Protein AF-A0AAD9P2H4-F1 (afdb_monomer_lite)

Organism: Ridgeia piscesae (NCBI:txid27915)

Secondary structure (DSSP, 8-state):
-HHHHHHHHHHHHHHHHHHHHHHHHHHHHHHHHHHHH-PBPPPSHHHHHHHHHHH--S-------TT-----TT--BTT-HHHHHHHHHHHHHHHHHHTTTGGGGGGGGGHHHH-HHHHHHHHHHHHTHHHHHHHHHHHHHHHHHHHHHHHHH-GGG--GGGT---SSHHHHHHHIIIIIHHT-HHHH-PPPTT--HHHHHHHHHHHHHHIIIIIIIIHHHHHHHHHHHHHHHHHHHHHHHHHHHHB-TTT--BHHHHHHSSS-HHHIIIIIS-HHHHHHHHHHHHHS-TTS--HHHHHHHHHHHTT--TTS-TT--HHHHHHHHHHTTS---TT-EEEEEEEEESS-EEEEEES-EEEEEEEEESS-EEEEEES-EEEEEEEEESS-EEEEEES-EEEEEEEEESS-EEEEEES-EEEEEEEE-SS-EEEEEES-EEEEEEEE-SS-EEEEEES-EEEEEEEE-SS-EEEEEES-EEEEEEEE-SS-EEEEEES-EEEEEEEE-SS-EEEEEES-EEEEEEEE-SS------S-------------------

Foldseek 3Di:
DPVVVVVVVVVVVVLLVVLVVVLVVLVVVLVVCCVVLVADEPDCVVVVVVVCVVVDPDDDDPPPPVPPPPPPPSHHHCPDPVVVLSVLSNVLSVVCNVPVNPSVVVVVVVVLVVDPVSVLLVCLCVVCVVVLVVLVVVLLVVLLVLLVVCLPPPQVQQDVVVVRDNPDSVSSSVSSVVCCLPPNCDPRRDDDPDDDVVSVVVVVVSRVVSCCVCVVVSVVVSVVSSVVSVVVSVVVVVVVVCCVVFAAPQARDGQVLCVVQFPGDVCCCVPPVPPVVVVVLVVVLVPDDPVRDDPVSVVVNVCVVVVHDVPTNHNDDPRNVVVVVVVVVPCQPDADAAAEDEDEDEDEDEDEYDNYEYAEAEYEYEDEYEYHYECYEYAEAEYEYEEEYEAEYECYEYAYHEYEYEDEYDYEYECYEYAYAEYEYEDEYEYEYECYEYAEAEYAYEDEYDYEYECYEYAEHEYAYEDEYDAAYECYEYAEYEYEYEEEYEAEYENYEYAEYEYEYEDAYHYHYHNYEYAYYHYDYDDDYDDDDDDHPYDDDDDPDDDDDDDDD

Structure (mmCIF, N/CA/C/O backbone):
data_AF-A0AAD9P2H4-F1
#
_entry.id   AF-A0AAD9P2H4-F1
#
loop_
_atom_site.group_PDB
_atom_site.id
_atom_site.type_symbol
_atom_site.label_atom_id
_atom_site.label_alt_id
_atom_site.label_comp_id
_atom_site.label_asym_id
_atom_site.label_entity_id
_atom_site.label_seq_id
_atom_site.pdbx_PDB_ins_code
_atom_site.Cartn_x
_atom_site.Cartn_y
_atom_site.Cartn_z
_atom_site.occupancy
_atom_site.B_iso_or_equiv
_atom_site.auth_seq_id
_atom_site.auth_comp_id
_atom_site.auth_asym_id
_atom_site.auth_atom_id
_atom_site.pdbx_PDB_model_num
ATOM 1 N N . MET A 1 1 ? 54.400 -25.633 -12.883 1.00 52.19 1 MET A N 1
ATOM 2 C CA . MET A 1 1 ? 53.170 -26.141 -13.540 1.00 52.19 1 MET A CA 1
ATOM 3 C C . MET A 1 1 ? 52.415 -27.201 -12.721 1.00 52.19 1 MET A C 1
ATOM 5 O O . MET A 1 1 ? 51.205 -27.279 -12.853 1.00 52.19 1 MET A O 1
ATOM 9 N N . VAL A 1 2 ? 53.074 -27.957 -11.830 1.00 55.66 2 VAL A N 1
ATOM 10 C CA . VAL A 1 2 ? 52.443 -28.974 -10.955 1.00 55.66 2 VAL A CA 1
ATOM 11 C C . VAL A 1 2 ? 51.476 -28.441 -9.867 1.00 55.66 2 VAL A C 1
ATOM 13 O O . VAL A 1 2 ? 50.471 -29.109 -9.635 1.00 55.66 2 VAL A O 1
ATOM 16 N N . PRO A 1 3 ? 51.659 -27.260 -9.229 1.00 57.88 3 PRO A N 1
ATOM 17 C CA . PRO A 1 3 ? 50.744 -26.849 -8.155 1.00 57.88 3 PRO A CA 1
ATOM 18 C C . PRO A 1 3 ? 49.323 -26.549 -8.660 1.00 57.88 3 PRO A C 1
ATOM 20 O O . PRO A 1 3 ? 48.356 -26.911 -8.002 1.00 57.88 3 PRO A O 1
ATOM 23 N N . VAL A 1 4 ? 49.168 -25.983 -9.862 1.00 59.91 4 VAL A N 1
ATOM 24 C CA . VAL A 1 4 ? 47.857 -25.562 -10.402 1.00 59.91 4 VAL A CA 1
ATOM 25 C C . VAL A 1 4 ? 46.893 -26.741 -10.602 1.00 59.91 4 VAL A C 1
ATOM 27 O O . VAL A 1 4 ? 45.705 -26.614 -10.321 1.00 59.91 4 VAL A O 1
ATOM 30 N N . TYR A 1 5 ? 47.390 -27.910 -11.022 1.00 61.00 5 TYR A N 1
ATOM 31 C CA . TYR A 1 5 ? 46.553 -29.098 -11.235 1.00 61.00 5 TYR A CA 1
ATOM 32 C C . TYR A 1 5 ? 46.092 -29.753 -9.927 1.00 61.00 5 TYR A C 1
ATOM 34 O O . TYR A 1 5 ? 44.953 -30.210 -9.842 1.00 61.00 5 TYR A O 1
ATOM 42 N N . VAL A 1 6 ? 46.946 -29.763 -8.898 1.00 63.34 6 VAL A N 1
ATOM 43 C CA . VAL A 1 6 ? 46.592 -30.296 -7.572 1.00 63.34 6 VAL A CA 1
ATOM 44 C C . VAL A 1 6 ? 45.556 -29.396 -6.897 1.00 63.34 6 VAL A C 1
ATOM 46 O O . VAL A 1 6 ? 44.548 -29.899 -6.400 1.00 63.34 6 VAL A O 1
ATOM 49 N N . TYR A 1 7 ? 45.732 -28.071 -6.980 1.00 66.56 7 TYR A N 1
ATOM 50 C CA . TYR A 1 7 ? 44.731 -27.111 -6.509 1.00 66.56 7 TYR A CA 1
ATOM 51 C C . TYR A 1 7 ? 43.403 -27.254 -7.267 1.00 66.56 7 TYR A C 1
ATOM 53 O O . TYR A 1 7 ? 42.346 -27.283 -6.644 1.00 66.56 7 TYR A O 1
ATOM 61 N N . ALA A 1 8 ? 43.427 -27.438 -8.591 1.00 69.81 8 ALA A N 1
ATOM 62 C CA . ALA A 1 8 ? 42.208 -27.631 -9.379 1.00 69.81 8 ALA A CA 1
ATOM 63 C C . ALA A 1 8 ? 41.446 -28.920 -9.013 1.00 69.81 8 ALA A C 1
ATOM 65 O O . ALA A 1 8 ? 40.215 -28.927 -9.011 1.00 69.81 8 ALA A O 1
ATOM 66 N N . ALA A 1 9 ? 42.149 -30.009 -8.687 1.00 74.38 9 ALA A N 1
ATOM 67 C CA . ALA A 1 9 ? 41.522 -31.254 -8.244 1.00 74.38 9 ALA A CA 1
ATOM 68 C C . ALA A 1 9 ? 40.895 -31.119 -6.845 1.00 74.38 9 ALA A C 1
ATOM 70 O O . ALA A 1 9 ? 39.756 -31.540 -6.644 1.00 74.38 9 ALA A O 1
ATOM 71 N N . GLN A 1 10 ? 41.593 -30.475 -5.903 1.00 78.81 10 GLN A N 1
ATOM 72 C CA . GLN A 1 10 ? 41.074 -30.213 -4.556 1.00 78.81 10 GLN A CA 1
ATOM 73 C C . GLN A 1 10 ? 39.854 -29.285 -4.577 1.00 78.81 10 GLN A C 1
ATOM 75 O O . GLN A 1 10 ? 38.858 -29.568 -3.914 1.00 78.81 10 GLN A O 1
ATOM 80 N N . VAL A 1 11 ? 39.885 -28.227 -5.395 1.00 79.88 11 VAL A N 1
ATOM 81 C CA . VAL A 1 11 ? 38.747 -27.312 -5.573 1.00 79.88 11 VAL A CA 1
ATOM 82 C C . VAL A 1 11 ? 37.536 -28.052 -6.136 1.00 79.88 11 VAL A C 1
ATOM 84 O O . VAL A 1 11 ? 36.441 -27.892 -5.608 1.00 79.88 11 VAL A O 1
ATOM 87 N N . LYS A 1 12 ? 37.721 -28.929 -7.134 1.00 81.38 12 LYS A N 1
ATOM 88 C CA . LYS A 1 12 ? 36.625 -29.751 -7.673 1.00 81.38 12 LYS A CA 1
ATOM 89 C C . LYS A 1 12 ? 35.994 -30.627 -6.593 1.00 81.38 12 LYS A C 1
ATOM 91 O O . LYS A 1 12 ? 34.776 -30.603 -6.435 1.00 81.38 12 LYS A O 1
ATOM 96 N N . VAL A 1 13 ? 36.795 -31.362 -5.823 1.00 85.25 13 VAL A N 1
ATOM 97 C CA . VAL A 1 13 ? 36.273 -32.221 -4.745 1.00 85.25 13 VAL A CA 1
ATOM 98 C C . VAL A 1 13 ? 35.514 -31.393 -3.703 1.00 85.25 13 VAL A C 1
ATOM 100 O O . VAL A 1 13 ? 34.383 -31.742 -3.372 1.00 85.25 13 VAL A O 1
ATOM 103 N N . CYS A 1 14 ? 36.062 -30.255 -3.264 1.00 84.50 14 CYS A N 1
ATOM 104 C CA . CYS A 1 14 ? 35.359 -29.338 -2.361 1.00 84.50 14 CYS A CA 1
ATOM 105 C C . CYS A 1 14 ? 34.030 -28.838 -2.943 1.00 84.50 14 CYS A C 1
ATOM 107 O O . CYS A 1 14 ? 33.033 -28.831 -2.228 1.00 84.50 14 CYS A O 1
ATOM 109 N N . THR A 1 15 ? 33.975 -28.464 -4.227 1.00 83.25 15 THR A N 1
ATOM 110 C CA . THR A 1 15 ? 32.723 -28.001 -4.855 1.00 83.25 15 THR A CA 1
ATOM 111 C C . THR A 1 15 ? 31.652 -29.088 -4.921 1.00 83.25 15 THR A C 1
ATOM 113 O O . THR A 1 15 ? 30.485 -28.791 -4.685 1.00 83.25 15 THR A O 1
ATOM 116 N N . TRP A 1 16 ? 32.026 -30.349 -5.165 1.00 86.50 16 TRP A N 1
ATOM 117 C CA . TRP A 1 16 ? 31.081 -31.472 -5.154 1.00 86.50 16 TRP A CA 1
ATOM 118 C C . TRP A 1 16 ? 30.555 -31.767 -3.749 1.00 86.50 16 TRP A C 1
ATOM 120 O O . TRP A 1 16 ? 29.354 -31.963 -3.578 1.00 86.50 16 TRP A O 1
ATOM 130 N N . VAL A 1 17 ? 31.430 -31.760 -2.737 1.00 89.25 17 VAL A N 1
ATOM 131 C CA . VAL A 1 17 ? 31.031 -31.977 -1.337 1.00 89.25 17 VAL A CA 1
ATOM 132 C C . VAL A 1 17 ? 30.112 -30.853 -0.859 1.00 89.25 17 VAL A C 1
ATOM 134 O O . VAL A 1 17 ? 29.032 -31.123 -0.337 1.00 89.25 17 VAL A O 1
ATOM 137 N N . LEU A 1 18 ? 30.498 -29.595 -1.083 1.00 89.06 18 LEU A N 1
ATOM 138 C CA . LEU A 1 18 ? 29.709 -28.437 -0.666 1.00 89.06 18 LEU A CA 1
ATOM 139 C C . LEU A 1 18 ? 28.381 -28.348 -1.432 1.00 89.06 18 LEU A C 1
ATOM 141 O O . LEU A 1 18 ? 27.351 -28.061 -0.830 1.00 89.06 18 LEU A O 1
ATOM 145 N N . GLY A 1 19 ? 28.384 -28.656 -2.734 1.00 89.69 19 GLY A N 1
ATOM 146 C CA . GLY A 1 19 ? 27.174 -28.731 -3.554 1.00 89.69 19 GLY A CA 1
ATOM 147 C C . GLY A 1 19 ? 26.228 -29.849 -3.109 1.00 89.69 19 GLY A C 1
ATOM 148 O O . GLY A 1 19 ? 25.021 -29.640 -3.047 1.00 89.69 19 GLY A O 1
ATOM 149 N N . GLY A 1 20 ? 26.762 -31.012 -2.720 1.00 90.25 20 GLY A N 1
ATOM 150 C CA . GLY A 1 20 ? 25.973 -32.103 -2.144 1.00 90.25 20 GLY A CA 1
ATOM 151 C C . GLY A 1 20 ? 25.302 -31.713 -0.824 1.00 90.25 20 GLY A C 1
ATOM 152 O O . GLY A 1 20 ? 24.106 -31.947 -0.653 1.00 90.25 20 GLY A O 1
ATOM 153 N N . ILE A 1 21 ? 26.043 -31.055 0.077 1.00 91.81 21 ILE A N 1
ATOM 154 C CA . ILE A 1 21 ? 25.493 -30.513 1.332 1.00 91.81 21 ILE A CA 1
ATOM 155 C C . ILE A 1 21 ? 24.417 -29.463 1.034 1.00 91.81 21 ILE A C 1
ATOM 157 O O . ILE A 1 21 ? 23.337 -29.514 1.617 1.00 91.81 21 ILE A O 1
ATOM 161 N N . HIS A 1 22 ? 24.680 -28.539 0.105 1.00 92.00 22 HIS A N 1
ATOM 162 C CA . HIS A 1 22 ? 23.722 -27.505 -0.279 1.00 92.00 22 HIS A CA 1
ATOM 163 C C . HIS A 1 22 ? 22.426 -28.113 -0.821 1.00 92.00 22 HIS A C 1
ATOM 165 O O . HIS A 1 22 ? 21.350 -27.732 -0.379 1.00 92.00 22 HIS A O 1
ATOM 171 N N . ASN A 1 23 ? 22.515 -29.122 -1.690 1.00 92.12 23 ASN A N 1
ATOM 172 C CA . ASN A 1 23 ? 21.345 -29.823 -2.217 1.00 92.12 23 ASN A CA 1
ATOM 173 C C . ASN A 1 23 ? 20.532 -30.522 -1.128 1.00 92.12 23 ASN A C 1
ATOM 175 O O . ASN A 1 23 ? 19.305 -30.463 -1.157 1.00 92.12 23 ASN A O 1
ATOM 179 N N . ALA A 1 24 ? 21.195 -31.153 -0.155 1.00 93.31 24 ALA A N 1
ATOM 180 C CA . ALA A 1 24 ? 20.511 -31.746 0.988 1.00 93.31 24 ALA A CA 1
ATOM 181 C C . ALA A 1 24 ? 19.774 -30.675 1.811 1.00 93.31 24 ALA A C 1
ATOM 183 O O . ALA A 1 24 ? 18.598 -30.846 2.126 1.00 93.31 24 ALA A O 1
ATOM 184 N N . CYS A 1 25 ? 20.423 -29.541 2.093 1.00 92.44 25 CYS A N 1
ATOM 185 C CA . CYS A 1 25 ? 19.797 -28.414 2.785 1.00 92.44 25 CYS A CA 1
ATOM 186 C C . CYS A 1 25 ? 18.606 -27.842 1.999 1.00 92.44 25 CYS A C 1
ATOM 188 O O . CYS A 1 25 ? 17.543 -27.634 2.581 1.00 92.44 25 CYS A O 1
ATOM 190 N N . THR A 1 26 ? 18.746 -27.630 0.688 1.00 92.38 26 THR A N 1
ATOM 191 C CA . THR A 1 26 ? 17.665 -27.128 -0.174 1.00 92.38 26 THR A CA 1
ATOM 192 C C . THR A 1 26 ? 16.492 -28.105 -0.216 1.00 92.38 26 THR A C 1
ATOM 194 O O . THR A 1 26 ? 15.341 -27.683 -0.111 1.00 92.38 26 THR A O 1
ATOM 197 N N . ALA A 1 27 ? 16.758 -29.413 -0.286 1.00 91.50 27 ALA A N 1
ATOM 198 C CA . ALA A 1 27 ? 15.721 -30.436 -0.202 1.00 91.50 27 ALA A CA 1
ATOM 199 C C . ALA A 1 27 ? 14.995 -30.404 1.153 1.00 91.50 27 ALA A C 1
ATOM 201 O O . ALA A 1 27 ? 13.768 -30.447 1.176 1.00 91.50 27 ALA A O 1
ATOM 202 N N . CYS A 1 28 ? 15.717 -30.255 2.270 1.00 93.00 28 CYS A N 1
ATOM 203 C CA . CYS A 1 28 ? 15.107 -30.085 3.592 1.00 93.00 28 CYS A CA 1
ATOM 204 C C . CYS A 1 28 ? 14.214 -28.840 3.659 1.00 93.00 28 CYS A C 1
ATOM 206 O O . CYS A 1 28 ? 13.098 -28.932 4.156 1.00 93.00 28 CYS A O 1
ATOM 208 N N . VAL A 1 29 ? 14.662 -27.694 3.131 1.00 90.06 29 VAL A N 1
ATOM 209 C CA . VAL A 1 29 ? 13.854 -26.460 3.086 1.00 90.06 29 VAL A CA 1
ATOM 210 C C . VAL A 1 29 ? 12.583 -26.667 2.264 1.00 90.06 29 VAL A C 1
ATOM 212 O O . VAL A 1 29 ? 11.500 -26.290 2.709 1.00 90.06 29 VAL A O 1
ATOM 215 N N . LEU A 1 30 ? 12.695 -27.305 1.097 1.00 89.31 30 LEU A N 1
ATOM 216 C CA . LEU A 1 30 ? 11.553 -27.593 0.235 1.00 89.31 30 LEU A CA 1
ATOM 217 C C . LEU A 1 30 ? 10.548 -28.529 0.925 1.00 89.31 30 LEU A C 1
ATOM 219 O O . LEU A 1 30 ? 9.350 -28.260 0.917 1.00 89.31 30 LEU A O 1
ATOM 223 N N . ILE A 1 31 ? 11.031 -29.598 1.563 1.00 89.88 31 ILE A N 1
ATOM 224 C CA . ILE A 1 31 ? 10.196 -30.537 2.323 1.00 89.88 31 ILE A CA 1
ATOM 225 C C . ILE A 1 31 ? 9.511 -29.818 3.491 1.00 89.88 31 ILE A C 1
ATOM 227 O O . ILE A 1 31 ? 8.295 -29.931 3.635 1.00 89.88 31 ILE A O 1
ATOM 231 N N . SER A 1 32 ? 10.249 -29.035 4.282 1.00 88.31 32 SER A N 1
ATOM 232 C CA . SER A 1 32 ? 9.680 -28.244 5.378 1.00 88.31 32 SER A CA 1
ATOM 233 C C . SER A 1 32 ? 8.607 -27.272 4.887 1.00 88.31 32 SER A C 1
ATOM 235 O O . SER A 1 32 ? 7.563 -27.153 5.522 1.00 88.31 32 SER A O 1
ATOM 237 N N . TYR A 1 33 ? 8.812 -26.624 3.737 1.00 86.69 33 TYR A N 1
ATOM 238 C CA . TYR A 1 33 ? 7.809 -25.746 3.135 1.00 86.69 33 TYR A CA 1
ATOM 239 C C . TYR A 1 33 ? 6.511 -26.497 2.800 1.00 86.69 33 TYR A C 1
ATOM 241 O O . TYR A 1 33 ? 5.428 -26.018 3.144 1.00 86.69 33 TYR A O 1
ATOM 249 N N . PHE A 1 34 ? 6.604 -27.682 2.184 1.00 85.44 34 PHE A N 1
ATOM 250 C CA . PHE A 1 34 ? 5.434 -28.509 1.863 1.00 85.44 34 PHE A CA 1
ATOM 251 C C . PHE A 1 34 ? 4.721 -29.056 3.106 1.00 85.44 34 PHE A C 1
ATOM 253 O O . PHE A 1 34 ? 3.496 -29.169 3.089 1.00 85.44 34 PHE A O 1
ATOM 260 N N . ILE A 1 35 ? 5.463 -29.364 4.175 1.00 86.00 35 ILE A N 1
ATOM 261 C CA . ILE A 1 35 ? 4.893 -29.806 5.455 1.00 86.00 35 ILE A CA 1
ATOM 262 C C . ILE A 1 35 ? 4.147 -28.660 6.142 1.00 86.00 35 ILE A C 1
ATOM 264 O O . ILE A 1 35 ? 3.039 -28.866 6.609 1.00 86.00 35 ILE A O 1
ATOM 268 N N . ILE A 1 36 ? 4.728 -27.458 6.198 1.00 81.75 36 ILE A N 1
ATOM 269 C CA . ILE A 1 36 ? 4.122 -26.319 6.906 1.00 81.75 36 ILE A CA 1
ATOM 270 C C . ILE A 1 36 ? 2.935 -25.746 6.126 1.00 81.75 36 ILE A C 1
ATOM 272 O O . ILE A 1 36 ? 1.915 -25.400 6.713 1.00 81.75 36 ILE A O 1
ATOM 276 N N . SER A 1 37 ? 3.066 -25.626 4.803 1.00 76.25 37 SER A N 1
ATOM 277 C CA . SER A 1 37 ? 2.104 -24.876 3.987 1.00 76.25 37 SER A CA 1
ATOM 278 C C . SER A 1 37 ? 0.949 -25.725 3.454 1.00 76.25 37 SER A C 1
ATOM 280 O O . SER A 1 37 ? -0.008 -25.149 2.948 1.00 76.25 37 SER A O 1
ATOM 282 N N . HIS A 1 38 ? 1.055 -27.063 3.507 1.00 71.88 38 HIS A N 1
ATOM 283 C CA . HIS A 1 38 ? 0.079 -28.030 2.978 1.00 71.88 38 HIS A CA 1
ATOM 284 C C . HIS A 1 38 ? -0.634 -27.559 1.694 1.00 71.88 38 HIS A C 1
ATOM 286 O O . HIS A 1 38 ? -1.856 -27.389 1.707 1.00 71.88 38 HIS A O 1
ATOM 292 N N . PRO A 1 39 ? 0.092 -27.312 0.583 1.00 68.75 39 PRO A N 1
ATOM 293 C CA . PRO A 1 39 ? -0.512 -26.659 -0.562 1.00 68.75 39 PRO A CA 1
ATOM 294 C C . PRO A 1 39 ? -1.634 -27.515 -1.143 1.00 68.75 39 PRO A C 1
ATOM 296 O O . PRO A 1 39 ? -1.408 -28.637 -1.609 1.00 68.75 39 PRO A O 1
ATOM 299 N N . THR A 1 40 ? -2.854 -26.990 -1.110 1.00 65.31 40 THR A N 1
ATOM 300 C CA . THR A 1 40 ? -4.019 -27.702 -1.617 1.00 65.31 40 THR A CA 1
ATOM 301 C C . THR A 1 40 ? -4.024 -27.609 -3.141 1.00 65.31 40 THR A C 1
ATOM 303 O O . THR A 1 40 ? -3.805 -26.552 -3.746 1.00 65.31 40 THR A O 1
ATOM 306 N N . LEU A 1 41 ? -4.224 -28.752 -3.803 1.00 66.12 41 LEU A N 1
ATOM 307 C CA . LEU A 1 41 ? -4.494 -28.754 -5.237 1.00 66.12 41 LEU A CA 1
ATOM 308 C C . LEU A 1 41 ? -5.852 -28.082 -5.468 1.00 66.12 41 LEU A C 1
ATOM 310 O O . LEU A 1 41 ? -6.782 -28.328 -4.691 1.00 66.12 41 LEU A O 1
ATOM 314 N N . PRO A 1 42 ? -5.998 -27.264 -6.525 1.00 64.75 42 PRO A N 1
ATOM 315 C CA . PRO A 1 42 ? -7.260 -26.595 -6.803 1.00 64.75 42 PRO A CA 1
ATOM 316 C C . PRO A 1 42 ? -8.381 -27.636 -6.882 1.00 64.75 42 PRO A C 1
ATOM 318 O O . PRO A 1 42 ? -8.333 -28.561 -7.699 1.00 64.75 42 PRO A O 1
ATOM 321 N N . ARG A 1 43 ? -9.390 -27.510 -6.007 1.00 61.50 43 ARG A N 1
ATOM 322 C CA . ARG A 1 43 ? -10.568 -28.387 -6.023 1.00 61.50 43 ARG A CA 1
ATOM 323 C C . ARG A 1 43 ? -11.189 -28.296 -7.418 1.00 61.50 43 ARG A C 1
ATOM 325 O O . ARG A 1 43 ? -11.652 -27.234 -7.805 1.00 61.50 43 ARG A O 1
ATOM 332 N N . LEU A 1 44 ? -11.276 -29.410 -8.150 1.00 59.47 44 LEU A N 1
ATOM 333 C CA . LEU A 1 44 ? -11.851 -29.502 -9.510 1.00 59.47 44 LEU A CA 1
ATOM 334 C C . LEU A 1 44 ? -13.378 -29.238 -9.579 1.00 59.47 44 LEU A C 1
ATOM 336 O O . LEU A 1 44 ? -14.007 -29.480 -10.611 1.00 59.47 44 LEU A O 1
ATOM 340 N N . LYS A 1 45 ? -13.992 -28.714 -8.505 1.00 63.44 45 LYS A N 1
ATOM 341 C CA . LYS A 1 45 ? -15.412 -28.329 -8.448 1.00 63.44 45 LYS A CA 1
ATOM 342 C C . LYS A 1 45 ? -15.838 -27.377 -9.594 1.00 63.44 45 LYS A C 1
ATOM 344 O O . LYS A 1 45 ? -16.888 -27.654 -10.175 1.00 63.44 45 LYS A O 1
ATOM 349 N N . PRO A 1 46 ? -15.077 -26.334 -10.006 1.00 59.50 46 PRO A N 1
ATOM 350 C CA . PRO A 1 46 ? -15.499 -25.462 -11.103 1.00 59.50 46 PRO A CA 1
ATOM 351 C C . PRO A 1 46 ? -15.430 -26.165 -12.466 1.00 59.50 46 PRO A C 1
ATOM 353 O O . PRO A 1 46 ? -16.300 -25.948 -13.303 1.00 59.50 46 PRO A O 1
ATOM 356 N N . LEU A 1 47 ? -14.478 -27.087 -12.669 1.00 57.53 47 LEU A N 1
ATOM 357 C CA . LEU A 1 47 ? -14.393 -27.893 -13.894 1.00 57.53 47 LEU A CA 1
ATOM 358 C C . LEU A 1 47 ? -15.569 -28.877 -14.006 1.00 57.53 47 LEU A C 1
ATOM 360 O O . LEU A 1 47 ? -16.115 -29.081 -15.086 1.00 57.53 47 LEU A O 1
ATOM 364 N N . ARG A 1 48 ? -15.993 -29.451 -12.872 1.00 61.78 48 ARG A N 1
ATOM 365 C CA . ARG A 1 48 ? -17.166 -30.330 -12.786 1.00 61.78 48 ARG A CA 1
ATOM 366 C C . ARG A 1 48 ? -18.478 -29.571 -13.008 1.00 61.78 48 ARG A C 1
ATOM 368 O O . ARG A 1 48 ? -19.350 -30.114 -13.677 1.00 61.78 48 ARG A O 1
ATOM 375 N N . ARG A 1 49 ? -18.595 -28.326 -12.518 1.00 58.09 49 ARG A N 1
ATOM 376 C CA . ARG A 1 49 ? -19.724 -27.418 -12.817 1.00 58.09 49 ARG A CA 1
ATOM 377 C C . ARG A 1 49 ? -19.764 -27.027 -14.296 1.00 58.09 49 ARG A C 1
ATOM 379 O O . ARG A 1 49 ? -20.831 -27.046 -14.894 1.00 58.09 49 ARG A O 1
ATOM 386 N N . LEU A 1 50 ? -18.613 -26.731 -14.905 1.00 60.94 50 LEU A N 1
ATOM 387 C CA . LEU A 1 50 ? -18.525 -26.435 -16.339 1.00 60.94 50 LEU A CA 1
ATOM 388 C C . LEU A 1 50 ? -18.901 -27.661 -17.185 1.00 60.94 50 LEU A C 1
ATOM 390 O O . LEU A 1 50 ? -19.650 -27.546 -18.151 1.00 60.94 50 LEU A O 1
ATOM 394 N N . TYR A 1 51 ? -18.439 -28.849 -16.787 1.00 63.97 51 TYR A N 1
ATOM 395 C CA . TYR A 1 51 ? -18.807 -30.105 -17.434 1.00 63.97 51 TYR A CA 1
ATOM 396 C C . TYR A 1 51 ? -20.302 -30.408 -17.283 1.00 63.97 51 TYR A C 1
ATOM 398 O O . TYR A 1 51 ? -20.935 -30.737 -18.282 1.00 63.97 51 TYR A O 1
ATOM 406 N N . SER A 1 52 ? -20.898 -30.241 -16.094 1.00 58.47 52 SER A N 1
ATOM 407 C CA . SER A 1 52 ? -22.341 -30.452 -15.884 1.00 58.47 52 SER A CA 1
ATOM 408 C C . SER A 1 52 ? -23.202 -29.411 -16.604 1.00 58.47 52 SER A C 1
ATOM 410 O O . SER A 1 52 ? -24.271 -29.756 -17.099 1.00 58.47 52 SER A O 1
ATOM 412 N N . TYR A 1 53 ? -22.730 -28.168 -16.735 1.00 61.56 53 TYR A N 1
ATOM 413 C CA . TYR A 1 53 ? -23.389 -27.131 -17.535 1.00 61.56 53 TYR A CA 1
ATOM 414 C C . TYR A 1 53 ? -23.366 -27.468 -19.035 1.00 61.56 53 TYR A C 1
ATOM 416 O O . TYR A 1 53 ? -24.339 -27.234 -19.747 1.00 61.56 53 TYR A O 1
ATOM 424 N N . LEU A 1 54 ? -22.278 -28.082 -19.512 1.00 65.88 54 LEU A N 1
ATOM 425 C CA . LEU A 1 54 ? -22.150 -28.546 -20.896 1.00 65.88 54 LEU A CA 1
ATOM 426 C C . LEU A 1 54 ? -22.892 -29.866 -21.174 1.00 65.88 54 LEU A C 1
ATOM 428 O O . LEU A 1 54 ? -23.271 -30.108 -22.318 1.00 65.88 54 LEU A O 1
ATOM 432 N N . THR A 1 55 ? -23.115 -30.719 -20.167 1.00 62.66 55 THR A N 1
ATOM 433 C CA . THR A 1 55 ? -23.745 -32.047 -20.341 1.00 62.66 55 THR A CA 1
ATOM 434 C C . THR A 1 55 ? -25.214 -32.127 -19.929 1.00 62.66 55 THR A C 1
ATOM 436 O O . THR A 1 55 ? -25.919 -33.013 -20.409 1.00 62.66 55 THR A O 1
ATOM 439 N N . THR A 1 56 ? -25.724 -31.202 -19.116 1.00 49.16 56 THR A N 1
ATOM 440 C CA . THR A 1 56 ? -27.103 -31.255 -18.600 1.00 49.16 56 THR A CA 1
ATOM 441 C C . THR A 1 56 ? -27.815 -29.921 -18.794 1.00 49.16 56 THR A C 1
ATOM 443 O O . THR A 1 56 ? -27.809 -29.044 -17.939 1.00 49.16 56 THR A O 1
ATOM 446 N N . ARG A 1 57 ? -28.489 -29.784 -19.939 1.00 49.84 57 ARG A N 1
ATOM 447 C CA . ARG A 1 57 ? -29.485 -28.737 -20.201 1.00 49.84 57 ARG A CA 1
ATOM 448 C C . ARG A 1 57 ? -30.852 -29.185 -19.670 1.00 49.84 57 ARG A C 1
ATOM 450 O O . ARG A 1 57 ? -31.763 -29.438 -20.458 1.00 49.84 57 ARG A O 1
ATOM 457 N N . LYS A 1 58 ? -30.975 -29.382 -18.355 1.00 42.03 58 LYS A N 1
ATOM 458 C CA . LYS A 1 58 ? -32.276 -29.600 -17.710 1.00 42.03 58 LYS A CA 1
ATOM 459 C C . LYS A 1 58 ? -32.216 -29.291 -16.217 1.00 42.03 58 LYS A C 1
ATOM 461 O O . LYS A 1 58 ? -31.555 -30.009 -15.478 1.00 42.03 58 LYS A O 1
ATOM 466 N N . ASP A 1 59 ? -32.882 -28.198 -15.859 1.00 41.84 59 ASP A N 1
ATOM 467 C CA . ASP A 1 59 ? -33.566 -27.904 -14.597 1.00 41.84 59 ASP A CA 1
ATOM 468 C C . ASP A 1 59 ? -33.116 -28.750 -13.398 1.00 41.84 59 ASP A C 1
ATOM 470 O O . ASP A 1 59 ? -33.733 -29.756 -13.051 1.00 41.84 59 ASP A O 1
ATOM 474 N N . ALA A 1 60 ? -32.031 -28.321 -12.759 1.00 37.66 60 ALA A N 1
ATOM 475 C CA . ALA A 1 60 ? -31.780 -28.632 -11.363 1.00 37.66 60 ALA A CA 1
ATOM 476 C C . ALA A 1 60 ? -31.923 -27.313 -10.605 1.00 37.66 60 ALA A C 1
ATOM 478 O O . ALA A 1 60 ? -31.145 -26.384 -10.830 1.00 37.66 60 ALA A O 1
ATOM 479 N N . GLU A 1 61 ? -32.957 -27.228 -9.768 1.00 39.88 61 GLU A N 1
ATOM 480 C CA . GLU A 1 61 ? -33.056 -26.230 -8.709 1.00 39.88 61 GLU A CA 1
ATOM 481 C C . GLU A 1 61 ? -31.729 -26.234 -7.951 1.00 39.88 61 GLU A C 1
ATOM 483 O O . GLU A 1 61 ? -31.330 -27.231 -7.348 1.00 39.88 61 GLU A O 1
ATOM 488 N N . VAL A 1 62 ? -30.990 -25.137 -8.075 1.00 41.88 62 VAL A N 1
ATOM 489 C CA . VAL A 1 62 ? -29.796 -24.905 -7.278 1.00 41.88 62 VAL A CA 1
ATOM 490 C C . VAL A 1 62 ? -30.319 -24.501 -5.909 1.00 41.88 62 VAL A C 1
ATOM 492 O O . VAL A 1 62 ? -30.655 -23.340 -5.697 1.00 41.88 62 VAL A O 1
ATOM 495 N N . GLU A 1 63 ? -30.428 -25.467 -4.994 1.00 37.72 63 GLU A N 1
ATOM 496 C CA . GLU A 1 63 ? -30.257 -25.156 -3.577 1.00 37.72 63 GLU A CA 1
ATOM 497 C C . GLU A 1 63 ? -28.953 -24.360 -3.484 1.00 37.72 63 GLU A C 1
ATOM 499 O O . GLU A 1 63 ? -27.867 -24.861 -3.797 1.00 37.72 63 GLU A O 1
ATOM 504 N N . GLU A 1 64 ? -29.083 -23.074 -3.167 1.00 39.38 64 GLU A N 1
ATOM 505 C CA . GLU A 1 64 ? -27.977 -22.221 -2.772 1.00 39.38 64 GLU A CA 1
ATOM 506 C C . GLU A 1 64 ? -27.383 -22.826 -1.500 1.00 39.38 64 GLU A C 1
ATOM 508 O O . GLU A 1 64 ? -27.748 -22.490 -0.376 1.00 39.38 64 GLU A O 1
ATOM 513 N N . ASP A 1 65 ? -26.455 -23.757 -1.689 1.00 36.50 65 ASP A N 1
ATOM 514 C CA . ASP A 1 65 ? -25.530 -24.204 -0.664 1.00 36.50 65 ASP A CA 1
ATOM 515 C C . ASP A 1 65 ? -24.569 -23.027 -0.398 1.00 36.50 65 ASP A C 1
ATOM 517 O O . ASP A 1 65 ? -23.411 -23.001 -0.817 1.00 36.50 65 ASP A O 1
ATOM 521 N N . LEU A 1 66 ? -25.094 -21.991 0.268 1.00 40.84 66 LEU A N 1
ATOM 522 C CA . LEU A 1 66 ? -24.428 -20.766 0.733 1.00 40.84 66 LEU A CA 1
ATOM 523 C C . LEU A 1 66 ? -23.345 -21.051 1.799 1.00 40.84 66 LEU A C 1
ATOM 525 O O . LEU A 1 66 ? -22.852 -20.135 2.452 1.00 40.84 66 LEU A O 1
ATOM 529 N N . SER A 1 67 ? -22.967 -22.316 2.005 1.00 38.69 67 SER A N 1
ATOM 530 C CA . SER A 1 67 ? -22.204 -22.776 3.168 1.00 38.69 67 SER A CA 1
ATOM 531 C C . SER A 1 67 ? -20.751 -23.206 2.889 1.00 38.69 67 SER A C 1
ATOM 533 O O . SER A 1 67 ? -20.011 -23.450 3.846 1.00 38.69 67 SER A O 1
ATOM 535 N N . ASP A 1 68 ? -20.285 -23.245 1.630 1.00 42.56 68 ASP A N 1
ATOM 536 C CA . ASP A 1 68 ? -18.932 -23.745 1.292 1.00 42.56 68 ASP A CA 1
ATOM 537 C C . ASP A 1 68 ? -18.157 -22.867 0.288 1.00 42.56 68 ASP A C 1
ATOM 539 O O . ASP A 1 68 ? -17.457 -23.383 -0.583 1.00 42.56 68 ASP A O 1
ATOM 543 N N . ASP A 1 69 ? -18.246 -21.538 0.416 1.00 41.41 69 ASP A N 1
ATOM 544 C CA . ASP A 1 69 ? -17.181 -20.634 -0.064 1.00 41.41 69 ASP A CA 1
ATOM 545 C C . ASP A 1 69 ? -16.437 -19.997 1.116 1.00 41.41 69 ASP A C 1
ATOM 547 O O . ASP A 1 69 ? -16.120 -18.810 1.157 1.00 41.41 69 ASP A O 1
ATOM 551 N N . ARG A 1 70 ? -16.133 -20.822 2.124 1.00 49.09 70 ARG A N 1
ATOM 552 C CA . ARG A 1 70 ? -15.032 -20.530 3.041 1.00 49.09 70 ARG A CA 1
ATOM 553 C C . ARG A 1 70 ? -13.735 -20.728 2.261 1.00 49.09 70 ARG A C 1
ATOM 555 O O . ARG A 1 70 ? -13.049 -21.730 2.442 1.00 49.09 70 ARG A O 1
ATOM 562 N N . SER A 1 71 ? -13.395 -19.789 1.376 1.00 44.88 71 SER A N 1
ATOM 563 C CA . SER A 1 71 ? -12.032 -19.683 0.865 1.00 44.88 71 SER A CA 1
ATOM 564 C C . SER A 1 71 ? -11.150 -19.326 2.061 1.00 44.88 71 SER A C 1
ATOM 566 O O . SER A 1 71 ? -11.005 -18.159 2.435 1.00 44.88 71 SER A O 1
ATOM 568 N N . SER A 1 72 ? -10.645 -20.351 2.740 1.00 47.50 72 SER A N 1
ATOM 569 C CA . SER A 1 72 ? -9.666 -20.210 3.802 1.00 47.50 72 SER A CA 1
ATOM 570 C C . SER A 1 72 ? -8.524 -19.345 3.270 1.00 47.50 72 SER A C 1
ATOM 572 O O . SER A 1 72 ? -7.785 -19.758 2.380 1.00 47.50 72 SER A O 1
ATOM 574 N N . LYS A 1 73 ? -8.363 -18.128 3.806 1.00 47.19 73 LYS A N 1
ATOM 575 C CA . LYS A 1 73 ? -7.212 -17.265 3.483 1.00 47.19 73 LYS A CA 1
ATOM 576 C C . LYS A 1 73 ? -5.879 -17.868 3.960 1.00 47.19 73 LYS A C 1
ATOM 578 O O . LYS A 1 73 ? -4.830 -17.303 3.673 1.00 47.19 73 LYS A O 1
ATOM 583 N N . LEU A 1 74 ? -5.926 -18.989 4.688 1.00 52.25 74 LEU A N 1
ATOM 584 C CA . LEU A 1 74 ? -4.772 -19.777 5.115 1.00 52.25 74 LEU A CA 1
ATOM 585 C C . LEU A 1 74 ? -4.433 -20.916 4.138 1.00 52.25 74 LEU A C 1
ATOM 587 O O . LEU A 1 74 ? -3.363 -21.507 4.260 1.00 52.25 74 LEU A O 1
ATOM 591 N N . GLU A 1 75 ? -5.300 -21.242 3.174 1.00 58.22 75 GLU A N 1
ATOM 592 C CA . GLU A 1 75 ? -4.986 -22.262 2.174 1.00 58.22 75 GLU A CA 1
ATOM 593 C C . GLU A 1 75 ? -4.022 -21.700 1.125 1.00 58.22 75 GLU A C 1
ATOM 595 O O . GLU A 1 75 ? -4.373 -20.875 0.278 1.00 58.22 75 GLU A O 1
ATOM 600 N N . VAL A 1 76 ? -2.775 -22.170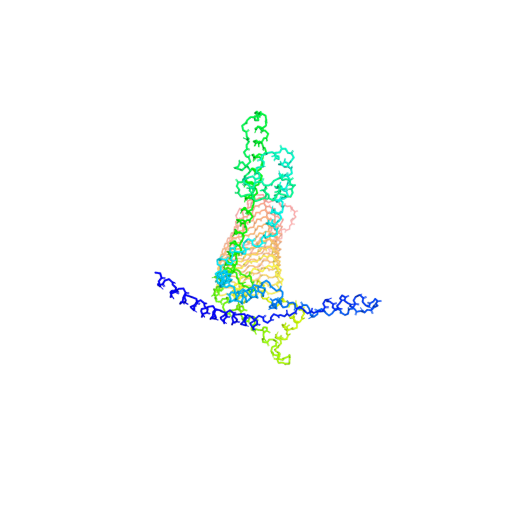 1.165 1.00 60.03 76 VAL A N 1
ATOM 601 C CA . VAL A 1 76 ? -1.805 -21.897 0.107 1.00 60.03 76 VAL A CA 1
ATOM 602 C C . VAL A 1 76 ? -2.182 -22.752 -1.096 1.00 60.03 76 VAL A C 1
ATOM 604 O O . VAL A 1 76 ? -2.033 -23.970 -1.084 1.00 60.03 76 VAL A O 1
ATOM 607 N N . MET A 1 77 ? -2.664 -22.130 -2.167 1.00 62.91 77 MET A N 1
ATOM 608 C CA . MET A 1 77 ? -2.878 -22.860 -3.414 1.00 62.91 77 MET A CA 1
ATOM 609 C C . MET A 1 77 ? -1.539 -23.361 -3.963 1.00 62.91 77 MET A C 1
ATOM 611 O O . MET A 1 77 ? -0.548 -22.628 -3.964 1.00 62.91 77 MET A O 1
ATOM 615 N N . PHE A 1 78 ? -1.519 -24.575 -4.519 1.00 66.12 78 PHE A N 1
ATOM 616 C CA . PHE A 1 78 ? -0.325 -25.114 -5.184 1.00 66.12 78 PHE A CA 1
ATOM 617 C C . PHE A 1 78 ? 0.232 -24.181 -6.281 1.00 66.12 78 PHE A C 1
ATOM 619 O O . PHE A 1 78 ? 1.438 -24.103 -6.487 1.00 66.12 78 PHE A O 1
ATOM 626 N N . PHE A 1 79 ? -0.636 -23.417 -6.951 1.00 69.69 79 PHE A N 1
ATOM 627 C CA . PHE A 1 79 ? -0.259 -22.414 -7.954 1.00 69.69 79 PHE A CA 1
ATOM 628 C C . PHE A 1 79 ? -0.005 -21.018 -7.357 1.00 69.69 79 PHE A C 1
ATOM 630 O O . PHE A 1 79 ? -0.328 -20.006 -7.978 1.00 69.69 79 PHE A O 1
ATOM 637 N N . SER A 1 80 ? 0.552 -20.938 -6.147 1.00 75.81 80 SER A N 1
ATOM 638 C CA . SER A 1 80 ? 0.983 -19.664 -5.565 1.00 75.81 80 SER A CA 1
ATOM 639 C C . SER A 1 80 ? 2.391 -19.272 -6.034 1.00 75.81 80 SER A C 1
ATOM 641 O O . SER A 1 80 ? 3.236 -20.126 -6.317 1.00 75.81 80 SER A O 1
ATOM 643 N N . PHE A 1 81 ? 2.669 -17.964 -6.070 1.00 78.62 81 PHE A N 1
ATOM 644 C CA . PHE A 1 81 ? 3.999 -17.426 -6.389 1.00 78.62 81 PHE A CA 1
ATOM 645 C C . PHE A 1 81 ? 5.091 -17.997 -5.466 1.00 78.62 81 PHE A C 1
ATOM 647 O O . PHE A 1 81 ? 6.174 -18.357 -5.925 1.00 78.62 81 PHE A O 1
ATOM 654 N N . ASN A 1 82 ? 4.774 -18.171 -4.179 1.00 81.31 82 ASN A N 1
ATOM 655 C CA . ASN A 1 82 ? 5.698 -18.721 -3.188 1.00 81.31 82 ASN A CA 1
ATOM 656 C C . ASN A 1 82 ? 6.036 -20.190 -3.477 1.00 81.31 82 ASN A C 1
ATOM 658 O O . ASN A 1 82 ? 7.204 -20.570 -3.439 1.00 81.31 82 ASN A O 1
ATOM 662 N N . THR A 1 83 ? 5.043 -21.018 -3.822 1.00 84.31 83 THR A N 1
ATOM 663 C CA . THR A 1 83 ? 5.282 -22.431 -4.166 1.00 84.31 83 THR A CA 1
ATOM 664 C C . THR A 1 83 ? 6.156 -22.546 -5.417 1.00 84.31 83 THR A C 1
ATOM 666 O O . THR A 1 83 ? 7.092 -23.345 -5.443 1.00 84.31 83 THR A O 1
ATOM 669 N N . PHE A 1 84 ? 5.908 -21.707 -6.430 1.00 86.62 84 PHE A N 1
ATOM 670 C CA . PHE A 1 84 ? 6.740 -21.653 -7.634 1.00 86.62 84 PHE A CA 1
ATOM 671 C C . PHE A 1 84 ? 8.189 -21.252 -7.326 1.00 86.62 84 PHE A C 1
ATOM 673 O O . PHE A 1 84 ? 9.116 -21.876 -7.839 1.00 86.62 84 PHE A O 1
ATOM 680 N N . TRP A 1 85 ? 8.397 -20.259 -6.457 1.00 87.81 85 TRP A N 1
ATOM 681 C CA . TRP A 1 85 ? 9.728 -19.812 -6.042 1.00 87.81 85 TRP A CA 1
ATOM 682 C C . TRP A 1 85 ? 10.545 -20.926 -5.369 1.00 87.81 85 TRP A C 1
ATOM 684 O O . TRP A 1 85 ? 11.676 -21.197 -5.774 1.00 87.81 85 TRP A O 1
ATOM 694 N N . TYR A 1 86 ? 9.964 -21.636 -4.397 1.00 88.50 86 TYR A N 1
ATOM 695 C CA . TYR A 1 86 ? 10.650 -22.755 -3.740 1.00 88.50 86 TYR A CA 1
ATOM 696 C C . TYR A 1 86 ? 10.898 -23.934 -4.691 1.00 88.50 86 TYR A C 1
ATOM 698 O O . TYR A 1 86 ? 11.952 -24.569 -4.621 1.00 88.50 86 TYR A O 1
ATOM 706 N N . LEU A 1 87 ? 9.982 -24.198 -5.629 1.00 88.88 87 LEU A N 1
ATOM 707 C CA . LEU A 1 87 ? 10.183 -25.212 -6.665 1.00 88.88 87 LEU A CA 1
ATOM 708 C C . LEU A 1 87 ? 11.321 -24.829 -7.624 1.00 88.88 87 LEU A C 1
ATOM 710 O O . LEU A 1 87 ? 12.149 -25.679 -7.953 1.00 88.88 87 LEU A O 1
ATOM 714 N N . LEU A 1 88 ? 11.418 -23.557 -8.021 1.00 90.44 88 LEU A N 1
ATOM 715 C CA . LEU A 1 88 ? 12.522 -23.035 -8.832 1.00 90.44 88 LEU A CA 1
ATOM 716 C C . LEU A 1 88 ? 13.873 -23.189 -8.115 1.00 90.44 88 LEU A C 1
ATOM 718 O O . LEU A 1 88 ? 14.863 -23.577 -8.741 1.00 90.44 88 LEU A O 1
ATOM 722 N N . LEU A 1 89 ? 13.926 -22.944 -6.803 1.00 90.75 89 LEU A N 1
ATOM 723 C CA . LEU A 1 89 ? 15.126 -23.186 -5.993 1.00 90.75 89 LEU A CA 1
ATOM 724 C C . LEU A 1 89 ? 15.495 -24.676 -5.960 1.00 90.75 89 LEU A C 1
ATOM 726 O O . LEU A 1 89 ? 16.640 -25.033 -6.226 1.00 90.75 89 LEU A O 1
ATOM 730 N N . GLY A 1 90 ? 14.519 -25.564 -5.759 1.00 90.88 90 GLY A N 1
ATOM 731 C CA . GLY A 1 90 ? 14.744 -27.011 -5.835 1.00 90.88 90 GLY A CA 1
ATOM 732 C C . GLY A 1 90 ? 15.297 -27.464 -7.194 1.00 90.88 90 GLY A C 1
ATOM 733 O O . GLY A 1 90 ? 16.294 -28.186 -7.257 1.00 90.88 90 GLY A O 1
ATOM 734 N N . VAL A 1 91 ? 14.703 -26.990 -8.294 1.00 91.69 91 VAL A N 1
ATOM 735 C CA . VAL A 1 91 ? 15.157 -27.310 -9.659 1.00 91.69 91 VAL A CA 1
ATOM 736 C C . VAL A 1 91 ? 16.554 -26.746 -9.921 1.00 91.69 91 VAL A C 1
ATOM 738 O O . VAL A 1 91 ? 17.416 -27.457 -10.435 1.00 91.69 91 VAL A O 1
ATOM 741 N N . SER A 1 92 ? 16.821 -25.495 -9.539 1.00 91.38 92 SER A N 1
ATOM 742 C CA . SER A 1 92 ? 18.142 -24.881 -9.722 1.00 91.38 92 SER A CA 1
ATOM 743 C C . SER A 1 92 ? 19.231 -25.549 -8.872 1.00 91.38 92 SER A C 1
ATOM 745 O O . SER A 1 92 ? 20.375 -25.624 -9.310 1.00 91.38 92 SER A O 1
ATOM 747 N N . SER A 1 93 ? 18.893 -26.122 -7.713 1.00 92.00 93 SER A N 1
ATOM 748 C CA . SER A 1 93 ? 19.818 -26.909 -6.885 1.00 92.00 93 SER A CA 1
ATOM 749 C C . SER A 1 93 ? 20.184 -28.233 -7.565 1.00 92.00 93 SER A C 1
ATOM 751 O O . SER A 1 93 ? 21.365 -28.581 -7.662 1.00 92.00 93 SER A O 1
ATOM 753 N N . ALA A 1 94 ? 19.196 -28.930 -8.137 1.00 89.06 94 ALA A N 1
ATOM 754 C CA . ALA A 1 94 ? 19.440 -30.136 -8.927 1.00 89.06 94 ALA A CA 1
ATOM 755 C C . ALA A 1 94 ? 20.308 -29.838 -10.165 1.00 89.06 94 ALA A C 1
ATOM 757 O O . ALA A 1 94 ? 21.306 -30.521 -10.410 1.00 89.06 94 ALA A O 1
ATOM 758 N N . LEU A 1 95 ? 19.990 -28.766 -10.899 1.00 90.25 95 LEU A N 1
ATOM 759 C CA . LEU A 1 95 ? 20.776 -28.312 -12.050 1.00 90.25 95 LEU A CA 1
ATOM 760 C C . LEU A 1 95 ? 22.184 -27.844 -11.650 1.00 90.25 95 LEU A C 1
ATOM 762 O O . LEU A 1 95 ? 23.127 -28.035 -12.416 1.00 90.25 95 LEU A O 1
ATOM 766 N N . GLY A 1 96 ? 22.361 -27.290 -10.448 1.00 87.69 96 GLY A N 1
ATOM 767 C CA . GLY A 1 96 ? 23.660 -26.869 -9.915 1.00 87.69 96 GLY A CA 1
ATOM 768 C C . GLY A 1 96 ? 24.639 -28.030 -9.765 1.00 87.69 96 GLY A C 1
ATOM 769 O O . GLY A 1 96 ? 25.811 -27.893 -10.116 1.00 87.69 96 GLY A O 1
ATOM 770 N N . ALA A 1 97 ? 24.151 -29.200 -9.349 1.00 84.38 97 ALA A N 1
ATOM 771 C CA . ALA A 1 97 ? 24.964 -30.414 -9.292 1.00 84.38 97 ALA A CA 1
ATOM 772 C C . ALA A 1 97 ? 25.269 -31.013 -10.676 1.00 84.38 97 ALA A C 1
ATOM 774 O O . ALA A 1 97 ? 26.296 -31.668 -10.838 1.00 84.38 97 ALA A O 1
ATOM 775 N N . MET A 1 98 ? 24.411 -30.787 -11.677 1.00 84.06 98 MET A N 1
ATOM 776 C CA . MET A 1 98 ? 24.606 -31.311 -13.036 1.00 84.06 98 MET A CA 1
ATOM 777 C C . MET A 1 98 ? 25.503 -30.416 -13.909 1.00 84.06 98 MET A C 1
ATOM 779 O O . MET A 1 98 ? 26.280 -30.929 -14.712 1.00 84.06 98 MET A O 1
ATOM 783 N N . PHE A 1 99 ? 25.427 -29.089 -13.754 1.00 82.25 99 PHE A N 1
ATOM 784 C CA . PHE A 1 99 ? 26.052 -28.105 -14.650 1.00 82.25 99 PHE A CA 1
ATOM 785 C C . PHE A 1 99 ? 27.090 -27.225 -13.937 1.00 82.25 99 PHE A C 1
ATOM 787 O O . PHE A 1 99 ? 26.878 -26.027 -13.735 1.00 82.25 99 PHE A O 1
ATOM 794 N N . TYR A 1 100 ? 28.230 -27.823 -13.567 1.00 77.56 100 TYR A N 1
ATOM 795 C CA . TYR A 1 100 ? 29.434 -27.140 -13.050 1.00 77.56 100 TYR A CA 1
ATOM 796 C C . TYR A 1 100 ? 29.198 -26.119 -11.910 1.00 77.56 100 TYR A C 1
ATOM 798 O O . TYR A 1 100 ? 30.026 -25.238 -11.692 1.00 77.56 100 TYR A O 1
ATOM 806 N N . GLY A 1 101 ? 28.093 -26.225 -11.163 1.00 81.38 101 GLY A N 1
ATOM 807 C CA . GLY A 1 101 ? 27.774 -25.348 -10.034 1.00 81.38 101 GLY A CA 1
ATOM 808 C C . GLY A 1 101 ? 27.202 -23.963 -10.373 1.00 81.38 101 GLY A C 1
ATOM 809 O O . GLY A 1 101 ? 26.894 -23.219 -9.445 1.00 81.38 101 GLY A O 1
ATOM 810 N N . TYR A 1 102 ? 27.004 -23.586 -11.644 1.00 87.69 102 TYR A N 1
ATOM 811 C CA . TYR A 1 102 ? 26.556 -22.222 -11.994 1.00 87.69 102 TYR A CA 1
ATOM 812 C C . TYR A 1 102 ? 25.169 -21.871 -11.444 1.00 87.69 102 TYR A C 1
ATOM 814 O O . TYR A 1 102 ? 24.936 -20.743 -11.006 1.00 87.69 102 TYR A O 1
ATOM 822 N N . PHE A 1 103 ? 24.251 -22.839 -11.413 1.00 90.00 103 PHE A N 1
ATOM 823 C CA . PHE A 1 103 ? 22.882 -22.625 -10.934 1.00 90.00 103 PHE A CA 1
ATOM 824 C C . PHE A 1 103 ? 22.782 -22.410 -9.416 1.00 90.00 103 PHE A C 1
ATOM 826 O O . PHE A 1 103 ? 21.755 -21.921 -8.944 1.00 90.00 103 PHE A O 1
ATOM 833 N N . PHE A 1 104 ? 23.850 -22.664 -8.647 1.00 89.12 104 PHE A N 1
ATOM 834 C CA . PHE A 1 104 ? 23.893 -22.245 -7.244 1.00 89.12 104 PHE A CA 1
ATOM 835 C C . PHE A 1 104 ? 23.865 -20.719 -7.092 1.00 89.12 104 PHE A C 1
ATOM 837 O O . PHE A 1 104 ? 23.443 -20.228 -6.050 1.00 89.12 104 PHE A O 1
ATOM 844 N N . SER A 1 105 ? 24.219 -19.953 -8.135 1.00 89.69 105 SER A N 1
ATOM 845 C CA . SER A 1 105 ? 24.122 -18.488 -8.101 1.00 89.69 105 SER A CA 1
ATOM 846 C C . SER A 1 105 ? 22.692 -17.986 -7.849 1.00 89.69 105 SER A C 1
ATOM 848 O O . SER A 1 105 ? 22.505 -17.023 -7.107 1.00 89.69 105 SER A O 1
ATOM 850 N N . PHE A 1 106 ? 21.669 -18.673 -8.371 1.00 89.69 106 PHE A N 1
ATOM 851 C CA . PHE A 1 106 ? 20.267 -18.287 -8.173 1.00 89.69 106 PHE A CA 1
ATOM 852 C C . PHE A 1 106 ? 19.813 -18.390 -6.713 1.00 89.69 106 PHE A C 1
ATOM 854 O O . PHE A 1 106 ? 18.925 -17.650 -6.298 1.00 89.69 106 PHE A O 1
ATOM 861 N N . HIS A 1 107 ? 20.461 -19.233 -5.903 1.00 89.94 107 HIS A N 1
ATOM 862 C CA . HIS A 1 107 ? 20.140 -19.356 -4.481 1.00 89.94 107 HIS A CA 1
ATOM 863 C C . HIS A 1 107 ? 20.522 -18.107 -3.686 1.00 89.94 107 HIS A C 1
ATOM 865 O O . HIS A 1 107 ? 19.942 -17.867 -2.630 1.00 89.94 107 HIS A O 1
ATOM 871 N N . LEU A 1 108 ? 21.437 -17.268 -4.191 1.00 89.50 108 LEU A N 1
ATOM 872 C CA . LEU A 1 108 ? 21.756 -15.999 -3.536 1.00 89.50 108 LEU A CA 1
ATOM 873 C C . LEU A 1 108 ? 20.544 -15.062 -3.505 1.00 89.50 108 LEU A C 1
ATOM 875 O O . LEU A 1 108 ? 20.407 -14.304 -2.551 1.00 89.50 108 LEU A O 1
ATOM 879 N N . LEU A 1 109 ? 19.632 -15.146 -4.482 1.00 88.25 109 LEU A N 1
ATOM 880 C CA . LEU A 1 109 ? 18.411 -14.333 -4.494 1.00 88.25 109 LEU A CA 1
ATOM 881 C C . LEU A 1 109 ? 17.487 -14.648 -3.310 1.00 88.25 109 LEU A C 1
ATOM 883 O O . LEU A 1 109 ? 16.718 -13.787 -2.889 1.00 88.25 109 LEU A O 1
ATOM 887 N N . HIS A 1 110 ? 17.600 -15.841 -2.718 1.00 88.44 110 HIS A N 1
ATOM 888 C CA . HIS A 1 110 ? 16.814 -16.231 -1.548 1.00 88.44 110 HIS A CA 1
ATOM 889 C C . HIS A 1 110 ? 17.107 -15.360 -0.309 1.00 88.44 110 HIS A C 1
ATOM 891 O O . HIS A 1 110 ? 16.278 -15.290 0.594 1.00 88.44 110 HIS A O 1
ATOM 897 N N . ILE A 1 111 ? 18.230 -14.624 -0.272 1.00 89.25 111 ILE A N 1
ATOM 898 C CA . ILE A 1 111 ? 18.513 -13.657 0.804 1.00 89.25 111 ILE A CA 1
ATOM 899 C C . ILE A 1 111 ? 17.443 -12.559 0.909 1.00 89.25 111 ILE A C 1
ATOM 901 O O . ILE A 1 111 ? 17.199 -12.040 1.999 1.00 89.25 111 ILE A O 1
ATOM 905 N N . ALA A 1 112 ? 16.784 -12.221 -0.206 1.00 87.94 112 ALA A N 1
ATOM 906 C CA . ALA A 1 112 ? 15.760 -11.185 -0.246 1.00 87.94 112 ALA A CA 1
ATOM 907 C C . ALA A 1 112 ? 14.509 -11.554 0.570 1.00 87.94 112 ALA A C 1
ATOM 909 O O . ALA A 1 112 ? 13.840 -10.656 1.071 1.00 87.94 112 ALA A O 1
ATOM 910 N N . GLU A 1 113 ? 14.226 -12.848 0.761 1.00 84.44 113 GLU A N 1
ATOM 911 C CA . GLU A 1 113 ? 13.058 -13.304 1.528 1.00 84.44 113 GLU A CA 1
ATOM 912 C C . GLU A 1 113 ? 13.259 -13.140 3.042 1.00 84.44 113 GLU A C 1
ATOM 914 O O . GLU A 1 113 ? 12.310 -12.868 3.775 1.00 84.44 113 GLU A O 1
ATOM 919 N N . PHE A 1 114 ? 14.504 -13.246 3.519 1.00 85.69 114 PHE A N 1
ATOM 920 C CA . PHE A 1 114 ? 14.827 -13.108 4.943 1.00 85.69 114 PHE A CA 1
ATOM 921 C C . PHE A 1 114 ? 14.966 -11.657 5.401 1.00 85.69 114 PHE A C 1
ATOM 923 O O . PHE A 1 114 ? 14.871 -11.374 6.595 1.00 85.69 114 PHE A O 1
ATOM 930 N N . ASN A 1 115 ? 15.210 -10.728 4.476 1.00 91.56 115 ASN A N 1
ATOM 931 C CA . ASN A 1 115 ? 15.391 -9.327 4.811 1.00 91.56 115 ASN A CA 1
ATOM 932 C C . ASN A 1 115 ? 14.128 -8.522 4.486 1.00 91.56 115 ASN A C 1
ATOM 934 O O . ASN A 1 115 ? 13.802 -8.278 3.325 1.00 91.56 115 ASN A O 1
ATOM 938 N N . GLN A 1 116 ? 13.456 -8.039 5.535 1.00 87.69 116 GLN A N 1
ATOM 939 C CA . GLN A 1 116 ? 12.240 -7.232 5.413 1.00 87.69 116 GLN A CA 1
ATOM 940 C C . GLN A 1 116 ? 12.434 -5.976 4.549 1.00 87.69 116 GLN A C 1
ATOM 942 O O . GLN A 1 116 ? 11.513 -5.583 3.836 1.00 87.69 116 GLN A O 1
ATOM 947 N N . LEU A 1 117 ? 13.618 -5.351 4.582 1.00 88.06 117 LEU A N 1
ATOM 948 C CA . LEU A 1 117 ? 13.920 -4.178 3.762 1.00 88.06 117 LEU A CA 1
ATOM 949 C C . LEU A 1 117 ? 13.924 -4.544 2.275 1.00 88.06 117 LEU A C 1
ATOM 951 O O . LEU A 1 117 ? 13.219 -3.909 1.498 1.00 88.06 117 LEU A O 1
ATOM 955 N N . LEU A 1 118 ? 14.657 -5.598 1.895 1.00 89.50 118 LEU A N 1
ATOM 956 C CA . LEU A 1 118 ? 14.744 -6.045 0.499 1.00 89.50 118 LEU A CA 1
ATOM 957 C C . LEU A 1 118 ? 13.376 -6.491 -0.020 1.00 89.50 118 LEU A C 1
ATOM 959 O O . LEU A 1 118 ? 12.990 -6.127 -1.130 1.00 89.50 118 LEU A O 1
ATOM 963 N N . LYS A 1 119 ? 12.615 -7.218 0.803 1.00 87.62 119 LYS A N 1
ATOM 964 C CA . LYS A 1 119 ? 11.254 -7.636 0.466 1.00 87.62 119 LYS A CA 1
ATOM 965 C C . LYS A 1 119 ? 10.340 -6.440 0.195 1.00 87.62 119 LYS A C 1
ATOM 967 O O . LYS A 1 119 ? 9.609 -6.449 -0.791 1.00 87.62 119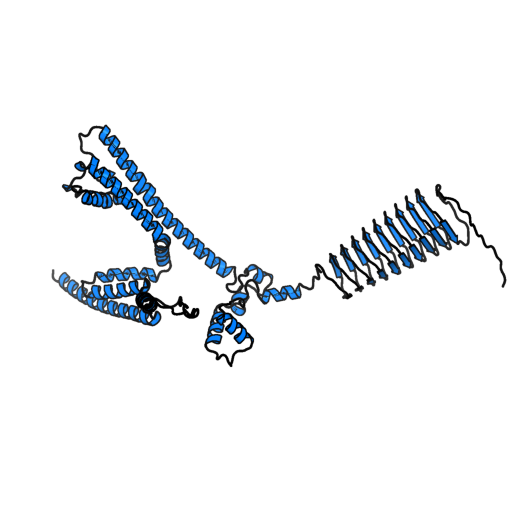 LYS A O 1
ATOM 972 N N . ARG A 1 120 ? 10.418 -5.382 1.012 1.00 87.62 120 ARG A N 1
ATOM 973 C CA . ARG A 1 120 ? 9.663 -4.136 0.782 1.00 87.62 120 ARG A CA 1
ATOM 974 C C . ARG A 1 120 ? 10.112 -3.403 -0.481 1.00 87.62 120 ARG A C 1
ATOM 976 O O . ARG A 1 120 ? 9.264 -2.872 -1.188 1.00 87.62 120 ARG A O 1
ATOM 983 N N . THR A 1 121 ? 11.407 -3.400 -0.796 1.00 90.12 121 THR A N 1
ATOM 984 C CA . THR A 1 121 ? 11.928 -2.819 -2.046 1.00 90.12 121 THR A CA 1
ATOM 985 C C . THR A 1 121 ? 11.384 -3.540 -3.279 1.00 90.12 121 THR A C 1
ATOM 987 O O . THR A 1 121 ? 10.979 -2.885 -4.235 1.00 90.12 121 THR A O 1
ATOM 990 N N . ILE A 1 122 ? 11.322 -4.875 -3.256 1.00 90.56 122 ILE A N 1
ATOM 991 C CA . ILE A 1 122 ? 10.715 -5.657 -4.344 1.00 90.56 122 ILE A CA 1
ATOM 992 C C . ILE A 1 122 ? 9.210 -5.378 -4.418 1.00 90.56 122 ILE A C 1
ATOM 994 O O . ILE A 1 122 ? 8.689 -5.129 -5.505 1.00 90.56 122 ILE A O 1
ATOM 998 N N . LEU A 1 123 ? 8.528 -5.353 -3.266 1.00 89.25 123 LEU A N 1
ATOM 999 C CA . LEU A 1 123 ? 7.097 -5.072 -3.191 1.00 89.25 123 LEU A CA 1
ATOM 1000 C C . LEU A 1 123 ? 6.748 -3.728 -3.840 1.00 89.25 123 LEU A C 1
ATOM 1002 O O . LEU A 1 123 ? 5.827 -3.695 -4.649 1.00 89.25 123 LEU A O 1
ATOM 1006 N N . ALA A 1 124 ? 7.523 -2.672 -3.568 1.00 90.12 124 ALA A N 1
ATOM 1007 C CA . ALA A 1 124 ? 7.326 -1.341 -4.151 1.00 90.12 124 ALA A CA 1
ATOM 1008 C C . ALA A 1 124 ? 7.272 -1.373 -5.685 1.00 90.12 124 ALA A C 1
ATOM 1010 O O . ALA A 1 124 ? 6.356 -0.830 -6.293 1.00 90.12 124 ALA A O 1
ATOM 1011 N N . ILE A 1 125 ? 8.194 -2.105 -6.318 1.00 91.31 125 ILE A N 1
ATOM 1012 C CA . ILE A 1 125 ? 8.234 -2.239 -7.781 1.00 91.31 125 ILE A CA 1
ATOM 1013 C C . ILE A 1 125 ? 7.051 -3.078 -8.290 1.00 91.31 125 ILE A C 1
ATOM 1015 O O . ILE A 1 125 ? 6.480 -2.787 -9.341 1.00 91.31 125 ILE A O 1
ATOM 1019 N N . THR A 1 126 ? 6.672 -4.130 -7.561 1.00 90.50 126 THR A N 1
ATOM 1020 C CA . THR A 1 126 ? 5.624 -5.066 -8.005 1.00 90.50 126 THR A CA 1
ATOM 1021 C C . THR A 1 126 ? 4.193 -4.585 -7.754 1.00 90.50 126 THR A C 1
ATOM 1023 O O . THR A 1 126 ? 3.307 -4.962 -8.518 1.00 90.50 126 THR A O 1
ATOM 1026 N N . GLN A 1 127 ? 3.952 -3.737 -6.746 1.00 89.44 127 GLN A N 1
ATOM 1027 C CA . GLN A 1 127 ? 2.610 -3.280 -6.361 1.00 89.44 127 GLN A CA 1
ATOM 1028 C C . GLN A 1 127 ? 1.928 -2.500 -7.492 1.00 89.44 127 GLN A C 1
ATOM 1030 O O . GLN A 1 127 ? 0.790 -2.801 -7.843 1.00 89.44 127 GLN A O 1
ATOM 1035 N N . ASN A 1 128 ? 2.667 -1.601 -8.152 1.00 91.69 128 ASN A N 1
ATOM 1036 C CA . ASN A 1 128 ? 2.205 -0.879 -9.344 1.00 91.69 128 ASN A CA 1
ATOM 1037 C C . ASN A 1 128 ? 2.751 -1.482 -10.650 1.00 91.69 128 ASN A C 1
ATOM 1039 O O . ASN A 1 128 ? 2.881 -0.795 -11.668 1.00 91.69 128 ASN A O 1
ATOM 1043 N N . GLY A 1 129 ? 3.045 -2.787 -10.649 1.00 91.06 129 GLY A N 1
ATOM 1044 C CA . GLY A 1 129 ? 3.648 -3.486 -11.785 1.00 91.06 129 GLY A CA 1
ATOM 1045 C C . GLY A 1 129 ? 2.817 -3.420 -13.071 1.00 91.06 129 GLY A C 1
ATOM 1046 O O . GLY A 1 129 ? 3.384 -3.368 -14.159 1.00 91.06 129 GLY A O 1
ATOM 1047 N N . VAL A 1 130 ? 1.482 -3.353 -12.970 1.00 91.25 130 VAL A N 1
ATOM 1048 C CA . VAL A 1 130 ? 0.590 -3.195 -14.137 1.00 91.25 130 VAL A CA 1
ATOM 1049 C C . VAL A 1 130 ? 0.808 -1.840 -14.811 1.00 91.25 130 VAL A C 1
ATOM 1051 O O . VAL A 1 130 ? 0.974 -1.776 -16.028 1.00 91.25 130 VAL A O 1
ATOM 1054 N N . SER A 1 131 ? 0.862 -0.761 -14.031 1.00 92.00 131 SER A N 1
ATOM 1055 C CA . SER A 1 131 ? 1.130 0.587 -14.541 1.00 92.00 131 SER A CA 1
ATOM 1056 C C . SER A 1 131 ? 2.516 0.664 -15.180 1.00 92.00 131 SER A C 1
ATOM 1058 O O . SER A 1 131 ? 2.658 1.177 -16.290 1.00 92.00 131 SER A O 1
ATOM 1060 N N . LEU A 1 132 ? 3.527 0.077 -14.529 1.00 93.44 132 LEU A N 1
ATOM 1061 C CA . LEU A 1 132 ? 4.887 0.011 -15.062 1.00 93.44 132 LEU A CA 1
ATOM 1062 C C . LEU A 1 132 ? 4.951 -0.781 -16.379 1.00 93.44 132 LEU A C 1
ATOM 1064 O O . LEU A 1 132 ? 5.619 -0.355 -17.321 1.00 93.44 132 LEU A O 1
ATOM 1068 N N . MET A 1 133 ? 4.216 -1.894 -16.478 1.00 93.19 133 MET A N 1
ATOM 1069 C CA . MET A 1 133 ? 4.106 -2.680 -17.708 1.00 93.19 133 MET A CA 1
ATOM 1070 C C . MET A 1 133 ? 3.489 -1.854 -18.844 1.00 93.19 133 MET A C 1
ATOM 1072 O O . MET A 1 133 ? 4.022 -1.867 -19.951 1.00 93.19 133 MET A O 1
ATOM 1076 N N . TRP A 1 134 ? 2.409 -1.108 -18.593 1.00 95.12 134 TRP A N 1
ATOM 1077 C CA . TRP A 1 134 ? 1.790 -0.259 -19.617 1.00 95.12 134 TRP A CA 1
ATOM 1078 C C . TRP A 1 134 ? 2.713 0.863 -20.091 1.00 95.12 134 TRP A C 1
ATOM 1080 O O . TRP A 1 134 ? 2.807 1.098 -21.296 1.00 95.12 134 TRP A O 1
ATOM 1090 N N . VAL A 1 135 ? 3.442 1.512 -19.177 1.00 94.19 135 VAL A N 1
ATOM 1091 C CA . VAL A 1 135 ? 4.451 2.525 -19.532 1.00 94.19 135 VAL A CA 1
ATOM 1092 C C . VAL A 1 135 ? 5.566 1.909 -20.377 1.00 94.19 135 VAL A C 1
ATOM 1094 O O . VAL A 1 135 ? 5.963 2.491 -21.386 1.00 94.19 135 VAL A O 1
ATOM 1097 N N . PHE A 1 136 ? 6.031 0.708 -20.027 1.00 92.25 136 PHE A N 1
ATOM 1098 C CA . PHE A 1 136 ? 7.030 -0.013 -20.812 1.00 92.25 136 PHE A CA 1
ATOM 1099 C C . PHE A 1 136 ? 6.517 -0.367 -22.217 1.00 92.25 136 PHE A C 1
ATOM 1101 O O . PHE A 1 136 ? 7.195 -0.084 -23.202 1.00 92.25 136 PHE A O 1
ATOM 1108 N N . ILE A 1 137 ? 5.300 -0.913 -22.334 1.00 95.06 137 ILE A N 1
ATOM 1109 C CA . ILE A 1 137 ? 4.662 -1.225 -23.625 1.00 95.06 137 ILE A CA 1
ATOM 1110 C C . ILE A 1 137 ? 4.520 0.039 -24.477 1.00 95.06 137 ILE A C 1
ATOM 1112 O O . ILE A 1 137 ? 4.847 0.024 -25.663 1.00 95.06 137 ILE A O 1
ATOM 1116 N N . TYR A 1 138 ? 4.077 1.147 -23.883 1.00 95.00 138 TYR A N 1
ATOM 1117 C CA . TYR A 1 138 ? 3.981 2.425 -24.579 1.00 95.00 138 TYR A CA 1
ATOM 1118 C C . TYR A 1 138 ? 5.354 2.918 -25.060 1.00 95.00 138 TYR A C 1
ATOM 1120 O O . TYR A 1 138 ? 5.492 3.331 -26.211 1.00 95.00 138 TYR A O 1
ATOM 1128 N N . GLY A 1 139 ? 6.393 2.786 -24.229 1.00 93.19 139 GLY A N 1
ATOM 1129 C CA . GLY A 1 139 ? 7.777 3.069 -24.610 1.00 93.19 139 GLY A CA 1
ATOM 1130 C C . GLY A 1 139 ? 8.244 2.241 -25.811 1.00 93.19 139 GLY A C 1
ATOM 1131 O O . GLY A 1 139 ? 8.820 2.796 -26.746 1.00 93.19 139 GLY A O 1
ATOM 1132 N N . LEU A 1 140 ? 7.928 0.940 -25.848 1.00 93.38 140 LEU A N 1
ATOM 1133 C CA . LEU A 1 140 ? 8.231 0.073 -26.995 1.00 93.38 140 LEU A CA 1
ATOM 1134 C C . LEU A 1 140 ? 7.521 0.528 -28.276 1.00 93.38 140 LEU A C 1
ATOM 1136 O O . LEU A 1 140 ? 8.132 0.519 -29.344 1.00 93.38 140 LEU A O 1
ATOM 1140 N N . ILE A 1 141 ? 6.257 0.954 -28.182 1.00 95.38 141 ILE A N 1
ATOM 1141 C CA . ILE A 1 141 ? 5.497 1.477 -29.328 1.00 95.38 141 ILE A CA 1
ATOM 1142 C C . ILE A 1 141 ? 6.154 2.751 -29.870 1.00 95.38 141 ILE A C 1
ATOM 1144 O O . ILE A 1 141 ? 6.341 2.881 -31.079 1.00 95.38 141 ILE A O 1
ATOM 1148 N N . VAL A 1 142 ? 6.550 3.675 -28.992 1.00 94.75 142 VAL A N 1
ATOM 1149 C CA . VAL A 1 142 ? 7.235 4.908 -29.401 1.00 94.75 142 VAL A CA 1
ATOM 1150 C C . VAL A 1 142 ? 8.576 4.584 -30.065 1.00 94.75 142 VAL A C 1
ATOM 1152 O O . VAL A 1 142 ? 8.838 5.066 -31.166 1.00 94.75 142 VAL A O 1
ATOM 1155 N N . ILE A 1 143 ? 9.398 3.715 -29.468 1.00 93.81 143 ILE A N 1
ATOM 1156 C CA . ILE A 1 143 ? 10.674 3.276 -30.061 1.00 93.81 143 ILE A CA 1
ATOM 1157 C C . ILE A 1 143 ? 10.449 2.623 -31.430 1.00 93.81 143 ILE A C 1
ATOM 1159 O O . ILE A 1 143 ? 11.206 2.877 -32.367 1.00 93.81 143 ILE A O 1
ATOM 1163 N N . TYR A 1 144 ? 9.393 1.824 -31.583 1.00 95.25 144 TYR A N 1
ATOM 1164 C CA . TYR A 1 144 ? 9.046 1.222 -32.865 1.00 95.25 144 TYR A CA 1
ATOM 1165 C C . TYR A 1 144 ? 8.736 2.281 -33.935 1.00 95.25 144 TYR A C 1
ATOM 1167 O O . TYR A 1 144 ? 9.252 2.180 -35.050 1.00 95.25 144 TYR A O 1
ATOM 1175 N N . ILE A 1 145 ? 7.991 3.339 -33.598 1.00 95.75 145 ILE A N 1
ATOM 1176 C CA . ILE A 1 145 ? 7.737 4.471 -34.508 1.00 95.75 145 ILE A CA 1
ATOM 1177 C C . ILE A 1 145 ? 9.057 5.141 -34.920 1.00 95.75 145 ILE A C 1
ATOM 1179 O O . ILE A 1 145 ? 9.281 5.367 -36.110 1.00 95.75 145 ILE A O 1
ATOM 1183 N N . TYR A 1 146 ? 9.966 5.390 -33.973 1.00 94.62 146 TYR A N 1
ATOM 1184 C CA . TYR A 1 146 ? 11.297 5.928 -34.281 1.00 94.62 146 TYR A CA 1
ATOM 1185 C C . TYR A 1 146 ? 12.127 4.981 -35.154 1.00 94.62 146 TYR A C 1
ATOM 1187 O O . TYR A 1 146 ? 12.834 5.445 -36.044 1.00 94.62 146 TYR A O 1
ATOM 1195 N N . SER A 1 147 ? 12.001 3.663 -34.976 1.00 94.12 147 SER A N 1
ATOM 1196 C CA . SER A 1 147 ? 12.667 2.684 -35.842 1.00 94.12 147 SER A CA 1
ATOM 1197 C C . SER A 1 147 ? 12.127 2.685 -37.269 1.00 94.12 147 SER A C 1
ATOM 1199 O O . SER A 1 147 ? 12.900 2.545 -38.213 1.00 94.12 147 SER A O 1
ATOM 1201 N N . LEU A 1 148 ? 10.825 2.923 -37.448 1.00 95.81 148 LEU A N 1
ATOM 1202 C CA . LEU A 1 148 ? 10.208 3.048 -38.765 1.00 95.81 148 LEU A CA 1
ATOM 1203 C C . LEU A 1 148 ? 10.664 4.331 -39.469 1.00 95.81 148 LEU A C 1
ATOM 1205 O O . LEU A 1 148 ? 11.014 4.293 -40.647 1.00 95.81 148 LEU A O 1
ATOM 1209 N N . LEU A 1 149 ? 10.721 5.451 -38.743 1.00 94.38 149 LEU A N 1
ATOM 1210 C CA . LEU A 1 149 ? 11.266 6.710 -39.259 1.00 94.38 149 LEU A CA 1
ATOM 1211 C C . LEU A 1 149 ? 12.761 6.587 -39.590 1.00 94.38 149 LEU A C 1
ATOM 1213 O O . LEU A 1 149 ? 13.193 7.034 -40.652 1.00 94.38 149 LEU A O 1
ATOM 1217 N N . GLY A 1 150 ? 13.531 5.919 -38.726 1.00 92.75 150 GLY A N 1
ATOM 1218 C CA . GLY A 1 150 ? 14.938 5.598 -38.954 1.00 92.75 150 GLY A CA 1
ATOM 1219 C C . GLY A 1 150 ? 15.143 4.755 -40.213 1.00 92.75 150 GLY A C 1
ATOM 1220 O O . GLY A 1 150 ? 15.963 5.094 -41.061 1.00 92.75 150 GLY A O 1
ATOM 1221 N N . PHE A 1 151 ? 14.333 3.712 -40.397 1.00 93.88 151 PHE A N 1
ATOM 1222 C CA . PHE A 1 151 ? 14.366 2.858 -41.584 1.00 93.88 151 PHE A CA 1
ATOM 1223 C C . PHE A 1 151 ? 13.953 3.595 -42.869 1.00 93.88 151 PHE A C 1
ATOM 1225 O O . PHE A 1 151 ? 14.481 3.307 -43.941 1.00 93.88 151 PHE A O 1
ATOM 1232 N N . ALA A 1 152 ? 13.014 4.542 -42.789 1.00 94.12 152 ALA A N 1
ATOM 1233 C CA . ALA A 1 152 ? 12.520 5.271 -43.956 1.00 94.12 152 ALA A CA 1
ATOM 1234 C C . ALA A 1 152 ? 13.471 6.388 -44.421 1.00 94.12 152 ALA A C 1
ATOM 1236 O O . ALA A 1 152 ? 13.702 6.527 -45.621 1.00 94.12 152 ALA A O 1
ATOM 1237 N N . PHE A 1 153 ? 14.015 7.180 -43.491 1.00 91.62 153 PHE A N 1
ATOM 1238 C CA . PHE A 1 153 ? 14.774 8.397 -43.814 1.00 91.62 153 PHE A CA 1
ATOM 1239 C C . PHE A 1 153 ? 16.279 8.284 -43.570 1.00 91.62 153 PHE A C 1
ATOM 1241 O O . PHE A 1 153 ? 17.051 9.005 -44.194 1.00 91.62 153 PHE A O 1
ATOM 1248 N N . TYR A 1 154 ? 16.699 7.389 -42.676 1.00 91.31 154 TYR A N 1
ATOM 1249 C CA . TYR A 1 154 ? 18.048 7.359 -42.107 1.00 91.31 154 TYR A CA 1
ATOM 1250 C C . TYR A 1 154 ? 18.747 6.005 -42.276 1.00 91.31 154 TYR A C 1
ATOM 1252 O O . TYR A 1 154 ? 19.774 5.762 -41.652 1.00 91.31 154 TYR A O 1
ATOM 1260 N N . ARG A 1 155 ? 18.232 5.124 -43.142 1.00 90.25 155 ARG A N 1
ATOM 1261 C CA . ARG A 1 155 ? 18.744 3.756 -43.336 1.00 90.25 155 ARG A CA 1
ATOM 1262 C C . ARG A 1 155 ? 20.229 3.689 -43.691 1.00 90.25 155 ARG A C 1
ATOM 1264 O O . ARG A 1 155 ? 20.902 2.755 -43.285 1.00 90.25 155 ARG A O 1
ATOM 1271 N N . GLU A 1 156 ? 20.728 4.669 -44.438 1.00 88.38 156 GLU A N 1
ATOM 1272 C CA . GLU A 1 156 ? 22.139 4.751 -44.846 1.00 88.38 156 GLU A CA 1
ATOM 1273 C C . GLU A 1 156 ? 23.103 5.048 -43.685 1.00 88.38 156 GLU A C 1
ATOM 1275 O O . GLU A 1 156 ? 24.297 4.816 -43.825 1.00 88.38 156 GLU A O 1
ATOM 1280 N N . LEU A 1 157 ? 22.598 5.553 -42.553 1.00 88.19 157 LEU A N 1
ATOM 1281 C CA . LEU A 1 157 ? 23.395 5.859 -41.360 1.00 88.19 157 LEU A CA 1
ATOM 1282 C C . LEU A 1 157 ? 23.661 4.611 -40.502 1.00 88.19 157 LEU A C 1
ATOM 1284 O O . LEU A 1 157 ? 24.458 4.656 -39.571 1.00 88.19 157 LEU A O 1
ATOM 1288 N N . PHE A 1 158 ? 22.977 3.503 -40.789 1.00 88.75 158 PHE A N 1
ATOM 1289 C CA . PHE A 1 158 ? 23.156 2.243 -40.083 1.00 88.75 158 PHE A CA 1
ATOM 1290 C C . PHE A 1 158 ? 24.283 1.439 -40.716 1.00 88.75 158 PHE A C 1
ATOM 1292 O O . PHE A 1 158 ? 24.111 0.847 -41.784 1.00 88.75 158 PHE A O 1
ATOM 1299 N N . ASP A 1 159 ? 25.422 1.404 -40.035 1.00 85.31 159 ASP A N 1
ATOM 1300 C CA . ASP A 1 159 ? 26.577 0.642 -40.481 1.00 85.31 159 ASP A CA 1
ATOM 1301 C C . ASP A 1 159 ? 26.589 -0.786 -39.905 1.00 85.31 159 ASP A C 1
ATOM 1303 O O . ASP A 1 159 ? 26.764 -1.023 -38.707 1.00 85.31 159 ASP A O 1
ATOM 1307 N N . ALA A 1 160 ? 26.438 -1.771 -40.789 1.00 84.50 160 ALA A N 1
ATOM 1308 C CA . ALA A 1 160 ? 26.473 -3.177 -40.408 1.00 84.50 160 ALA A CA 1
ATOM 1309 C C . ALA A 1 160 ? 27.849 -3.614 -39.866 1.00 84.50 160 ALA A C 1
ATOM 1311 O O . ALA A 1 160 ? 27.901 -4.579 -39.100 1.00 84.50 160 ALA A O 1
ATOM 1312 N N . GLU A 1 161 ? 28.944 -2.923 -40.213 1.00 82.62 161 GLU A N 1
ATOM 1313 C CA . GLU A 1 161 ? 30.294 -3.259 -39.734 1.00 82.62 161 GLU A CA 1
ATOM 1314 C C . GLU A 1 161 ? 30.473 -2.950 -38.241 1.00 82.62 161 GLU A C 1
ATOM 1316 O O . GLU A 1 161 ? 31.131 -3.703 -37.521 1.00 82.62 161 GLU A O 1
ATOM 1321 N N . THR A 1 162 ? 29.805 -1.910 -37.737 1.00 82.12 162 THR A N 1
ATOM 1322 C CA . THR A 1 162 ? 29.760 -1.565 -36.303 1.00 82.12 162 THR A CA 1
ATOM 1323 C C . THR A 1 162 ? 28.679 -2.331 -35.526 1.00 82.12 162 THR A C 1
ATOM 1325 O O . THR A 1 162 ? 28.508 -2.141 -34.317 1.00 82.12 162 THR A O 1
ATOM 1328 N N . GLY A 1 163 ? 27.968 -3.248 -36.194 1.00 81.94 163 GLY A N 1
ATOM 1329 C CA . GLY A 1 163 ? 26.888 -4.046 -35.613 1.00 81.94 163 GLY A CA 1
ATOM 1330 C C . GLY A 1 163 ? 25.537 -3.325 -35.564 1.00 81.94 163 GLY A C 1
ATOM 1331 O O . GLY A 1 163 ? 24.657 -3.740 -34.806 1.00 81.94 163 GLY A O 1
ATOM 1332 N N . LEU A 1 164 ? 25.358 -2.255 -36.347 1.00 88.31 164 LEU A N 1
ATOM 1333 C CA . LEU A 1 164 ? 24.083 -1.556 -36.518 1.00 88.31 164 LEU A CA 1
ATOM 1334 C C . LEU A 1 164 ? 23.322 -2.163 -37.704 1.00 88.31 164 LEU A C 1
ATOM 1336 O O . LEU A 1 164 ? 23.380 -1.681 -38.834 1.00 88.31 164 LEU A O 1
ATOM 1340 N N . TYR A 1 165 ? 22.588 -3.246 -37.453 1.00 89.31 165 TYR A N 1
ATOM 1341 C CA . TYR A 1 165 ? 21.812 -3.917 -38.497 1.00 89.31 165 TYR A CA 1
ATOM 1342 C C . TYR A 1 165 ? 20.481 -3.190 -38.747 1.00 89.31 165 TYR A C 1
ATOM 1344 O O . TYR A 1 165 ? 19.660 -3.038 -37.843 1.00 89.31 165 TYR A O 1
ATOM 1352 N N . CYS A 1 166 ? 20.248 -2.755 -39.988 1.00 91.69 166 CYS A N 1
ATOM 1353 C CA . CYS A 1 166 ? 18.984 -2.143 -40.427 1.00 91.69 166 CYS A CA 1
ATOM 1354 C C . CYS A 1 166 ? 18.673 -2.529 -41.891 1.00 91.69 166 CYS A C 1
ATOM 1356 O O . CYS A 1 166 ? 18.332 -1.692 -42.735 1.00 91.69 166 CYS A O 1
ATOM 1358 N N . THR A 1 167 ? 18.818 -3.818 -42.243 1.00 90.38 167 THR A N 1
ATOM 1359 C CA . THR A 1 167 ? 18.434 -4.290 -43.587 1.00 90.38 167 THR A CA 1
ATOM 1360 C C . THR A 1 167 ? 16.935 -4.560 -43.675 1.00 90.38 167 THR A C 1
ATOM 1362 O O . THR A 1 167 ? 16.304 -4.198 -44.670 1.00 90.38 167 THR A O 1
ATOM 1365 N N . THR A 1 168 ? 16.359 -5.112 -42.607 1.00 93.38 168 THR A N 1
ATOM 1366 C CA . THR A 1 168 ? 14.919 -5.307 -42.422 1.00 93.38 168 THR A CA 1
ATOM 1367 C C . THR A 1 168 ? 14.379 -4.376 -41.338 1.00 93.38 168 THR A C 1
ATOM 1369 O O . THR A 1 168 ? 15.118 -3.935 -40.456 1.00 93.38 168 THR A O 1
ATOM 1372 N N . LEU A 1 169 ? 13.070 -4.090 -41.370 1.00 92.62 169 LEU A N 1
ATOM 1373 C CA . LEU A 1 169 ? 12.427 -3.291 -40.320 1.00 92.62 169 LEU A CA 1
ATOM 1374 C C . LEU A 1 169 ? 12.625 -3.932 -38.938 1.00 92.62 169 LEU A C 1
ATOM 1376 O O . LEU A 1 169 ? 12.890 -3.223 -37.979 1.00 92.62 169 LEU A O 1
ATOM 1380 N N . TYR A 1 170 ? 12.567 -5.264 -38.853 1.00 92.81 170 TYR A N 1
ATOM 1381 C CA . TYR A 1 170 ? 12.791 -6.005 -37.611 1.00 92.81 170 TYR A CA 1
ATOM 1382 C C . TYR A 1 170 ? 14.199 -5.787 -37.039 1.00 92.81 170 TYR A C 1
ATOM 1384 O O . TYR A 1 170 ? 14.326 -5.435 -35.869 1.00 92.81 170 TYR A O 1
ATOM 1392 N N . GLU A 1 171 ? 15.246 -5.929 -37.860 1.00 92.94 171 GLU A N 1
ATOM 1393 C CA . GLU A 1 171 ? 16.629 -5.650 -37.442 1.00 92.94 171 GLU A CA 1
ATOM 1394 C C . GLU A 1 171 ? 16.787 -4.207 -36.965 1.00 92.94 171 GLU A C 1
ATOM 1396 O O . GLU A 1 171 ? 17.382 -3.961 -35.919 1.00 92.94 171 GLU A O 1
ATOM 1401 N N . CYS A 1 172 ? 16.180 -3.258 -37.681 1.00 91.94 172 CYS A N 1
ATOM 1402 C CA . CYS A 1 172 ? 16.240 -1.847 -37.324 1.00 91.94 172 CYS A CA 1
ATOM 1403 C C . CYS A 1 172 ? 15.511 -1.556 -36.002 1.00 91.94 172 CYS A C 1
ATOM 1405 O O . CYS A 1 172 ? 16.018 -0.817 -35.159 1.00 91.94 172 CYS A O 1
ATOM 1407 N N . SER A 1 173 ? 14.347 -2.178 -35.775 1.00 92.75 173 SER A N 1
ATOM 1408 C CA . SER A 1 173 ? 13.602 -2.080 -34.516 1.00 92.75 173 SER A CA 1
ATOM 1409 C C . SER A 1 173 ? 14.367 -2.678 -33.339 1.00 92.75 173 SER A C 1
ATOM 1411 O O . SER A 1 173 ? 14.414 -2.054 -32.284 1.00 92.75 173 SER A O 1
ATOM 1413 N N . VAL A 1 174 ? 15.004 -3.843 -33.499 1.00 92.94 174 VAL A N 1
ATOM 1414 C CA . VAL A 1 174 ? 15.828 -4.459 -32.441 1.00 92.94 174 VAL A CA 1
ATOM 1415 C C . VAL A 1 174 ? 17.054 -3.599 -32.138 1.00 92.94 174 VAL A C 1
ATOM 1417 O O . VAL A 1 174 ? 17.387 -3.389 -30.971 1.00 92.94 174 VAL A O 1
ATOM 1420 N N . THR A 1 175 ? 17.686 -3.042 -33.172 1.00 91.75 175 THR A N 1
ATOM 1421 C CA . THR A 1 175 ? 18.843 -2.153 -33.033 1.00 91.75 175 THR A CA 1
ATOM 1422 C C . THR A 1 175 ? 18.462 -0.851 -32.321 1.00 91.75 175 THR A C 1
ATOM 1424 O O . THR A 1 175 ? 19.130 -0.473 -31.361 1.00 91.75 175 THR A O 1
ATOM 1427 N N . MET A 1 176 ? 17.352 -0.204 -32.706 1.00 91.38 176 MET A N 1
ATOM 1428 C CA . MET A 1 176 ? 16.801 0.963 -31.994 1.00 91.38 176 MET A CA 1
ATOM 1429 C C . MET A 1 176 ? 16.399 0.639 -30.561 1.00 91.38 176 MET A C 1
ATOM 1431 O O . MET A 1 176 ? 16.642 1.443 -29.666 1.00 91.38 176 MET A O 1
ATOM 1435 N N . LEU A 1 177 ? 15.806 -0.528 -30.321 1.00 92.00 177 LEU A N 1
ATOM 1436 C CA . LEU A 1 177 ? 15.404 -0.933 -28.983 1.00 92.00 177 LEU A CA 1
ATOM 1437 C C . LEU A 1 177 ? 16.615 -1.123 -28.070 1.00 92.00 177 LEU A C 1
ATOM 1439 O O . LEU A 1 177 ? 16.637 -0.589 -26.968 1.00 92.00 177 LEU A O 1
ATOM 1443 N N . HIS A 1 178 ? 17.634 -1.845 -28.530 1.00 89.00 178 HIS A N 1
ATOM 1444 C CA . HIS A 1 178 ? 18.823 -2.102 -27.728 1.00 89.00 178 HIS A CA 1
ATOM 1445 C C . HIS A 1 178 ? 19.692 -0.847 -27.575 1.00 89.00 178 HIS A C 1
ATOM 1447 O O . HIS A 1 178 ? 20.075 -0.483 -26.465 1.00 89.00 178 HIS A O 1
ATOM 1453 N N . ARG A 1 179 ? 20.084 -0.212 -28.684 1.00 89.12 179 ARG A N 1
ATOM 1454 C CA . ARG A 1 179 ? 21.051 0.899 -28.674 1.00 89.12 179 ARG A CA 1
ATOM 1455 C C . ARG A 1 179 ? 20.378 2.224 -28.343 1.00 89.12 179 ARG A C 1
ATOM 1457 O O . ARG A 1 179 ? 20.899 2.977 -27.529 1.00 89.12 179 ARG A O 1
ATOM 1464 N N . GLY A 1 180 ? 19.190 2.473 -28.888 1.00 87.19 180 GLY A N 1
ATOM 1465 C CA . GLY A 1 180 ? 18.433 3.697 -28.628 1.00 87.19 180 GLY A CA 1
ATOM 1466 C C . GLY A 1 180 ? 17.993 3.833 -27.173 1.00 87.19 180 GLY A C 1
ATOM 1467 O O . GLY A 1 180 ? 18.097 4.923 -26.627 1.00 87.19 180 GLY A O 1
ATOM 1468 N N . PHE A 1 181 ? 17.569 2.750 -26.512 1.00 83.94 181 PHE A N 1
ATOM 1469 C CA . PHE A 1 181 ? 17.177 2.824 -25.099 1.00 83.94 181 PHE A CA 1
ATOM 1470 C C . PHE A 1 181 ? 18.374 3.003 -24.148 1.00 83.94 181 PHE A C 1
ATOM 1472 O O . PHE A 1 181 ? 18.271 3.757 -23.186 1.00 83.94 181 PHE A O 1
ATOM 1479 N N . ILE A 1 182 ? 19.504 2.326 -24.406 1.00 84.69 182 ILE A N 1
ATOM 1480 C CA . ILE A 1 182 ? 20.663 2.300 -23.491 1.00 84.69 182 ILE A CA 1
ATOM 1481 C C . ILE A 1 182 ? 21.623 3.475 -23.724 1.00 84.69 182 ILE A C 1
ATOM 1483 O O . ILE A 1 182 ? 22.084 4.080 -22.762 1.00 84.69 182 ILE A O 1
ATOM 1487 N N . GLN A 1 183 ? 21.955 3.765 -24.985 1.00 84.31 183 GLN A N 1
ATOM 1488 C CA . GLN A 1 183 ? 22.985 4.742 -25.381 1.00 84.31 183 GLN A CA 1
ATOM 1489 C C . GLN A 1 183 ? 22.376 6.040 -25.941 1.00 84.31 183 GLN A C 1
ATOM 1491 O O . GLN A 1 183 ? 23.012 7.087 -25.947 1.00 84.31 183 GLN A O 1
ATOM 1496 N N . GLY A 1 184 ? 21.111 6.006 -26.370 1.00 86.31 184 GLY A N 1
ATOM 1497 C CA . GLY A 1 184 ? 20.488 7.119 -27.086 1.00 86.31 184 GLY A CA 1
ATOM 1498 C C . GLY A 1 184 ? 20.887 7.152 -28.565 1.00 86.31 184 GLY A C 1
ATOM 1499 O O . GLY A 1 184 ? 21.915 6.618 -28.967 1.00 86.31 184 GLY A O 1
ATOM 1500 N N . ILE A 1 185 ? 20.047 7.762 -29.408 1.00 88.62 185 ILE A N 1
ATOM 1501 C CA . ILE A 1 185 ? 20.229 7.736 -30.874 1.00 88.62 185 ILE A CA 1
ATOM 1502 C C . ILE A 1 185 ? 21.457 8.528 -31.341 1.00 88.62 185 ILE A C 1
ATOM 1504 O O . ILE A 1 185 ? 22.111 8.134 -32.305 1.00 88.62 185 ILE A O 1
ATOM 1508 N N . VAL A 1 186 ? 21.779 9.629 -30.659 1.00 86.81 186 VAL A N 1
ATOM 1509 C CA . VAL A 1 186 ? 22.860 10.546 -31.060 1.00 86.81 186 VAL A CA 1
ATOM 1510 C C . VAL A 1 186 ? 24.215 9.846 -31.109 1.00 86.81 186 VAL A C 1
ATOM 1512 O O . VAL A 1 186 ? 25.004 10.131 -32.000 1.00 86.81 186 VAL A O 1
ATOM 1515 N N . GLU A 1 187 ? 24.477 8.939 -30.167 1.00 84.62 187 GLU A N 1
ATOM 1516 C CA . GLU A 1 187 ? 25.811 8.369 -29.958 1.00 84.62 187 GLU A CA 1
ATOM 1517 C C . GLU A 1 187 ? 26.208 7.345 -31.027 1.00 84.62 187 GLU A C 1
ATOM 1519 O O . GLU A 1 187 ? 27.386 7.215 -31.333 1.00 84.62 187 GLU A O 1
ATOM 1524 N N . PHE A 1 188 ? 25.250 6.621 -31.613 1.00 85.81 188 PHE A N 1
ATOM 1525 C CA . PHE A 1 188 ? 25.564 5.575 -32.593 1.00 85.81 188 PHE A CA 1
ATOM 1526 C C . PHE A 1 188 ? 25.114 5.906 -34.021 1.00 85.81 188 PHE A C 1
ATOM 1528 O O . PHE A 1 188 ? 25.539 5.230 -34.953 1.00 85.81 188 PHE A O 1
ATOM 1535 N N . LEU A 1 189 ? 24.238 6.900 -34.217 1.00 87.56 189 LEU A N 1
ATOM 1536 C CA . LEU A 1 189 ? 23.707 7.261 -35.534 1.00 87.56 189 LEU A CA 1
ATOM 1537 C C . LEU A 1 189 ? 24.330 8.575 -36.026 1.00 87.56 189 LEU A C 1
ATOM 1539 O O . LEU A 1 189 ? 23.654 9.611 -36.108 1.00 87.56 189 LEU A O 1
ATOM 1543 N N . GLU A 1 190 ? 25.629 8.513 -36.323 1.00 84.12 190 GLU A N 1
ATOM 1544 C CA . GLU A 1 190 ? 26.446 9.639 -36.783 1.00 84.12 190 GLU A CA 1
ATOM 1545 C C . GLU A 1 190 ? 26.180 9.988 -38.251 1.00 84.12 190 GLU A C 1
ATOM 1547 O O . GLU A 1 190 ? 25.990 9.114 -39.095 1.00 84.12 190 GLU A O 1
ATOM 1552 N N . VAL A 1 191 ? 26.180 11.286 -38.571 1.00 86.50 191 VAL A N 1
ATOM 1553 C CA . VAL A 1 191 ? 25.997 11.768 -39.947 1.00 86.50 191 VAL A CA 1
ATOM 1554 C C . VAL A 1 191 ? 27.353 11.847 -40.655 1.00 86.50 191 VAL A C 1
ATOM 1556 O O . VAL A 1 191 ? 28.207 12.593 -40.180 1.00 86.50 191 VAL A O 1
ATOM 1559 N N . PRO A 1 192 ? 27.555 11.156 -41.795 1.00 84.31 192 PRO A N 1
ATOM 1560 C CA . PRO A 1 192 ? 28.814 11.194 -42.529 1.00 84.31 192 PRO A CA 1
ATOM 1561 C C . PRO A 1 192 ? 29.072 12.562 -43.172 1.00 84.31 192 PRO A C 1
ATOM 1563 O O . PRO A 1 192 ? 28.141 13.274 -43.571 1.00 84.31 192 PRO A O 1
ATOM 1566 N N . ASP A 1 193 ? 30.355 12.890 -43.333 1.00 79.06 193 ASP A N 1
ATOM 1567 C CA . ASP A 1 193 ? 30.811 14.130 -43.960 1.00 79.06 193 ASP A CA 1
ATOM 1568 C C . ASP A 1 193 ? 30.319 14.231 -45.416 1.00 79.06 193 ASP A C 1
ATOM 1570 O O . ASP A 1 193 ? 30.563 13.352 -46.243 1.00 79.06 193 ASP A O 1
ATOM 1574 N N . GLY A 1 194 ? 29.617 15.324 -45.742 1.00 83.62 194 GLY A N 1
ATOM 1575 C CA . GLY A 1 194 ? 29.147 15.621 -47.105 1.00 83.62 194 GLY A CA 1
ATOM 1576 C C . GLY A 1 194 ? 27.631 15.771 -47.277 1.00 83.62 194 GLY A C 1
ATOM 1577 O O . GLY A 1 194 ? 27.177 16.099 -48.376 1.00 83.62 194 GLY A O 1
ATOM 1578 N N . LYS A 1 195 ? 26.826 15.580 -46.224 1.00 88.38 195 LYS A N 1
ATOM 1579 C CA . LYS A 1 195 ? 25.381 15.875 -46.257 1.00 88.38 195 LYS A CA 1
ATOM 1580 C C . LYS A 1 195 ? 25.117 17.390 -46.126 1.00 88.38 195 LYS A C 1
ATOM 1582 O O . LYS A 1 195 ? 25.871 18.099 -45.463 1.00 88.38 195 LYS A O 1
ATOM 1587 N N . PRO A 1 196 ? 24.054 17.934 -46.755 1.00 92.69 196 PRO A N 1
ATOM 1588 C CA . PRO A 1 196 ? 23.731 19.357 -46.648 1.00 92.69 196 PRO A CA 1
ATOM 1589 C C . PRO A 1 196 ? 23.290 19.719 -45.224 1.00 92.69 196 PRO A C 1
ATOM 1591 O O . PRO A 1 196 ? 22.661 18.911 -44.545 1.00 92.69 196 PRO A O 1
ATOM 1594 N N . PHE A 1 197 ? 23.509 20.968 -44.797 1.00 90.06 197 PHE A N 1
ATOM 1595 C CA . PHE A 1 197 ? 23.125 21.442 -43.455 1.00 90.06 197 PHE A CA 1
ATOM 1596 C C . PHE A 1 197 ? 21.646 21.183 -43.105 1.00 90.06 197 PHE A C 1
ATOM 1598 O O . PHE A 1 197 ? 21.318 20.862 -41.967 1.00 90.06 197 PHE A O 1
ATOM 1605 N N . VAL A 1 198 ? 20.748 21.243 -44.095 1.00 90.81 198 VAL A N 1
ATOM 1606 C CA . VAL A 1 198 ? 19.317 20.939 -43.916 1.00 90.81 198 VAL A CA 1
ATOM 1607 C C . VAL A 1 198 ? 19.093 19.509 -43.402 1.00 90.81 198 VAL A C 1
ATOM 1609 O O . VAL A 1 198 ? 18.226 19.289 -42.561 1.00 90.81 198 VAL A O 1
ATOM 1612 N N . TYR A 1 199 ? 19.900 18.543 -43.849 1.00 89.94 199 TYR A N 1
ATOM 1613 C CA . TYR A 1 199 ? 19.843 17.163 -43.364 1.00 89.94 199 TYR A CA 1
ATOM 1614 C C . TYR A 1 199 ? 20.245 17.073 -41.887 1.00 89.94 199 TYR A C 1
ATOM 1616 O O . TYR A 1 199 ? 19.555 16.424 -41.101 1.00 89.94 199 TYR A O 1
ATOM 1624 N N . HIS A 1 200 ? 21.306 17.788 -41.492 1.00 89.75 200 HIS A N 1
ATOM 1625 C CA . HIS A 1 200 ? 21.731 17.877 -40.092 1.00 89.75 200 HIS A CA 1
ATOM 1626 C C . HIS A 1 200 ? 20.652 18.507 -39.206 1.00 89.75 200 HIS A C 1
ATOM 1628 O O . HIS A 1 200 ? 20.441 18.036 -38.094 1.00 89.75 200 HIS A O 1
ATOM 1634 N N . LEU A 1 201 ? 19.925 19.517 -39.699 1.00 91.38 201 LEU A N 1
ATOM 1635 C CA . LEU A 1 201 ? 18.826 20.135 -38.955 1.00 91.38 201 LEU A CA 1
ATOM 1636 C C . LEU A 1 201 ? 17.692 19.137 -38.676 1.00 91.38 201 LEU A C 1
ATOM 1638 O O . LEU A 1 201 ? 17.261 19.006 -37.533 1.00 91.38 201 LEU A O 1
ATOM 1642 N N . PHE A 1 202 ? 17.226 18.407 -39.694 1.00 91.62 202 PHE A N 1
ATOM 1643 C CA . PHE A 1 202 ? 16.167 17.409 -39.504 1.00 91.62 202 PHE A CA 1
ATOM 1644 C C . PHE A 1 202 ? 16.617 16.247 -38.615 1.00 91.62 202 PHE A C 1
ATOM 1646 O O . PHE A 1 202 ? 15.854 15.813 -37.754 1.00 91.62 202 PHE A O 1
ATOM 1653 N N . LYS A 1 203 ? 17.866 15.790 -38.768 1.00 91.94 203 LYS A N 1
ATOM 1654 C CA . LYS A 1 203 ? 18.452 14.771 -37.891 1.00 91.94 203 LYS A CA 1
ATOM 1655 C C . LYS A 1 203 ? 18.546 15.255 -36.442 1.00 91.94 203 LYS A C 1
ATOM 1657 O O . LYS A 1 203 ? 18.159 14.520 -35.543 1.00 91.94 203 LYS A O 1
ATOM 1662 N N . ALA A 1 204 ? 18.963 16.498 -36.209 1.00 91.81 204 ALA A N 1
ATOM 1663 C CA . ALA A 1 204 ? 19.013 17.074 -34.868 1.00 91.81 204 ALA A CA 1
ATOM 1664 C C . ALA A 1 204 ? 17.621 17.145 -34.220 1.00 91.81 204 ALA A C 1
ATOM 1666 O O . ALA A 1 204 ? 17.476 16.817 -33.047 1.00 91.81 204 ALA A O 1
ATOM 1667 N N . ILE A 1 205 ? 16.582 17.517 -34.979 1.00 93.81 205 ILE A N 1
ATOM 1668 C CA . ILE A 1 205 ? 15.196 17.506 -34.482 1.00 93.81 205 ILE A CA 1
ATOM 1669 C C . ILE A 1 205 ? 14.768 16.081 -34.112 1.00 93.81 205 ILE A C 1
ATOM 1671 O O . ILE A 1 205 ? 14.211 15.876 -33.034 1.00 93.81 205 ILE A O 1
ATOM 1675 N N . PHE A 1 206 ? 15.058 15.100 -34.971 1.00 93.94 206 PHE A N 1
ATOM 1676 C CA . PHE A 1 206 ? 14.778 13.687 -34.714 1.00 93.94 206 PHE A CA 1
ATOM 1677 C C . PHE A 1 206 ? 15.456 13.202 -33.423 1.00 93.94 206 PHE A C 1
ATOM 1679 O O . PHE A 1 206 ? 14.790 12.671 -32.534 1.00 93.94 206 PHE A O 1
ATOM 1686 N N . ASP A 1 207 ? 16.745 13.483 -33.265 1.00 92.50 207 ASP A N 1
ATOM 1687 C CA . ASP A 1 207 ? 17.536 13.086 -32.102 1.00 92.50 207 ASP A CA 1
ATOM 1688 C C . ASP A 1 207 ? 17.064 13.745 -30.798 1.00 92.50 207 ASP A C 1
ATOM 1690 O O . ASP A 1 207 ? 16.866 13.067 -29.786 1.00 92.50 207 ASP A O 1
ATOM 1694 N N . ILE A 1 208 ? 16.836 15.063 -30.821 1.00 93.38 208 ILE A N 1
ATOM 1695 C CA . ILE A 1 208 ? 16.352 15.823 -29.661 1.00 93.38 208 ILE A CA 1
ATOM 1696 C C . ILE A 1 208 ? 14.958 15.336 -29.259 1.00 93.38 208 ILE A C 1
ATOM 1698 O O . ILE A 1 208 ? 14.687 15.154 -28.071 1.00 93.38 208 ILE A O 1
ATOM 1702 N N . SER A 1 209 ? 14.077 15.084 -30.232 1.00 94.44 209 SER A N 1
ATOM 1703 C CA . SER A 1 209 ? 12.729 14.583 -29.954 1.00 94.44 209 SER A CA 1
ATOM 1704 C C . SER A 1 209 ? 12.750 13.200 -29.295 1.00 94.44 209 SER A C 1
ATOM 1706 O O . SER A 1 209 ? 12.030 12.981 -28.318 1.00 94.44 209 SER A O 1
ATOM 1708 N N . PHE A 1 210 ? 13.632 12.300 -29.743 1.00 93.56 210 PHE A N 1
ATOM 1709 C CA . PHE A 1 210 ? 13.811 10.990 -29.124 1.00 93.56 210 PHE A CA 1
ATOM 1710 C C . PHE A 1 210 ? 14.329 11.108 -27.685 1.00 93.56 210 PHE A C 1
ATOM 1712 O O . PHE A 1 210 ? 13.766 10.496 -26.775 1.00 93.56 210 PHE A O 1
ATOM 1719 N N . PHE A 1 211 ? 15.362 11.928 -27.467 1.00 92.81 211 PHE A N 1
ATOM 1720 C CA . PHE A 1 211 ? 15.961 12.142 -26.148 1.00 92.81 211 PHE A CA 1
ATOM 1721 C C . PHE A 1 211 ? 14.965 12.730 -25.137 1.00 92.81 211 PHE A C 1
ATOM 1723 O O . PHE A 1 211 ? 14.900 12.291 -23.986 1.00 92.81 211 PHE A O 1
ATOM 1730 N N . ILE A 1 212 ? 14.145 13.699 -25.555 1.00 93.56 212 ILE A N 1
ATOM 1731 C CA . ILE A 1 212 ? 13.128 14.286 -24.675 1.00 93.56 212 ILE A CA 1
ATOM 1732 C C . ILE A 1 212 ? 12.046 13.252 -24.344 1.00 93.56 212 ILE A C 1
ATOM 1734 O O . ILE A 1 212 ? 11.700 13.085 -23.178 1.00 93.56 212 ILE A O 1
ATOM 1738 N N . ILE A 1 213 ? 11.516 12.534 -25.336 1.00 93.38 213 ILE A N 1
ATOM 1739 C CA . ILE A 1 213 ? 10.366 11.646 -25.118 1.00 93.38 213 ILE A CA 1
ATOM 1740 C C . ILE A 1 213 ? 10.759 10.375 -24.352 1.00 93.38 213 ILE A C 1
ATOM 1742 O O . ILE A 1 213 ? 10.126 10.051 -23.349 1.00 93.38 213 ILE A O 1
ATOM 1746 N N . ILE A 1 214 ? 11.786 9.646 -24.797 1.00 91.88 214 ILE A N 1
ATOM 1747 C CA . ILE A 1 214 ? 12.141 8.344 -24.211 1.00 91.88 214 ILE A CA 1
ATOM 1748 C C . ILE A 1 214 ? 12.994 8.515 -22.955 1.00 91.88 214 ILE A C 1
ATOM 1750 O O . ILE A 1 214 ? 12.661 7.968 -21.903 1.00 91.88 214 ILE A O 1
ATOM 1754 N N . THR A 1 215 ? 14.079 9.283 -23.046 1.00 88.69 215 THR A N 1
ATOM 1755 C CA . THR A 1 215 ? 15.051 9.391 -21.952 1.00 88.69 215 THR A CA 1
ATOM 1756 C C . THR A 1 215 ? 14.574 10.360 -20.877 1.00 88.69 215 THR A C 1
ATOM 1758 O O . THR A 1 215 ? 14.561 10.004 -19.705 1.00 88.69 215 THR A O 1
ATOM 1761 N N . THR A 1 216 ? 14.146 11.570 -21.251 1.00 91.81 216 THR A N 1
ATOM 1762 C CA . THR A 1 216 ? 13.771 12.596 -20.263 1.00 91.81 216 THR A CA 1
ATOM 1763 C C . THR A 1 216 ? 12.379 12.353 -19.686 1.00 91.81 216 THR A C 1
ATOM 1765 O O . THR A 1 216 ? 12.218 12.335 -18.473 1.00 91.81 216 THR A O 1
ATOM 1768 N N . ILE A 1 217 ? 11.354 12.167 -20.517 1.00 95.00 217 ILE A N 1
ATOM 1769 C CA . ILE A 1 217 ? 9.977 11.979 -20.039 1.00 95.00 217 ILE A CA 1
ATOM 1770 C C . ILE A 1 217 ? 9.761 10.526 -19.594 1.00 95.00 217 ILE A C 1
ATOM 1772 O O . ILE A 1 217 ? 9.309 10.295 -18.476 1.00 95.00 217 ILE A O 1
ATOM 1776 N N . GLY A 1 218 ? 10.127 9.540 -20.419 1.00 92.19 218 GLY A N 1
ATOM 1777 C CA . GLY A 1 218 ? 9.893 8.119 -20.138 1.00 92.19 218 GLY A CA 1
ATOM 1778 C C . GLY A 1 218 ? 10.550 7.610 -18.849 1.00 92.19 218 GLY A C 1
ATOM 1779 O O . GLY A 1 218 ? 9.854 7.085 -17.977 1.00 92.19 218 GLY A O 1
ATOM 1780 N N . LEU A 1 219 ? 11.868 7.793 -18.684 1.00 90.06 219 LEU A N 1
ATOM 1781 C CA . LEU A 1 219 ? 12.570 7.326 -17.476 1.00 90.06 219 LEU A CA 1
ATOM 1782 C C . LEU A 1 219 ? 12.112 8.064 -16.211 1.00 90.06 219 LEU A C 1
ATOM 1784 O O . LEU A 1 219 ? 11.988 7.433 -15.163 1.00 90.06 219 LEU A O 1
ATOM 1788 N N . ASN A 1 220 ? 11.804 9.363 -16.301 1.00 93.81 220 ASN A N 1
ATOM 1789 C CA . ASN A 1 220 ? 11.296 10.125 -15.157 1.00 93.81 220 ASN A CA 1
ATOM 1790 C C . ASN A 1 220 ? 9.873 9.717 -14.763 1.00 93.81 220 ASN A C 1
ATOM 1792 O O . ASN A 1 220 ? 9.566 9.724 -13.576 1.00 93.81 220 ASN A O 1
ATOM 1796 N N . ILE A 1 221 ? 9.020 9.310 -15.711 1.00 94.88 221 ILE A N 1
ATOM 1797 C CA . ILE A 1 221 ? 7.712 8.717 -15.388 1.00 94.88 221 ILE A CA 1
ATOM 1798 C C . ILE A 1 221 ? 7.902 7.386 -14.655 1.00 94.88 221 ILE A C 1
ATOM 1800 O O . ILE A 1 221 ? 7.266 7.163 -13.629 1.00 94.88 221 ILE A O 1
ATOM 1804 N N . ILE A 1 222 ? 8.793 6.513 -15.142 1.00 93.44 222 ILE A N 1
ATOM 1805 C CA . ILE A 1 222 ? 9.089 5.230 -14.484 1.00 93.44 222 ILE A CA 1
ATOM 1806 C C . ILE A 1 222 ? 9.606 5.462 -13.059 1.00 93.44 222 ILE A C 1
ATOM 1808 O O . ILE A 1 222 ? 9.100 4.858 -12.114 1.00 93.44 222 ILE A O 1
ATOM 1812 N N . PHE A 1 223 ? 10.585 6.355 -12.895 1.00 92.88 223 PHE A N 1
ATOM 1813 C CA . PHE A 1 223 ? 11.123 6.707 -11.585 1.00 92.88 223 PHE A CA 1
ATOM 1814 C C . PHE A 1 223 ? 10.060 7.346 -10.684 1.00 92.88 223 PHE A C 1
ATOM 1816 O O . PHE A 1 223 ? 9.979 6.984 -9.515 1.00 92.88 223 PHE A O 1
ATOM 1823 N N . GLY A 1 224 ? 9.210 8.222 -11.227 1.00 94.94 224 GLY A N 1
ATOM 1824 C CA . GLY A 1 224 ? 8.093 8.838 -10.511 1.00 94.94 224 GLY A CA 1
ATOM 1825 C C . GLY A 1 224 ? 7.132 7.800 -9.937 1.00 94.94 224 GLY A C 1
ATOM 1826 O O . GLY A 1 224 ? 6.925 7.774 -8.730 1.00 94.94 224 GLY A O 1
ATOM 1827 N N . ILE A 1 225 ? 6.658 6.858 -10.763 1.00 94.56 225 ILE A N 1
ATOM 1828 C CA . ILE A 1 225 ? 5.777 5.765 -10.312 1.00 94.56 225 ILE A CA 1
ATOM 1829 C C . ILE A 1 225 ? 6.439 4.953 -9.189 1.00 94.56 225 ILE A C 1
ATOM 1831 O O . ILE A 1 225 ? 5.787 4.609 -8.205 1.00 94.56 225 ILE A O 1
ATOM 1835 N N . ILE A 1 226 ? 7.735 4.651 -9.314 1.00 93.94 226 ILE A N 1
ATOM 1836 C CA . ILE A 1 226 ? 8.473 3.906 -8.287 1.00 93.94 226 ILE A CA 1
ATOM 1837 C C . ILE A 1 226 ? 8.587 4.728 -6.990 1.00 93.94 226 ILE A C 1
ATOM 1839 O O . ILE A 1 226 ? 8.316 4.204 -5.912 1.00 93.94 226 ILE A O 1
ATOM 1843 N N . VAL A 1 227 ? 8.948 6.009 -7.047 1.00 94.56 227 VAL A N 1
ATOM 1844 C CA . VAL A 1 227 ? 9.051 6.867 -5.850 1.00 94.56 227 VAL A CA 1
ATOM 1845 C C . VAL A 1 227 ? 7.699 7.046 -5.158 1.00 94.56 227 VAL A C 1
ATOM 1847 O O . VAL A 1 227 ? 7.636 7.008 -3.925 1.00 94.56 227 VAL A O 1
ATOM 1850 N N . ASP A 1 228 ? 6.621 7.162 -5.928 1.00 95.44 228 ASP A N 1
ATOM 1851 C CA . ASP A 1 228 ? 5.265 7.257 -5.393 1.00 95.44 228 ASP A CA 1
ATOM 1852 C C . ASP A 1 228 ? 4.886 5.971 -4.646 1.00 95.44 228 ASP A C 1
ATOM 1854 O O . ASP A 1 228 ? 4.439 6.041 -3.501 1.00 95.44 228 ASP A O 1
ATOM 1858 N N . THR A 1 229 ? 5.186 4.789 -5.207 1.00 93.69 229 THR A N 1
ATOM 1859 C CA . THR A 1 229 ? 4.957 3.508 -4.501 1.00 93.69 229 THR A CA 1
ATOM 1860 C C . THR A 1 229 ? 5.751 3.393 -3.204 1.00 93.69 229 THR A C 1
ATOM 1862 O O . THR A 1 229 ? 5.246 2.876 -2.209 1.00 93.69 229 THR A O 1
ATOM 1865 N N . PHE A 1 230 ? 6.999 3.876 -3.183 1.00 92.00 230 PHE A N 1
ATOM 1866 C CA . PHE A 1 230 ? 7.816 3.870 -1.969 1.00 92.00 230 PHE A CA 1
ATOM 1867 C C . PHE A 1 230 ? 7.243 4.785 -0.892 1.00 92.00 230 PHE A C 1
ATOM 1869 O O . PHE A 1 230 ? 7.293 4.437 0.291 1.00 92.00 230 PHE A O 1
ATOM 1876 N N . SER A 1 231 ? 6.710 5.934 -1.301 1.00 93.69 231 SER A N 1
ATOM 1877 C CA . SER A 1 231 ? 6.069 6.889 -0.402 1.00 93.69 231 SER A CA 1
ATOM 1878 C C . SER A 1 231 ? 4.792 6.287 0.183 1.00 93.69 231 SER A C 1
ATOM 1880 O O . SER A 1 231 ? 4.668 6.215 1.401 1.00 93.69 231 SER A O 1
ATOM 1882 N N . GLU A 1 232 ? 3.928 5.708 -0.653 1.00 94.38 232 GLU A N 1
ATOM 1883 C CA . GLU A 1 232 ? 2.702 5.028 -0.218 1.00 94.38 232 GLU A CA 1
ATOM 1884 C C . GLU A 1 232 ? 2.996 3.867 0.749 1.00 94.38 232 GLU A C 1
ATOM 1886 O O . GLU A 1 232 ? 2.417 3.776 1.828 1.00 94.38 232 GLU A O 1
ATOM 1891 N N . LEU A 1 233 ? 3.960 2.997 0.429 1.00 91.44 233 LEU A N 1
ATOM 1892 C CA . LEU A 1 233 ? 4.348 1.881 1.300 1.00 91.44 233 LEU A CA 1
ATOM 1893 C C . LEU A 1 233 ? 4.972 2.321 2.627 1.00 91.44 233 LEU A C 1
ATOM 1895 O O . LEU A 1 233 ? 4.982 1.548 3.595 1.00 91.44 233 LEU A O 1
ATOM 1899 N N . ARG A 1 234 ? 5.577 3.508 2.677 1.00 92.50 234 ARG A N 1
ATOM 1900 C CA . ARG A 1 234 ? 6.073 4.092 3.924 1.00 92.50 234 ARG A CA 1
ATOM 1901 C C . ARG A 1 234 ? 4.911 4.628 4.745 1.00 92.50 234 ARG A C 1
ATOM 1903 O O . ARG A 1 234 ? 4.851 4.318 5.932 1.00 92.50 234 ARG A O 1
ATOM 1910 N N . ASP A 1 235 ? 4.014 5.365 4.112 1.00 95.81 235 ASP A N 1
ATOM 1911 C CA . ASP A 1 235 ? 2.899 6.022 4.778 1.00 95.81 235 ASP A CA 1
ATOM 1912 C C . ASP A 1 235 ? 1.892 4.981 5.296 1.00 95.81 235 ASP A C 1
ATOM 1914 O O . ASP A 1 235 ? 1.506 5.052 6.457 1.00 95.81 235 ASP A O 1
ATOM 1918 N N . ASN A 1 236 ? 1.609 3.916 4.534 1.00 93.56 236 ASN A N 1
ATOM 1919 C CA . ASN A 1 236 ? 0.815 2.765 4.990 1.00 93.56 236 ASN A CA 1
ATOM 1920 C C . ASN A 1 236 ? 1.439 2.079 6.213 1.00 93.56 236 ASN A C 1
ATOM 1922 O O . ASN A 1 236 ? 0.737 1.720 7.156 1.00 93.56 236 ASN A O 1
ATOM 1926 N N . LYS A 1 237 ? 2.769 1.893 6.228 1.00 91.50 237 LYS A N 1
ATOM 1927 C CA . LYS A 1 237 ? 3.448 1.324 7.403 1.00 91.50 237 LYS A CA 1
ATOM 1928 C C . LYS A 1 237 ? 3.291 2.248 8.611 1.00 91.50 237 LYS A C 1
ATOM 1930 O O . LYS A 1 237 ? 3.010 1.764 9.701 1.00 91.50 237 LYS A O 1
ATOM 1935 N N . TRP A 1 238 ? 3.506 3.545 8.413 1.00 95.12 238 TRP A N 1
ATOM 1936 C CA . TRP A 1 238 ? 3.400 4.536 9.477 1.00 95.12 238 TRP A CA 1
ATOM 1937 C C . TRP A 1 238 ? 1.972 4.631 10.028 1.00 95.12 238 TRP A C 1
ATOM 1939 O O . TRP A 1 238 ? 1.810 4.688 11.240 1.00 95.12 238 TRP A O 1
ATOM 1949 N N . GLN A 1 239 ? 0.952 4.565 9.168 1.00 95.38 239 GLN A N 1
ATOM 1950 C CA . GLN A 1 239 ? -0.454 4.512 9.577 1.00 95.38 239 GLN A CA 1
ATOM 1951 C C . GLN A 1 239 ? -0.741 3.281 10.435 1.00 95.38 239 GLN A C 1
ATOM 1953 O O . GLN A 1 239 ? -1.230 3.431 11.545 1.00 95.38 239 GLN A O 1
ATOM 1958 N N . VAL A 1 240 ? -0.354 2.082 9.984 1.00 93.00 240 VAL A N 1
ATOM 1959 C CA . VAL A 1 240 ? -0.551 0.850 10.769 1.00 93.00 240 VAL A CA 1
ATOM 1960 C C . VAL A 1 240 ? 0.157 0.931 12.124 1.00 93.00 240 VAL A C 1
ATOM 1962 O O . VAL A 1 240 ? -0.418 0.557 13.139 1.00 93.00 240 VAL A O 1
ATOM 1965 N N . GLU A 1 241 ? 1.393 1.432 12.161 1.00 92.69 241 GLU A N 1
ATOM 1966 C CA . GLU A 1 241 ? 2.155 1.590 13.406 1.00 92.69 241 GLU A CA 1
ATOM 1967 C C . GLU A 1 241 ? 1.511 2.627 14.342 1.00 92.69 241 GLU A C 1
ATOM 1969 O O . GLU A 1 241 ? 1.380 2.377 15.538 1.00 92.69 241 GLU A O 1
ATOM 1974 N N . SER A 1 242 ? 1.036 3.751 13.801 1.00 94.06 242 SER A N 1
ATOM 1975 C CA . SER A 1 242 ? 0.277 4.760 14.546 1.00 94.06 242 SER A CA 1
ATOM 1976 C C . SER A 1 242 ? -1.019 4.183 15.117 1.00 94.06 242 SER A C 1
ATOM 1978 O O . SER A 1 242 ? -1.282 4.344 16.306 1.00 94.06 242 SER A O 1
ATOM 1980 N N . ASP A 1 243 ? -1.809 3.481 14.308 1.00 92.75 243 ASP A N 1
ATOM 1981 C CA . ASP A 1 243 ? -3.094 2.914 14.725 1.00 92.75 243 ASP A CA 1
ATOM 1982 C C . ASP A 1 243 ? -2.903 1.848 15.808 1.00 92.75 243 ASP A C 1
ATOM 1984 O O . ASP A 1 243 ? -3.649 1.825 16.782 1.00 92.75 243 ASP A O 1
ATOM 1988 N N . MET A 1 244 ? -1.854 1.022 15.706 1.00 89.31 244 MET A N 1
ATOM 1989 C CA . MET A 1 244 ? -1.497 0.039 16.738 1.00 89.31 244 MET A CA 1
ATOM 1990 C C . MET A 1 244 ? -1.186 0.673 18.102 1.00 89.31 244 MET A C 1
ATOM 1992 O O . MET A 1 244 ? -1.379 0.023 19.129 1.00 89.31 244 MET A O 1
ATOM 1996 N N . HIS A 1 245 ? -0.689 1.912 18.124 1.00 89.62 245 HIS A N 1
ATOM 1997 C CA . HIS A 1 245 ? -0.368 2.634 19.356 1.00 89.62 245 HIS A CA 1
ATOM 1998 C C . HIS A 1 245 ? -1.503 3.531 19.854 1.00 89.62 245 HIS A C 1
ATOM 2000 O O . HIS A 1 245 ? -1.632 3.725 21.060 1.00 89.62 245 HIS A O 1
ATOM 2006 N N . ASN A 1 246 ? -2.315 4.070 18.948 1.00 92.88 246 ASN A N 1
ATOM 2007 C CA . ASN A 1 246 ? -3.291 5.110 19.262 1.00 92.88 246 ASN A CA 1
ATOM 2008 C C . ASN A 1 246 ? -4.734 4.608 19.272 1.00 92.88 246 ASN A C 1
ATOM 2010 O O . ASN A 1 246 ? -5.637 5.358 19.629 1.00 92.88 246 ASN A O 1
ATOM 2014 N N . THR A 1 247 ? -5.005 3.386 18.825 1.00 94.25 247 THR A N 1
ATOM 2015 C CA . THR A 1 247 ? -6.371 2.877 18.689 1.00 94.25 247 THR A CA 1
ATOM 2016 C C . THR A 1 247 ? -6.439 1.412 19.093 1.00 94.25 247 THR A C 1
ATOM 2018 O O . THR A 1 247 ? -5.601 0.595 18.722 1.00 94.25 247 THR A O 1
ATOM 2021 N N . CYS A 1 248 ? -7.456 1.048 19.873 1.00 93.44 248 CYS A N 1
ATOM 2022 C CA . CYS A 1 248 ? -7.654 -0.351 20.239 1.00 93.44 248 CYS A CA 1
ATOM 2023 C C . CYS A 1 248 ? -8.175 -1.156 19.038 1.00 93.44 248 CYS A C 1
ATOM 2025 O O . CYS A 1 248 ? -9.185 -0.797 18.432 1.00 93.44 248 CYS A O 1
ATOM 2027 N N . PHE A 1 249 ? -7.534 -2.291 18.738 1.00 94.12 249 PHE A N 1
ATOM 2028 C CA . PHE A 1 249 ? -7.894 -3.167 17.615 1.00 94.12 249 PHE A CA 1
ATOM 2029 C C . PHE A 1 249 ? -9.336 -3.702 17.683 1.00 94.12 249 PHE A C 1
ATOM 2031 O O . PHE A 1 249 ? -9.960 -3.922 16.649 1.00 94.12 249 PHE A O 1
ATOM 2038 N N . ILE A 1 250 ? -9.872 -3.910 18.891 1.00 93.94 250 ILE A N 1
ATOM 2039 C CA . ILE A 1 2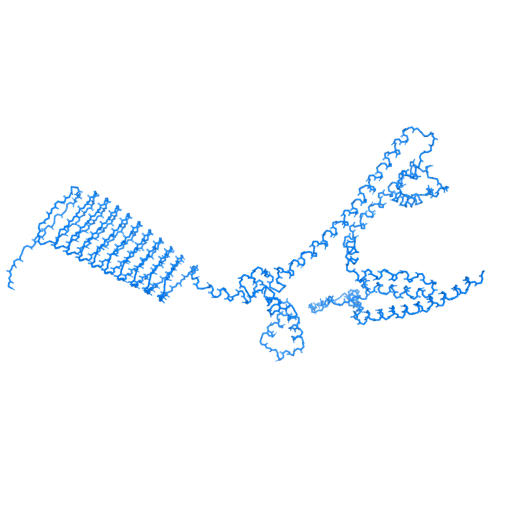50 ? -11.183 -4.542 19.093 1.00 93.94 250 ILE A CA 1
ATOM 2040 C C . ILE A 1 250 ? -12.319 -3.513 19.128 1.00 93.94 250 ILE A C 1
ATOM 2042 O O . ILE A 1 250 ? -13.329 -3.695 18.451 1.00 93.94 250 ILE A O 1
ATOM 2046 N N . CYS A 1 251 ? -12.176 -2.444 19.917 1.00 93.44 251 CYS A N 1
ATOM 2047 C CA . CYS A 1 251 ? -13.245 -1.461 20.111 1.00 93.44 251 CYS A CA 1
ATOM 2048 C C . CYS A 1 251 ? -13.100 -0.187 19.278 1.00 93.44 251 CYS A C 1
ATOM 2050 O O . CYS A 1 251 ? -14.014 0.631 19.288 1.00 93.44 251 CYS A O 1
ATOM 2052 N N . SER A 1 252 ? -11.986 0.006 18.566 1.00 93.00 252 SER A N 1
ATOM 2053 C CA . SER A 1 252 ? -11.738 1.181 17.712 1.00 93.00 252 SER A CA 1
ATOM 2054 C C . SER A 1 252 ? -11.772 2.538 18.437 1.00 93.00 252 SER A C 1
ATOM 2056 O O . SER A 1 252 ? -11.875 3.579 17.794 1.00 93.00 252 SER A O 1
ATOM 2058 N N . ARG A 1 253 ? -11.665 2.544 19.772 1.00 92.31 253 ARG A N 1
ATOM 2059 C CA . ARG A 1 253 ? -11.553 3.760 20.594 1.00 92.31 253 ARG A CA 1
ATOM 2060 C C . ARG A 1 253 ? -10.103 4.233 20.678 1.00 92.31 253 ARG A C 1
ATOM 2062 O O . ARG A 1 253 ? -9.176 3.421 20.578 1.00 92.31 253 ARG A O 1
ATOM 2069 N N . SER A 1 254 ? -9.933 5.541 20.865 1.00 92.81 254 SER A N 1
ATOM 2070 C CA . SER A 1 254 ? -8.623 6.188 20.934 1.00 92.81 254 SER A CA 1
ATOM 2071 C C . SER A 1 254 ? -7.924 5.865 22.252 1.00 92.81 254 SER A C 1
ATOM 2073 O O . SER A 1 254 ? -8.575 5.761 23.290 1.00 92.81 254 SER A O 1
ATOM 2075 N N . SER A 1 255 ? -6.596 5.763 22.236 1.00 92.94 255 SER A N 1
ATOM 2076 C CA . SER A 1 255 ? -5.782 5.633 23.449 1.00 92.94 255 SER A CA 1
ATOM 2077 C C . SER A 1 255 ? -6.014 6.787 24.424 1.00 92.94 255 SER A C 1
ATOM 2079 O O . SER A 1 255 ? -6.043 6.558 25.631 1.00 92.94 255 SER A O 1
ATOM 2081 N N . TYR A 1 256 ? -6.278 7.990 23.900 1.00 91.38 256 TYR A N 1
ATOM 2082 C CA . TYR A 1 256 ? -6.577 9.190 24.682 1.00 91.38 256 TYR A CA 1
ATOM 2083 C C . TYR A 1 256 ? -7.711 8.965 25.688 1.00 91.38 256 TYR A C 1
ATOM 2085 O O . TYR A 1 256 ? -7.584 9.358 26.846 1.00 91.38 256 TYR A O 1
ATOM 2093 N N . ASP A 1 257 ? -8.785 8.294 25.262 1.00 89.31 257 ASP A N 1
ATOM 2094 C CA . ASP A 1 257 ? -9.958 8.045 26.101 1.00 89.31 257 ASP A CA 1
ATOM 2095 C C . ASP A 1 257 ? -9.578 7.191 27.321 1.00 89.31 257 ASP A C 1
ATOM 2097 O O . ASP A 1 257 ? -9.941 7.504 28.448 1.00 89.31 257 ASP A O 1
ATOM 2101 N N . PHE A 1 258 ? -8.763 6.153 27.117 1.00 91.06 258 PHE A N 1
ATOM 2102 C CA . PHE A 1 258 ? -8.343 5.234 28.179 1.00 91.06 258 PHE A CA 1
ATOM 2103 C C . PHE A 1 258 ? -7.240 5.784 29.079 1.00 91.06 258 PHE A C 1
ATOM 2105 O O . PHE A 1 258 ? -7.092 5.321 30.208 1.00 91.06 258 PHE A O 1
ATOM 2112 N N . GLU A 1 259 ? -6.438 6.726 28.585 1.00 89.88 259 GLU A N 1
ATOM 2113 C CA . GLU A 1 259 ? -5.450 7.431 29.404 1.00 89.88 259 GLU A CA 1
ATOM 2114 C C . GLU A 1 259 ? -6.098 8.451 30.345 1.00 89.88 259 GLU A C 1
ATOM 2116 O O . GLU A 1 259 ? -5.562 8.686 31.425 1.00 89.88 259 GLU A O 1
ATOM 2121 N N . HIS A 1 260 ? -7.232 9.043 29.954 1.00 84.88 260 HIS A N 1
ATOM 2122 C CA . HIS A 1 260 ? -7.895 10.096 30.732 1.00 84.88 260 HIS A CA 1
ATOM 2123 C C . HIS A 1 260 ? -9.059 9.592 31.589 1.00 84.88 260 HIS A C 1
ATOM 2125 O O . HIS A 1 260 ? -9.246 10.120 32.678 1.00 84.88 260 HIS A O 1
ATOM 2131 N N . GLN A 1 261 ? -9.829 8.619 31.096 1.00 81.31 261 GLN A N 1
ATOM 2132 C CA . GLN A 1 261 ? -11.071 8.131 31.720 1.00 81.31 261 GLN A CA 1
ATOM 2133 C C . GLN A 1 261 ? -10.992 6.657 32.144 1.00 81.31 261 GLN A C 1
ATOM 2135 O O . GLN A 1 261 ? -11.973 6.059 32.573 1.00 81.31 261 GLN A O 1
ATOM 2140 N N . GLY A 1 262 ? -9.847 6.010 31.920 1.00 78.94 262 GLY A N 1
ATOM 2141 C CA . GLY A 1 262 ? -9.676 4.580 32.143 1.00 78.94 262 GLY A CA 1
ATOM 2142 C C . GLY A 1 262 ? -8.442 4.256 32.972 1.00 78.94 262 GLY A C 1
ATOM 2143 O O . GLY A 1 262 ? -7.689 5.115 33.421 1.00 78.94 262 GLY A O 1
ATOM 2144 N N . SER A 1 263 ? -8.181 2.963 33.127 1.00 82.25 263 SER A N 1
ATOM 2145 C CA . SER A 1 263 ? -7.009 2.428 33.830 1.00 82.25 263 SER A CA 1
ATOM 2146 C C . SER A 1 263 ? -5.713 2.455 32.997 1.00 82.25 263 SER A C 1
ATOM 2148 O O . SER A 1 263 ? -4.749 1.764 33.334 1.00 82.25 263 SER A O 1
ATOM 2150 N N . GLY A 1 264 ? -5.684 3.205 31.889 1.00 90.31 264 GLY A N 1
ATOM 2151 C CA . GLY A 1 264 ? -4.577 3.275 30.936 1.00 90.31 264 GLY A CA 1
ATOM 2152 C C . GLY A 1 264 ? -4.726 2.344 29.725 1.00 90.31 264 GLY A C 1
ATOM 2153 O O . GLY A 1 264 ? -5.191 1.205 29.824 1.00 90.31 264 GLY A O 1
ATOM 2154 N N . PHE A 1 265 ? -4.273 2.820 28.559 1.00 93.00 265 PHE A N 1
ATOM 2155 C CA . PHE A 1 265 ? -4.426 2.120 27.276 1.00 93.00 265 PHE A CA 1
ATOM 2156 C C . PHE A 1 265 ? -3.726 0.752 27.229 1.00 93.00 265 PHE A C 1
ATOM 2158 O O . PHE A 1 265 ? -4.279 -0.218 26.711 1.00 93.00 265 PHE A O 1
ATOM 2165 N N . GLU A 1 266 ? -2.527 0.634 27.807 1.00 92.25 266 GLU A N 1
ATOM 2166 C CA . GLU A 1 266 ? -1.786 -0.634 27.810 1.00 92.25 266 GLU A CA 1
ATOM 2167 C C . GLU A 1 266 ? -2.508 -1.727 28.616 1.00 92.25 266 GLU A C 1
ATOM 2169 O O . GLU A 1 266 ? -2.536 -2.885 28.192 1.00 92.25 266 GLU A O 1
ATOM 2174 N N . HIS A 1 267 ? -3.131 -1.361 29.742 1.00 91.75 267 HIS A N 1
ATOM 2175 C CA . HIS A 1 267 ? -3.946 -2.282 30.534 1.00 91.75 267 HIS A CA 1
ATOM 2176 C C . HIS A 1 267 ? -5.177 -2.734 29.743 1.00 91.75 267 HIS A C 1
ATOM 2178 O O . HIS A 1 267 ? -5.424 -3.934 29.623 1.00 91.75 267 HIS A O 1
ATOM 2184 N N . HIS A 1 268 ? -5.880 -1.784 29.118 1.00 93.00 268 HIS A N 1
ATOM 2185 C CA . HIS A 1 268 ? -7.047 -2.064 28.288 1.00 93.00 268 HIS A CA 1
ATOM 2186 C C . HIS A 1 268 ? -6.734 -3.066 27.164 1.00 93.00 268 HIS A C 1
ATOM 2188 O O . HIS A 1 268 ? -7.458 -4.039 26.983 1.00 93.00 268 HIS A O 1
ATOM 2194 N N . VAL A 1 269 ? -5.628 -2.897 26.433 1.00 93.25 269 VAL A N 1
ATOM 2195 C CA . VAL A 1 269 ? -5.271 -3.799 25.320 1.00 93.25 269 VAL A CA 1
ATOM 2196 C C . VAL A 1 269 ? -4.812 -5.184 25.801 1.00 93.25 269 VAL A C 1
ATOM 2198 O O . VAL A 1 269 ? -5.044 -6.179 25.113 1.00 93.25 269 VAL A O 1
ATOM 2201 N N . LYS A 1 270 ? -4.149 -5.286 26.960 1.00 92.19 270 LYS A N 1
ATOM 2202 C CA . LYS A 1 270 ? -3.577 -6.558 27.439 1.00 92.19 270 LYS A CA 1
ATOM 2203 C C . LYS A 1 270 ? -4.547 -7.416 28.245 1.00 92.19 270 LYS A C 1
ATOM 2205 O O . LYS A 1 270 ? -4.530 -8.634 28.061 1.00 92.19 270 LYS A O 1
ATOM 2210 N N . GLU A 1 271 ? -5.348 -6.797 29.108 1.00 90.69 271 GLU A N 1
ATOM 2211 C CA . GLU A 1 271 ? -6.200 -7.492 30.082 1.00 90.69 271 GLU A CA 1
ATOM 2212 C C . GLU A 1 271 ? -7.679 -7.496 29.663 1.00 90.69 271 GLU A C 1
ATOM 2214 O O . GLU A 1 271 ? -8.345 -8.518 29.804 1.00 90.69 271 GLU A O 1
ATOM 2219 N N . GLU A 1 272 ? -8.194 -6.402 29.088 1.00 91.81 272 GLU A N 1
ATOM 2220 C CA . GLU A 1 272 ? -9.610 -6.309 28.694 1.00 91.81 272 GLU A CA 1
ATOM 2221 C C . GLU A 1 272 ? -9.834 -6.764 27.243 1.00 91.81 272 GLU A C 1
ATOM 2223 O O . GLU A 1 272 ? -10.592 -7.693 26.964 1.00 91.81 272 GLU A O 1
ATOM 2228 N N . HIS A 1 273 ? -9.157 -6.125 26.290 1.00 93.88 273 HIS A N 1
ATOM 2229 C CA . HIS A 1 273 ? -9.319 -6.313 24.848 1.00 93.88 273 HIS A CA 1
ATOM 2230 C C . HIS A 1 273 ? -8.110 -7.006 24.212 1.00 93.88 273 HIS A C 1
ATOM 2232 O O . HIS A 1 273 ? -7.585 -6.590 23.175 1.00 93.88 273 HIS A O 1
ATOM 2238 N N . ASN A 1 274 ? -7.700 -8.126 24.805 1.00 94.56 274 ASN A N 1
ATOM 2239 C CA . ASN A 1 274 ? -6.630 -8.945 24.255 1.00 94.56 274 ASN A CA 1
ATOM 2240 C C . ASN A 1 274 ? -7.082 -9.669 22.980 1.00 94.56 274 ASN A C 1
ATOM 2242 O O . ASN A 1 274 ? -7.911 -10.579 23.027 1.00 94.56 274 ASN A O 1
ATOM 2246 N N . GLN A 1 275 ? -6.479 -9.328 21.840 1.00 92.25 275 GLN A N 1
ATOM 2247 C CA . GLN A 1 275 ? -6.801 -9.924 20.536 1.00 92.25 275 GLN A CA 1
ATOM 2248 C C . GLN A 1 275 ? -6.739 -11.463 20.523 1.00 92.25 275 GLN A C 1
ATOM 2250 O O . GLN A 1 275 ? -7.531 -12.114 19.842 1.00 92.25 275 GLN A O 1
ATOM 2255 N N . TRP A 1 276 ? -5.829 -12.064 21.295 1.00 95.12 276 TRP A N 1
ATOM 2256 C CA . TRP A 1 276 ? -5.656 -13.515 21.332 1.00 95.12 276 TRP A CA 1
ATOM 2257 C C . TRP A 1 276 ? -6.748 -14.206 22.141 1.00 95.12 276 TRP A C 1
ATOM 2259 O O . TRP A 1 276 ? -7.141 -15.315 21.791 1.00 95.12 276 TRP A O 1
ATOM 2269 N N . ALA A 1 277 ? -7.292 -13.546 23.168 1.00 95.12 277 ALA A N 1
ATOM 2270 C CA . ALA A 1 277 ? -8.404 -14.085 23.947 1.00 95.12 277 ALA A CA 1
ATOM 2271 C C . ALA A 1 277 ? -9.649 -14.299 23.070 1.00 95.12 277 ALA A C 1
ATOM 2273 O O . ALA A 1 277 ? -10.299 -15.336 23.178 1.00 95.12 277 ALA A O 1
ATOM 2274 N N . TYR A 1 278 ? -9.919 -13.389 22.127 1.00 93.69 278 TYR A N 1
ATOM 2275 C CA . TYR A 1 278 ? -10.994 -13.557 21.142 1.00 93.69 278 TYR A CA 1
ATOM 2276 C C . TYR A 1 278 ? -10.761 -14.767 20.227 1.00 93.69 278 TYR A C 1
ATOM 2278 O O . TYR A 1 278 ? -11.684 -15.539 19.978 1.00 93.69 278 TYR A O 1
ATOM 2286 N N . VAL A 1 279 ? -9.526 -14.977 19.755 1.00 93.12 279 VAL A N 1
ATOM 2287 C CA . VAL A 1 279 ? -9.181 -16.156 18.939 1.00 93.12 279 VAL A CA 1
ATOM 2288 C C . VAL A 1 279 ? -9.355 -17.446 19.742 1.00 93.12 279 VAL A C 1
ATOM 2290 O O . VAL A 1 279 ? -9.967 -18.393 19.249 1.00 93.12 279 VAL A O 1
ATOM 2293 N N . PHE A 1 280 ? -8.877 -17.482 20.989 1.00 95.12 280 PHE A N 1
ATOM 2294 C CA . PHE A 1 280 ? -9.066 -18.634 21.872 1.00 95.12 280 PHE A CA 1
ATOM 2295 C C . PHE A 1 280 ? -10.539 -18.898 22.178 1.00 95.12 280 PHE A C 1
ATOM 2297 O O . PHE A 1 280 ? -10.932 -20.057 22.266 1.00 95.12 280 PHE A O 1
ATOM 2304 N N . PHE A 1 281 ? -11.367 -17.858 22.268 1.00 93.81 281 PHE A N 1
ATOM 2305 C CA . PHE A 1 281 ? -12.807 -18.016 22.426 1.00 93.81 281 PHE A CA 1
ATOM 2306 C C . PHE A 1 281 ? -13.459 -18.669 21.198 1.00 93.81 281 PHE A C 1
ATOM 2308 O O . PHE A 1 281 ? -14.269 -19.578 21.351 1.00 93.81 281 PHE A O 1
ATOM 2315 N N . PHE A 1 282 ? -13.062 -18.300 19.975 1.00 91.69 282 PHE A N 1
ATOM 2316 C CA . PHE A 1 282 ? -13.550 -18.996 18.776 1.00 91.69 282 PHE A CA 1
ATOM 2317 C C . PHE A 1 282 ? -13.123 -20.468 18.731 1.00 91.69 282 PHE A C 1
ATOM 2319 O O . PHE A 1 282 ? -13.936 -21.316 18.372 1.00 91.69 282 PHE A O 1
ATOM 2326 N N . ILE A 1 283 ? -11.883 -20.780 19.123 1.00 92.06 283 ILE A N 1
ATOM 2327 C CA . ILE A 1 283 ? -11.412 -22.171 19.235 1.00 92.06 283 ILE A CA 1
ATOM 2328 C C . ILE A 1 283 ? -12.228 -22.920 20.296 1.00 92.06 283 ILE A C 1
ATOM 2330 O O . ILE A 1 283 ? -12.678 -24.035 20.054 1.00 92.06 283 ILE A O 1
ATOM 2334 N N . HIS A 1 284 ? -12.493 -22.286 21.440 1.00 93.25 284 HIS A N 1
ATOM 2335 C CA . HIS A 1 284 ? -13.327 -22.852 22.495 1.00 93.25 284 HIS A CA 1
ATOM 2336 C C . HIS A 1 284 ? -14.743 -23.180 22.000 1.00 93.25 284 HIS A C 1
ATOM 2338 O O . HIS A 1 284 ? -15.252 -24.258 22.305 1.00 93.25 284 HIS A O 1
ATOM 2344 N N . LEU A 1 285 ? -15.365 -22.301 21.207 1.00 91.69 285 LEU A N 1
ATOM 2345 C CA . LEU A 1 285 ? -16.678 -22.565 20.612 1.00 91.69 285 LEU A CA 1
ATOM 2346 C C . LEU A 1 285 ? -16.652 -23.751 19.634 1.00 91.69 285 LEU A C 1
ATOM 2348 O O . LEU A 1 285 ? -17.624 -24.501 19.594 1.00 91.69 285 LEU A O 1
ATOM 2352 N N . ASP A 1 286 ? -15.573 -23.932 18.869 1.00 90.06 286 ASP A N 1
ATOM 2353 C CA . ASP A 1 286 ? -15.440 -25.024 17.890 1.00 90.06 286 ASP A CA 1
ATOM 2354 C C . ASP A 1 286 ? -15.155 -26.386 18.555 1.00 90.06 286 ASP A C 1
ATOM 2356 O O . ASP A 1 286 ? -15.720 -27.407 18.164 1.00 90.06 286 ASP A O 1
ATOM 2360 N N . GLU A 1 287 ? -14.322 -26.414 19.602 1.00 91.56 287 GLU A N 1
ATOM 2361 C CA . GLU A 1 287 ? -13.975 -27.646 20.328 1.00 91.56 287 GLU A CA 1
ATOM 2362 C C . GLU A 1 287 ? -15.069 -28.104 21.306 1.00 91.56 287 GLU A C 1
ATOM 2364 O O . GLU A 1 287 ? -15.216 -29.302 21.580 1.00 91.56 287 GLU A O 1
ATOM 2369 N N . THR A 1 288 ? -15.840 -27.164 21.857 1.00 91.75 288 THR A N 1
ATOM 2370 C CA . THR A 1 288 ? -16.858 -27.464 22.869 1.00 91.75 288 THR A CA 1
ATOM 2371 C C . THR A 1 288 ? -18.137 -27.972 22.213 1.00 91.75 288 THR A C 1
ATOM 2373 O O . THR A 1 288 ? -18.633 -27.426 21.229 1.00 91.75 288 THR A O 1
ATOM 2376 N N . ARG A 1 289 ? -18.720 -29.035 22.776 1.00 91.94 289 ARG A N 1
ATOM 2377 C CA . ARG A 1 289 ? -19.964 -29.603 22.247 1.00 91.94 289 ARG A CA 1
ATOM 2378 C C . ARG A 1 289 ? -21.126 -28.627 22.460 1.00 91.94 289 ARG A C 1
ATOM 2380 O O . ARG A 1 289 ? -21.234 -28.072 23.550 1.00 91.94 289 ARG A O 1
ATOM 2387 N N . PRO A 1 290 ? -22.085 -28.522 21.520 1.00 89.75 290 PRO A N 1
ATOM 2388 C CA . PRO A 1 290 ? -23.216 -27.598 21.654 1.00 89.75 290 PRO A CA 1
ATOM 2389 C C . PRO A 1 290 ? -24.104 -27.810 22.891 1.00 89.75 290 PRO A C 1
ATOM 2391 O O . PRO A 1 290 ? -24.846 -26.910 23.276 1.00 89.75 290 PRO A O 1
ATOM 2394 N N . SER A 1 291 ? -24.067 -29.000 23.501 1.00 90.69 291 SER A N 1
ATOM 2395 C CA . SER A 1 291 ? -24.762 -29.301 24.760 1.00 90.69 291 SER A CA 1
ATOM 2396 C C . SER A 1 291 ? -24.124 -28.646 25.982 1.00 90.69 291 SER A C 1
ATOM 2398 O O . SER A 1 291 ? -24.812 -28.436 26.976 1.00 90.69 291 SER A O 1
ATOM 2400 N N . ASP A 1 292 ? -22.825 -28.362 25.904 1.00 94.06 292 ASP A N 1
ATOM 2401 C CA . ASP A 1 292 ? -21.991 -27.914 27.018 1.00 94.06 292 ASP A CA 1
ATOM 2402 C C . ASP A 1 292 ? -21.800 -26.381 26.987 1.00 94.06 292 ASP A C 1
ATOM 2404 O O . ASP A 1 292 ? -21.124 -25.823 27.846 1.00 94.06 292 ASP A O 1
ATOM 2408 N N . TYR A 1 293 ? -22.413 -25.692 26.016 1.00 94.19 293 TYR A N 1
ATOM 2409 C CA . TYR A 1 293 ? -22.398 -24.234 25.902 1.00 94.19 293 TYR A CA 1
ATOM 2410 C C . TYR A 1 293 ? -23.141 -23.556 27.053 1.00 94.19 293 TYR A C 1
ATOM 2412 O O . TYR A 1 293 ? -24.269 -23.925 27.397 1.00 94.19 293 TYR A O 1
ATOM 2420 N N . THR A 1 294 ? -22.559 -22.477 27.579 1.00 94.94 294 THR A N 1
ATOM 2421 C CA . THR A 1 294 ? -23.310 -21.529 28.405 1.00 94.94 294 THR A CA 1
ATOM 2422 C C . THR A 1 294 ? -24.312 -20.743 27.549 1.00 94.94 294 THR A C 1
ATOM 2424 O O . THR A 1 294 ? -24.288 -20.778 26.315 1.00 94.94 294 THR A O 1
ATOM 2427 N N . ALA A 1 295 ? -25.218 -20.002 28.193 1.00 93.19 295 ALA A N 1
ATOM 2428 C CA . ALA A 1 295 ? -26.194 -19.178 27.478 1.00 93.19 295 ALA A CA 1
ATOM 2429 C C . ALA A 1 295 ? -25.527 -18.142 26.549 1.00 93.19 295 ALA A C 1
ATOM 2431 O O . ALA A 1 295 ? -26.015 -17.907 25.443 1.00 93.19 295 ALA A O 1
ATOM 2432 N N . LEU A 1 296 ? -24.401 -17.560 26.979 1.00 93.00 296 LEU A N 1
ATOM 2433 C CA . LEU A 1 296 ? -23.639 -16.589 26.191 1.00 93.00 296 LEU A CA 1
ATOM 2434 C C . LEU A 1 296 ? -22.894 -17.265 25.036 1.00 93.00 296 LEU A C 1
ATOM 2436 O O . LEU A 1 296 ? -22.961 -16.774 23.911 1.00 93.00 296 LEU A O 1
ATOM 2440 N N . ASP A 1 297 ? -22.269 -18.421 25.277 1.00 94.38 297 ASP A N 1
ATOM 2441 C CA . ASP A 1 297 ? -21.568 -19.180 24.230 1.00 94.38 297 ASP A CA 1
ATOM 2442 C C . ASP A 1 297 ? -22.525 -19.580 23.114 1.00 94.38 297 ASP A C 1
ATOM 2444 O O . ASP A 1 297 ? -22.232 -19.409 21.932 1.00 94.38 297 ASP A O 1
ATOM 2448 N N . ARG A 1 298 ? -23.717 -20.054 23.492 1.00 93.25 298 ARG A N 1
ATOM 2449 C CA . ARG A 1 298 ? -24.764 -20.399 22.536 1.00 93.25 298 ARG A CA 1
ATOM 2450 C C . ARG A 1 298 ? -25.224 -19.181 21.743 1.00 93.25 298 ARG A C 1
ATOM 2452 O O . ARG A 1 298 ? -25.364 -19.279 20.527 1.00 93.25 298 ARG A O 1
ATOM 2459 N N . TYR A 1 299 ? -25.433 -18.044 22.406 1.00 93.62 299 TYR A N 1
ATOM 2460 C CA . TYR A 1 299 ? -25.815 -16.802 21.737 1.00 93.62 299 TYR A CA 1
ATOM 2461 C C . TYR A 1 299 ? -24.773 -16.376 20.692 1.00 93.62 299 TYR A C 1
ATOM 2463 O O . TYR A 1 299 ? -25.129 -16.102 19.544 1.00 93.62 299 TYR A O 1
ATOM 2471 N N . VAL A 1 300 ? -23.485 -16.383 21.051 1.00 94.44 300 VAL A N 1
ATOM 2472 C CA . VAL A 1 300 ? -22.412 -16.027 20.112 1.00 94.44 300 VAL A CA 1
ATOM 2473 C C . VAL A 1 300 ? -22.272 -17.075 19.006 1.00 94.44 300 VAL A C 1
ATOM 2475 O O . VAL A 1 300 ? -22.174 -16.705 17.839 1.00 94.44 300 VAL A O 1
ATOM 2478 N N . SER A 1 301 ? -22.344 -18.369 19.324 1.00 92.06 301 SER A N 1
ATOM 2479 C CA . SER A 1 301 ? -22.289 -19.461 18.341 1.00 92.06 301 SER A CA 1
ATOM 2480 C C . SER A 1 301 ? -23.409 -19.353 17.296 1.00 92.06 301 SER A C 1
ATOM 2482 O O . SER A 1 301 ? -23.158 -19.455 16.093 1.00 92.06 301 SER A O 1
ATOM 2484 N N . GLU A 1 302 ? -24.637 -19.034 17.720 1.00 91.62 302 GLU A N 1
ATOM 2485 C CA . GLU A 1 302 ? -25.766 -18.803 16.812 1.00 91.62 302 GLU A CA 1
ATOM 2486 C C . GLU A 1 302 ? -25.567 -17.566 15.916 1.00 91.62 302 GLU A C 1
ATOM 2488 O O . GLU A 1 302 ? -25.969 -17.585 14.749 1.00 91.62 302 GLU A O 1
ATOM 2493 N N . LEU A 1 303 ? -24.950 -16.493 16.425 1.00 92.62 303 LEU A N 1
ATOM 2494 C CA . LEU A 1 303 ? -24.611 -15.305 15.631 1.00 92.62 303 LEU A CA 1
ATOM 2495 C C . LEU A 1 303 ? -23.500 -15.588 14.615 1.00 92.62 303 LEU A C 1
ATOM 2497 O O . LEU A 1 303 ? -23.628 -15.208 13.450 1.00 92.62 303 LEU A O 1
ATOM 2501 N N . VAL A 1 304 ? -22.454 -16.308 15.025 1.00 90.06 304 VAL A N 1
ATOM 2502 C CA . VAL A 1 304 ? -21.344 -16.722 14.157 1.00 90.06 304 VAL A CA 1
ATOM 2503 C C . VAL A 1 304 ? -21.847 -17.632 13.037 1.00 90.06 304 VAL A C 1
ATOM 2505 O O . VAL A 1 304 ? -21.491 -17.422 11.878 1.00 90.06 304 VAL A O 1
ATOM 2508 N N . ALA A 1 305 ? -22.744 -18.577 13.341 1.00 88.88 305 ALA A N 1
ATOM 2509 C CA . ALA A 1 305 ? -23.388 -19.427 12.337 1.00 88.88 305 ALA A CA 1
ATOM 2510 C C . ALA A 1 305 ? -24.209 -18.619 11.313 1.00 88.88 305 ALA A C 1
ATOM 2512 O O . ALA A 1 305 ? -24.304 -19.006 10.150 1.00 88.88 305 ALA A O 1
ATOM 2513 N N . LYS A 1 306 ? -24.765 -17.473 11.728 1.00 92.19 306 LYS A N 1
ATOM 2514 C CA . LYS A 1 306 ? -25.490 -16.516 10.873 1.00 92.19 306 LYS A CA 1
ATOM 2515 C C . LYS A 1 306 ? -24.583 -15.457 10.227 1.00 92.19 306 LYS A C 1
ATOM 2517 O O . LYS A 1 306 ? -25.109 -14.545 9.598 1.00 92.19 306 LYS A O 1
ATOM 2522 N N . GLN A 1 307 ? -23.259 -15.544 10.396 1.00 87.44 307 GLN A N 1
ATOM 2523 C CA . GLN A 1 307 ? -22.275 -14.553 9.928 1.00 87.44 307 GLN A CA 1
ATOM 2524 C C . GLN A 1 307 ? -22.532 -13.121 10.432 1.00 87.44 307 GLN A C 1
ATOM 2526 O O . GLN A 1 307 ? -22.254 -12.141 9.742 1.00 87.44 307 GLN A O 1
ATOM 2531 N N . ARG A 1 308 ? -23.063 -12.983 11.650 1.00 90.69 308 ARG A N 1
ATOM 2532 C CA . ARG A 1 308 ? -23.266 -11.688 12.308 1.00 90.69 308 ARG A CA 1
ATOM 2533 C C . ARG A 1 308 ? -22.248 -11.501 13.425 1.00 90.69 308 ARG A C 1
ATOM 2535 O O . ARG A 1 308 ? -22.158 -12.327 14.327 1.00 90.69 308 ARG A O 1
ATOM 2542 N N . TYR A 1 309 ? -21.520 -10.388 13.385 1.00 90.06 309 TYR A N 1
ATOM 2543 C CA . TYR A 1 309 ? -20.420 -10.086 14.312 1.00 90.06 309 TYR A CA 1
ATOM 2544 C C . TYR A 1 309 ? -20.722 -8.892 15.233 1.00 90.06 309 TYR A C 1
ATOM 2546 O O . TYR A 1 309 ? -19.825 -8.302 15.822 1.00 90.06 309 TYR A O 1
ATOM 2554 N N . ASP A 1 310 ? -22.003 -8.560 15.404 1.00 89.94 310 ASP A N 1
ATOM 2555 C CA . ASP A 1 310 ? -22.472 -7.406 16.192 1.00 89.94 310 ASP A CA 1
ATOM 2556 C C . ASP A 1 310 ? -22.130 -7.507 17.695 1.00 89.94 310 ASP A C 1
ATOM 2558 O O . ASP A 1 310 ? -22.255 -6.536 18.445 1.00 89.94 310 ASP A O 1
ATOM 2562 N N . PHE A 1 311 ? -21.719 -8.694 18.153 1.00 90.81 311 PHE A N 1
ATOM 2563 C CA . PHE A 1 311 ? -21.300 -8.933 19.532 1.00 90.81 311 PHE A CA 1
ATOM 2564 C C . PHE A 1 311 ? -19.925 -8.329 19.856 1.00 90.81 311 PHE A C 1
ATOM 2566 O O . PHE A 1 311 ? -19.608 -8.184 21.034 1.00 90.81 311 PHE A O 1
ATOM 2573 N N . PHE A 1 312 ? -19.118 -7.946 18.857 1.00 93.81 312 PHE A N 1
ATOM 2574 C CA . PHE A 1 312 ? -17.878 -7.218 19.122 1.00 93.81 312 PHE A CA 1
ATOM 2575 C C . PHE A 1 312 ? -18.170 -5.837 19.740 1.00 93.81 312 PHE A C 1
ATOM 2577 O O . PHE A 1 312 ? -19.152 -5.169 19.381 1.00 93.81 312 PHE A O 1
ATOM 2584 N N . PRO A 1 313 ? -17.338 -5.370 20.684 1.00 93.12 313 PRO A N 1
ATOM 2585 C CA . PRO A 1 313 ? -17.573 -4.115 21.379 1.00 93.12 313 PRO A CA 1
ATOM 2586 C C . PRO A 1 313 ? -17.083 -2.900 20.570 1.00 93.12 313 PRO A C 1
ATOM 2588 O O . PRO A 1 313 ? -16.218 -2.158 21.014 1.00 93.12 313 PRO A O 1
ATOM 2591 N N . VAL A 1 314 ? -17.641 -2.662 19.379 1.00 92.06 314 VAL A N 1
ATOM 2592 C CA . VAL A 1 314 ? -17.262 -1.506 18.543 1.00 92.06 314 VAL A CA 1
ATOM 2593 C C . VAL A 1 314 ? -17.693 -0.195 19.211 1.00 92.06 314 VAL A C 1
ATOM 2595 O O . VAL A 1 314 ? -18.855 -0.042 19.585 1.00 92.06 314 VAL A O 1
ATOM 2598 N N . ASN A 1 315 ? -16.762 0.750 19.346 1.00 89.38 315 ASN A N 1
ATOM 2599 C CA . ASN A 1 315 ? -16.909 2.056 19.998 1.00 89.38 315 ASN A CA 1
ATOM 2600 C C . ASN A 1 315 ? -17.365 2.018 21.468 1.00 89.38 315 ASN A C 1
ATOM 2602 O O . ASN A 1 315 ? -17.885 3.012 21.967 1.00 89.38 315 ASN A O 1
ATOM 2606 N N . ARG A 1 316 ? -17.163 0.900 22.176 1.00 88.75 316 ARG A N 1
ATOM 2607 C CA . ARG A 1 316 ? -17.535 0.746 23.593 1.00 88.75 316 ARG A CA 1
ATOM 2608 C C . ARG A 1 316 ? -16.499 -0.074 24.361 1.00 88.75 316 ARG A C 1
ATOM 2610 O O . ARG A 1 316 ? -15.877 -0.971 23.798 1.00 88.75 316 ARG A O 1
ATOM 2617 N N . ALA A 1 317 ? -16.321 0.227 25.642 1.00 88.31 317 ALA A N 1
ATOM 2618 C CA . ALA A 1 317 ? -15.445 -0.512 26.547 1.00 88.31 317 ALA A CA 1
ATOM 2619 C C . ALA A 1 317 ? -15.970 -0.396 27.981 1.00 88.31 317 ALA A C 1
ATOM 2621 O O . ALA A 1 317 ? -16.441 0.669 28.372 1.00 88.31 317 ALA A O 1
ATOM 2622 N N . LEU A 1 318 ? -15.870 -1.479 28.753 1.00 87.00 318 LEU A N 1
ATOM 2623 C CA . LEU A 1 318 ? -16.391 -1.528 30.121 1.00 87.00 318 LEU A CA 1
ATOM 2624 C C . LEU A 1 318 ? -15.686 -0.522 31.047 1.00 87.00 318 LEU A C 1
ATOM 2626 O O . LEU A 1 318 ? -16.341 0.127 31.853 1.00 87.00 318 LEU A O 1
ATOM 2630 N N . SER A 1 319 ? -14.372 -0.348 30.885 1.00 84.31 319 SER A N 1
ATOM 2631 C CA . SER A 1 319 ? -13.559 0.600 31.660 1.00 84.31 319 SER A CA 1
ATOM 2632 C C . SER A 1 319 ? -13.990 2.059 31.516 1.00 84.31 319 SER A C 1
ATOM 2634 O O . SER A 1 319 ? -13.806 2.822 32.454 1.00 84.31 319 SER A O 1
ATOM 2636 N N . LEU A 1 320 ? -14.586 2.439 30.382 1.00 83.00 320 LEU A N 1
ATOM 2637 C CA . LEU A 1 320 ? -15.071 3.803 30.142 1.00 83.00 320 LEU A CA 1
ATOM 2638 C C . LEU A 1 320 ? -16.508 4.019 30.642 1.00 83.00 320 LEU A C 1
ATOM 2640 O O . LEU A 1 320 ? -16.885 5.143 30.947 1.00 83.00 320 LEU A O 1
ATOM 2644 N N . GLN A 1 321 ? -17.311 2.955 30.741 1.00 70.69 321 GLN A N 1
ATOM 2645 C CA . GLN A 1 321 ? -18.698 3.045 31.220 1.00 70.69 321 GLN A CA 1
ATOM 2646 C C . GLN A 1 321 ? -18.778 3.296 32.729 1.00 70.69 321 GLN A C 1
ATOM 2648 O O . GLN A 1 321 ? -19.707 3.944 33.195 1.00 70.69 321 GLN A O 1
ATOM 2653 N N . LEU A 1 322 ? -17.791 2.815 33.490 1.00 59.41 322 LEU A N 1
ATOM 2654 C CA . LEU A 1 322 ? -17.769 2.969 34.945 1.00 59.41 322 LEU A CA 1
ATOM 2655 C C . LEU A 1 322 ? -17.626 4.435 35.385 1.00 59.41 322 LEU A C 1
ATOM 2657 O O . LEU A 1 322 ? -18.193 4.800 36.409 1.00 59.41 322 LEU A O 1
ATOM 2661 N N . GLU A 1 323 ? -16.922 5.281 34.624 1.00 53.28 323 GLU A N 1
ATOM 2662 C CA . GLU A 1 323 ? -16.877 6.721 34.914 1.00 53.28 323 GLU A CA 1
ATOM 2663 C C . GLU A 1 323 ? -18.143 7.453 34.462 1.00 53.28 323 GLU A C 1
ATOM 2665 O O . GLU A 1 323 ? -18.528 8.413 35.125 1.00 53.28 323 GLU A O 1
ATOM 2670 N N . GLU A 1 324 ? -18.815 7.027 33.385 1.00 52.12 324 GLU A N 1
ATOM 2671 C CA . GLU A 1 324 ? -20.118 7.597 33.005 1.00 52.12 324 GLU A CA 1
ATOM 2672 C C . GLU A 1 324 ? -21.148 7.371 34.120 1.00 52.12 324 GLU A C 1
ATOM 2674 O O . GLU A 1 324 ? -21.809 8.329 34.505 1.00 52.12 324 GLU A O 1
ATOM 2679 N N . ASP A 1 325 ? -21.190 6.180 34.726 1.00 49.50 325 ASP A N 1
ATOM 2680 C CA . ASP A 1 325 ? -22.099 5.867 35.841 1.00 49.50 325 ASP A CA 1
ATOM 2681 C C . ASP A 1 325 ? -21.755 6.635 37.145 1.00 49.50 325 ASP A C 1
ATOM 2683 O O . ASP A 1 325 ? -22.660 7.015 37.892 1.00 49.50 325 ASP A O 1
ATOM 2687 N N . ASP A 1 326 ? -20.471 6.905 37.434 1.00 45.94 326 ASP A N 1
ATOM 2688 C CA . ASP A 1 326 ? -20.042 7.654 38.639 1.00 45.94 326 ASP A CA 1
ATOM 2689 C C . ASP A 1 326 ? -20.122 9.187 38.444 1.00 45.94 326 ASP A C 1
ATOM 2691 O O . ASP A 1 326 ? -20.341 9.949 39.392 1.00 45.94 326 ASP A O 1
ATOM 2695 N N . SER A 1 327 ? -19.989 9.668 37.201 1.00 45.28 327 SER A N 1
ATOM 2696 C CA . SER A 1 327 ? -20.179 11.080 36.830 1.00 45.28 327 SER A CA 1
ATOM 2697 C C . SER A 1 327 ? -21.632 11.431 36.463 1.00 45.28 327 SER A C 1
ATOM 2699 O O . SER A 1 327 ? -21.997 12.614 36.471 1.00 45.28 327 SER A O 1
ATOM 2701 N N . GLU A 1 328 ? -22.505 10.428 36.305 1.00 45.00 328 GLU A N 1
ATOM 2702 C CA . GLU A 1 328 ? -23.971 10.541 36.207 1.00 45.00 328 GLU A CA 1
ATOM 2703 C C . GLU A 1 328 ? -24.667 10.956 37.522 1.00 45.00 328 GLU A C 1
ATOM 2705 O O . GLU A 1 328 ? -25.885 10.855 37.663 1.00 45.00 328 GLU A O 1
ATOM 2710 N N . VAL A 1 329 ? -23.944 11.543 38.482 1.00 44.75 329 VAL A N 1
ATOM 2711 C CA . VAL A 1 329 ? -24.556 12.338 39.568 1.00 44.75 329 VAL A CA 1
ATOM 2712 C C . VAL A 1 329 ? -24.684 13.828 39.191 1.00 44.75 329 VAL A C 1
ATOM 2714 O O . VAL A 1 329 ? -25.259 14.624 39.934 1.00 44.75 329 VAL A O 1
ATOM 2717 N N . ARG A 1 330 ? -24.271 14.243 37.983 1.00 45.03 330 ARG A N 1
ATOM 2718 C CA . ARG A 1 330 ? -24.738 15.506 37.379 1.00 45.03 330 ARG A CA 1
ATOM 2719 C C . ARG A 1 330 ? -26.080 15.289 36.683 1.00 45.03 330 ARG A C 1
ATOM 2721 O O . ARG A 1 330 ? -26.141 15.047 35.484 1.00 45.03 330 ARG A O 1
ATOM 2728 N N . LEU A 1 331 ? -27.167 15.431 37.440 1.00 47.19 331 LEU A N 1
ATOM 2729 C CA . LEU A 1 331 ? -28.553 15.410 36.952 1.00 47.19 331 LEU A CA 1
ATOM 2730 C C . LEU A 1 331 ? -28.860 16.621 36.038 1.00 47.19 331 LEU A C 1
ATOM 2732 O O . LEU A 1 331 ? -29.656 17.498 36.371 1.00 47.19 331 LEU A O 1
ATOM 2736 N N . GLN A 1 332 ? -28.259 16.677 34.849 1.00 43.06 332 GLN A N 1
ATOM 2737 C CA . GLN A 1 332 ? -28.717 17.541 33.766 1.00 43.06 332 GLN A CA 1
ATOM 2738 C C . GLN A 1 332 ? -29.923 16.851 33.112 1.00 43.06 332 GLN A C 1
ATOM 2740 O O . GLN A 1 332 ? -29.806 16.122 32.132 1.00 43.06 332 GLN A O 1
ATOM 2745 N N . THR A 1 333 ? -31.101 17.019 33.718 1.00 44.09 333 THR A N 1
ATOM 2746 C CA . THR A 1 333 ? -32.368 16.438 33.240 1.00 44.09 333 THR A CA 1
ATOM 2747 C C . THR A 1 333 ? -32.793 17.083 31.928 1.00 44.09 333 THR A C 1
ATOM 2749 O O . THR A 1 333 ? -33.598 18.009 31.891 1.00 44.09 333 THR A O 1
ATOM 2752 N N . MET A 1 334 ? -32.265 16.582 30.818 1.00 40.81 334 MET A N 1
ATOM 2753 C CA . MET A 1 334 ? -32.790 16.899 29.500 1.00 40.81 334 MET A CA 1
ATOM 2754 C C . MET A 1 334 ? -34.135 16.164 29.329 1.00 40.81 334 MET A C 1
ATOM 2756 O O . MET A 1 334 ? -34.180 14.943 29.231 1.00 40.81 334 MET A O 1
ATOM 2760 N N . MET A 1 335 ? -35.234 16.930 29.350 1.00 46.41 335 MET A N 1
ATOM 2761 C CA . MET A 1 335 ? -36.637 16.517 29.136 1.00 46.41 335 MET A CA 1
ATOM 2762 C C . MET A 1 335 ? -37.182 15.415 30.062 1.00 46.41 335 MET A C 1
ATOM 2764 O O . MET A 1 335 ? -37.686 14.386 29.609 1.00 46.41 335 MET A O 1
ATOM 2768 N N . ALA A 1 336 ? -37.160 15.656 31.373 1.00 51.88 336 ALA A N 1
ATOM 2769 C CA . ALA A 1 336 ? -37.752 14.739 32.344 1.00 51.88 336 ALA A CA 1
ATOM 2770 C C . ALA A 1 336 ? -39.226 15.085 32.659 1.00 51.88 336 ALA A C 1
ATOM 2772 O O . ALA A 1 336 ? -39.554 16.221 33.014 1.00 51.88 336 ALA A O 1
ATOM 2773 N N . TYR A 1 337 ? -40.114 14.088 32.556 1.00 55.53 337 TYR A N 1
ATOM 2774 C CA . TYR A 1 337 ? -41.466 14.125 33.129 1.00 55.53 337 TYR A CA 1
ATOM 2775 C C . TYR A 1 337 ? -41.406 13.453 34.506 1.00 55.53 337 TYR A C 1
ATOM 2777 O O . TYR A 1 337 ? -41.434 12.227 34.607 1.00 55.53 337 TYR A O 1
ATOM 2785 N N . ILE A 1 338 ? -41.244 14.245 35.567 1.00 58.34 338 ILE A N 1
ATOM 2786 C CA . ILE A 1 338 ? -41.014 13.739 36.927 1.00 58.34 338 ILE A CA 1
ATOM 2787 C C . ILE A 1 338 ? -42.277 13.950 37.758 1.00 58.34 338 ILE A C 1
ATOM 2789 O O . ILE A 1 338 ? -42.676 15.074 38.057 1.00 58.34 338 ILE A O 1
ATOM 2793 N N . THR A 1 339 ? -42.915 12.856 38.170 1.00 55.25 339 THR A N 1
ATOM 2794 C CA . THR A 1 339 ? -44.123 12.930 39.005 1.00 55.25 339 THR A CA 1
ATOM 2795 C C . THR A 1 339 ? -43.807 13.363 40.441 1.00 55.25 339 THR A C 1
ATOM 2797 O O . THR A 1 339 ? -44.593 14.083 41.049 1.00 55.25 339 THR A O 1
ATOM 2800 N N . TYR A 1 340 ? -42.658 12.969 40.996 1.00 58.41 340 TYR A N 1
ATOM 2801 C CA . TYR A 1 340 ? -42.251 13.341 42.353 1.00 58.41 340 TYR A CA 1
ATOM 2802 C C . TYR A 1 340 ? -40.721 13.399 42.453 1.00 58.41 340 TYR A C 1
ATOM 2804 O O . TYR A 1 340 ? -40.062 12.382 42.246 1.00 58.41 340 TYR A O 1
ATOM 2812 N N . LEU A 1 341 ? -40.161 14.572 42.758 1.00 64.06 341 LEU A N 1
ATOM 2813 C CA . LEU A 1 341 ? -38.741 14.765 43.058 1.00 64.06 341 LEU A CA 1
ATOM 2814 C C . LEU A 1 341 ? -38.597 15.240 44.506 1.00 64.06 341 LEU A C 1
ATOM 2816 O O . LEU A 1 341 ? -39.049 16.333 44.851 1.00 64.06 341 LEU A O 1
ATOM 2820 N N . VAL A 1 342 ? -37.951 14.427 45.343 1.00 63.12 342 VAL A N 1
ATOM 2821 C CA . VAL A 1 342 ? -37.578 14.809 46.712 1.00 63.12 342 VAL A CA 1
ATOM 2822 C C . VAL A 1 342 ? -36.081 14.744 46.858 1.00 63.12 342 VAL A C 1
ATOM 2824 O O . VAL A 1 342 ? -35.495 13.674 46.710 1.00 63.12 342 VAL A O 1
ATOM 2827 N N . THR A 1 343 ? -35.482 15.879 47.195 1.00 62.69 343 THR A N 1
ATOM 2828 C CA . THR A 1 343 ? -34.051 15.980 47.465 1.00 62.69 343 THR A CA 1
ATOM 2829 C C . THR A 1 343 ? -33.839 16.322 48.934 1.00 62.69 343 THR A C 1
ATOM 2831 O O . THR A 1 343 ? -34.356 17.316 49.451 1.00 62.69 343 THR A O 1
ATOM 2834 N N . THR A 1 344 ? -33.073 15.478 49.626 1.00 58.00 344 THR A N 1
ATOM 2835 C CA . THR A 1 344 ? -32.657 15.709 51.012 1.00 58.00 344 THR A CA 1
ATOM 2836 C C . THR A 1 344 ? -31.138 15.630 51.083 1.00 58.00 344 THR A C 1
ATOM 2838 O O . THR A 1 344 ? -30.582 14.532 51.075 1.00 58.00 344 THR A O 1
ATOM 2841 N N . HIS A 1 345 ? -30.460 16.774 51.149 1.00 58.19 345 HIS A N 1
ATOM 2842 C CA . HIS A 1 345 ? -28.996 16.826 51.209 1.00 58.19 345 HIS A CA 1
ATOM 2843 C C . HIS A 1 345 ? -28.519 17.580 52.456 1.00 58.19 345 HIS A C 1
ATOM 2845 O O . HIS A 1 345 ? -29.221 18.446 52.986 1.00 58.19 345 HIS A O 1
ATOM 2851 N N . LYS A 1 346 ? -27.351 17.177 52.973 1.00 50.50 346 LYS A N 1
ATOM 2852 C CA . LYS A 1 346 ? -26.727 17.762 54.172 1.00 50.50 346 LYS A CA 1
ATOM 2853 C C . LYS A 1 346 ? -25.680 18.837 53.862 1.00 50.50 346 LYS A C 1
ATOM 2855 O O . LYS A 1 346 ? -25.387 19.577 54.786 1.00 50.50 346 LYS A O 1
ATOM 2860 N N . GLU A 1 347 ? -25.172 18.886 52.635 1.00 56.19 347 GLU A N 1
ATOM 2861 C CA . GLU A 1 347 ? -24.108 19.789 52.161 1.00 56.19 347 GLU A CA 1
ATOM 2862 C C . GLU A 1 347 ? -24.659 20.728 51.069 1.00 56.19 347 GLU A C 1
ATOM 2864 O O . GLU A 1 347 ? -25.789 20.516 50.608 1.00 56.19 347 GLU A O 1
ATOM 2869 N N . GLU A 1 348 ? -23.874 21.733 50.667 1.00 55.59 348 GLU A N 1
ATOM 2870 C CA . GLU A 1 348 ? -24.183 22.696 49.596 1.00 55.59 348 GLU A CA 1
ATOM 2871 C C . GLU A 1 348 ? -24.586 22.008 48.278 1.00 55.59 348 GLU A C 1
ATOM 2873 O O . GLU A 1 348 ? -23.906 21.106 47.779 1.00 55.59 348 GLU A O 1
ATOM 2878 N N . VAL A 1 349 ? -25.699 22.448 47.676 1.00 53.62 349 VAL A N 1
ATOM 2879 C CA . VAL A 1 349 ? -26.180 21.921 46.387 1.00 53.62 349 VAL A CA 1
ATOM 2880 C C . VAL A 1 349 ? -26.598 23.060 45.459 1.00 53.62 349 VAL A C 1
ATOM 2882 O O . VAL A 1 349 ? -27.396 23.921 45.832 1.00 53.62 349 VAL A O 1
ATOM 2885 N N . SER A 1 350 ? -26.128 23.002 44.209 1.00 56.84 350 SER A N 1
ATOM 2886 C CA . SER A 1 350 ? -26.687 23.767 43.090 1.00 56.84 350 SER A CA 1
ATOM 2887 C C . SER A 1 350 ? -27.518 22.841 42.197 1.00 56.84 350 SER A C 1
ATOM 2889 O O . SER A 1 350 ? -27.007 21.852 41.670 1.00 56.84 350 SER A O 1
ATOM 2891 N N . LEU A 1 351 ? -28.815 23.130 42.036 1.00 58.59 351 LEU A N 1
ATOM 2892 C CA . LEU A 1 351 ? -29.663 22.419 41.068 1.00 58.59 351 LEU A CA 1
ATOM 2893 C C . LEU A 1 351 ? -30.058 23.376 39.950 1.00 58.59 351 LEU A C 1
ATOM 2895 O O . LEU A 1 351 ? -30.715 24.394 40.181 1.00 58.59 351 LEU A O 1
ATOM 2899 N N . GLN A 1 352 ? -29.708 22.996 38.723 1.00 60.34 352 GLN A N 1
ATOM 2900 C CA . GLN A 1 352 ? -30.144 23.680 37.517 1.00 60.34 352 GLN A CA 1
ATOM 2901 C C . GLN A 1 352 ? -31.122 22.785 36.754 1.00 60.34 352 GLN A C 1
ATOM 2903 O O . GLN A 1 352 ? -30.773 21.685 36.333 1.00 60.34 352 GLN A O 1
ATOM 2908 N N . THR A 1 353 ? -32.356 23.254 36.566 1.00 58.41 353 THR A N 1
ATOM 2909 C CA . THR A 1 353 ? -33.368 22.548 35.764 1.00 58.41 353 THR A CA 1
ATOM 2910 C C . THR A 1 353 ? -33.679 23.341 34.499 1.00 58.41 353 THR A C 1
ATOM 2912 O O . THR A 1 353 ? -33.980 24.534 34.551 1.00 58.41 353 THR A O 1
ATOM 2915 N N . MET A 1 354 ? -33.613 22.669 33.349 1.00 55.50 354 MET A N 1
ATOM 2916 C CA . MET A 1 354 ? -34.034 23.200 32.053 1.00 55.50 354 MET A CA 1
ATOM 2917 C C . MET A 1 354 ? -35.106 22.290 31.457 1.00 55.50 354 MET A C 1
ATOM 2919 O O . MET A 1 354 ? -34.894 21.087 31.367 1.00 55.50 354 MET A O 1
ATOM 2923 N N . MET A 1 355 ? -36.223 22.858 30.987 1.00 51.91 355 MET A N 1
ATOM 2924 C CA . MET A 1 355 ? -37.256 22.122 30.231 1.00 51.91 355 MET A CA 1
ATOM 2925 C C . MET A 1 355 ? -37.842 20.908 30.985 1.00 51.91 355 MET A C 1
ATOM 2927 O O . MET A 1 355 ? -37.894 19.796 30.454 1.00 51.91 355 MET A O 1
ATOM 2931 N N . ALA A 1 356 ? -38.290 21.118 32.227 1.00 60.94 356 ALA A N 1
ATOM 2932 C CA . ALA A 1 356 ? -38.827 20.065 33.095 1.00 60.94 356 ALA A CA 1
ATOM 2933 C C . ALA A 1 356 ? -40.349 20.187 33.308 1.00 60.94 356 ALA A C 1
ATOM 2935 O O . ALA A 1 356 ? -40.859 21.285 33.537 1.00 60.94 356 ALA A O 1
ATOM 2936 N N . TYR A 1 357 ? -41.060 19.052 33.294 1.00 63.94 357 TYR A N 1
ATOM 2937 C CA . TYR A 1 357 ? -42.436 18.933 33.797 1.00 63.94 357 TYR A CA 1
ATOM 2938 C C . TYR A 1 357 ? -42.398 18.195 35.135 1.00 63.94 357 TYR A C 1
ATOM 2940 O O . TYR A 1 357 ? -42.194 16.980 35.166 1.00 63.94 357 TYR A O 1
ATOM 2948 N N . ILE A 1 358 ? -42.581 18.925 36.238 1.00 65.56 358 ILE A N 1
ATOM 2949 C CA . ILE A 1 358 ? -42.510 18.376 37.595 1.00 65.56 358 ILE A CA 1
ATOM 2950 C C . ILE A 1 358 ? -43.865 18.533 38.285 1.00 65.56 358 ILE A C 1
ATOM 2952 O O . ILE A 1 358 ? -44.373 19.642 38.452 1.00 65.56 358 ILE A O 1
ATOM 2956 N N . THR A 1 359 ? -44.478 17.432 38.716 1.00 65.50 359 THR A N 1
ATOM 2957 C CA . THR A 1 359 ? -45.743 17.525 39.465 1.00 65.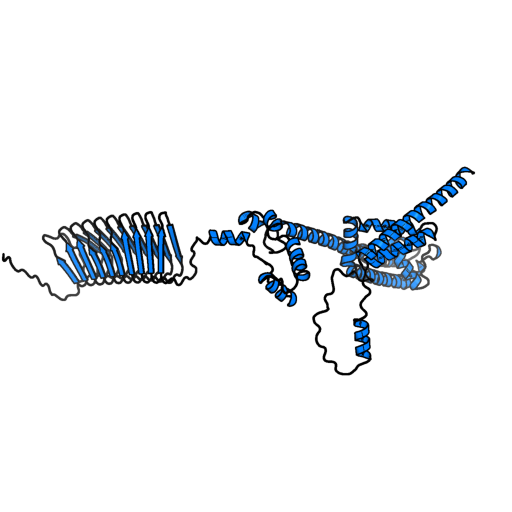50 359 THR A CA 1
ATOM 2958 C C . THR A 1 359 ? -45.489 17.949 40.912 1.00 65.50 359 THR A C 1
ATOM 2960 O O . THR A 1 359 ? -46.142 18.863 41.406 1.00 65.50 359 THR A O 1
ATOM 2963 N N . TYR A 1 360 ? -44.490 17.366 41.571 1.00 64.88 360 TYR A N 1
ATOM 2964 C CA . TYR A 1 360 ? -44.103 17.726 42.935 1.00 64.88 360 TYR A CA 1
ATOM 2965 C C . TYR A 1 360 ? -42.582 17.817 43.053 1.00 64.88 360 TYR A C 1
ATOM 2967 O O . TYR A 1 360 ? -41.885 16.838 42.790 1.00 64.88 360 TYR A O 1
ATOM 2975 N N . LEU A 1 361 ? -42.087 18.979 43.469 1.00 70.88 361 LEU A N 1
ATOM 2976 C CA . LEU A 1 361 ? -40.697 19.235 43.821 1.00 70.88 361 LEU A CA 1
ATOM 2977 C C . LEU A 1 361 ? -40.643 19.640 45.294 1.00 70.88 361 LEU A C 1
ATOM 2979 O O . LEU A 1 361 ? -41.163 20.694 45.661 1.00 70.88 361 LEU A O 1
ATOM 2983 N N . VAL A 1 362 ? -40.037 18.803 46.136 1.00 67.38 362 VAL A N 1
ATOM 2984 C CA . VAL A 1 362 ? -39.835 19.114 47.558 1.00 67.38 362 VAL A CA 1
ATOM 2985 C C . VAL A 1 362 ? -38.351 19.055 47.884 1.00 67.38 362 VAL A C 1
ATOM 2987 O O . VAL A 1 362 ? -37.720 18.006 47.750 1.00 67.38 362 VAL A O 1
ATOM 2990 N N . THR A 1 363 ? -37.799 20.176 48.337 1.00 67.19 363 THR A N 1
ATOM 2991 C CA . THR A 1 363 ? -36.378 20.299 48.677 1.00 67.19 363 THR A CA 1
ATOM 2992 C C . THR A 1 363 ? -36.231 20.598 50.166 1.00 67.19 363 THR A C 1
ATOM 2994 O O . THR A 1 363 ? -36.799 21.566 50.678 1.00 67.19 363 THR A O 1
ATOM 2997 N N . THR A 1 364 ? -35.468 19.768 50.888 1.00 63.12 364 THR A N 1
ATOM 2998 C CA . THR A 1 364 ? -35.151 20.010 52.306 1.00 63.12 364 THR A CA 1
ATOM 2999 C C . THR A 1 364 ? -33.640 20.028 52.514 1.00 63.12 364 THR A C 1
ATOM 3001 O O . THR A 1 364 ? -32.991 18.993 52.335 1.00 63.12 364 THR A O 1
ATOM 3004 N N . HIS A 1 365 ? -33.076 21.176 52.900 1.00 64.69 365 HIS A N 1
ATOM 3005 C CA . HIS A 1 365 ? -31.620 21.351 53.015 1.00 64.69 365 HIS A CA 1
ATOM 3006 C C . HIS A 1 365 ? -31.227 22.077 54.310 1.00 64.69 365 HIS A C 1
ATOM 3008 O O . HIS A 1 365 ? -32.033 22.803 54.901 1.00 64.69 365 HIS A O 1
ATOM 3014 N N . LYS A 1 366 ? -30.006 21.809 54.798 1.00 58.25 366 LYS A N 1
ATOM 3015 C CA . LYS A 1 366 ? -29.469 22.395 56.039 1.00 58.25 366 LYS A CA 1
ATOM 3016 C C . LYS A 1 366 ? -28.568 23.614 55.822 1.00 58.25 366 LYS A C 1
ATOM 3018 O O . LYS A 1 366 ? -28.633 24.474 56.687 1.00 58.25 366 LYS A O 1
ATOM 3023 N N . GLU A 1 367 ? -27.806 23.649 54.733 1.00 60.75 367 GLU A N 1
ATOM 3024 C CA . GLU A 1 367 ? -26.842 24.705 54.364 1.00 60.75 367 GLU A CA 1
ATOM 3025 C C . GLU A 1 367 ? -27.299 25.418 53.072 1.00 60.75 367 GLU A C 1
ATOM 3027 O O . GLU A 1 367 ? -28.387 25.105 52.565 1.00 60.75 367 GLU A O 1
ATOM 3032 N N . GLU A 1 368 ? -26.496 26.362 52.562 1.00 59.47 368 GLU A N 1
ATOM 3033 C CA . GLU A 1 368 ? -26.797 27.230 51.412 1.00 59.47 368 GLU A CA 1
ATOM 3034 C C . GLU A 1 368 ? -27.253 26.467 50.152 1.00 59.47 368 GLU A C 1
ATOM 3036 O O . GLU A 1 368 ? -26.716 25.416 49.777 1.00 59.47 368 GLU A O 1
ATOM 3041 N N . VAL A 1 369 ? -28.264 27.013 49.463 1.00 58.56 369 VAL A N 1
ATOM 3042 C CA . VAL A 1 369 ? -28.805 26.430 48.224 1.00 58.56 369 VAL A CA 1
ATOM 3043 C C . VAL A 1 369 ? -28.989 27.490 47.139 1.00 58.56 369 VAL A C 1
ATOM 3045 O O . VAL A 1 369 ? -29.639 28.516 47.358 1.00 58.56 369 VAL A O 1
ATOM 3048 N N . SER A 1 370 ? -28.512 27.172 45.928 1.00 62.34 370 SER A N 1
ATOM 3049 C CA . SER A 1 370 ? -28.840 27.900 44.695 1.00 62.34 370 SER A CA 1
ATOM 3050 C C . SER A 1 370 ? -29.699 27.039 43.760 1.00 62.34 370 SER A C 1
ATOM 3052 O O . SER A 1 370 ? -29.281 25.997 43.247 1.00 62.34 370 SER A O 1
ATOM 3054 N N . LEU A 1 371 ? -30.945 27.466 43.548 1.00 66.00 371 LEU A N 1
ATOM 3055 C CA . LEU A 1 371 ? -31.903 26.802 42.660 1.00 66.00 371 LEU A CA 1
ATOM 3056 C C . LEU A 1 371 ? -32.145 27.677 41.433 1.00 66.00 371 LEU A C 1
ATOM 3058 O O . LEU A 1 371 ? -32.748 28.745 41.541 1.00 66.00 371 LEU A O 1
ATOM 3062 N N . GLN A 1 372 ? -31.728 27.200 40.258 1.00 67.69 372 GLN A N 1
ATOM 3063 C CA . GLN A 1 372 ? -31.984 27.867 38.982 1.00 67.69 372 GLN A CA 1
ATOM 3064 C C . GLN A 1 372 ? -32.938 27.030 38.132 1.00 67.69 372 GLN A C 1
ATOM 3066 O O . GLN A 1 372 ? -32.613 25.926 37.691 1.00 67.69 372 GLN A O 1
ATOM 3071 N N . THR A 1 373 ? -34.138 27.554 37.888 1.00 64.44 373 THR A N 1
ATOM 3072 C CA . THR A 1 373 ? -35.137 26.893 37.036 1.00 64.44 373 THR A CA 1
ATOM 3073 C C . THR A 1 373 ? -35.434 27.740 35.803 1.00 64.44 373 THR A C 1
ATOM 3075 O O . THR A 1 373 ? -35.759 28.924 35.905 1.00 64.44 373 THR A O 1
ATOM 3078 N N . MET A 1 374 ? -35.319 27.127 34.624 1.00 61.94 374 MET A N 1
ATOM 3079 C CA . MET A 1 374 ? -35.577 27.761 33.332 1.00 61.94 374 MET A CA 1
ATOM 3080 C C . MET A 1 374 ? -36.611 26.945 32.554 1.00 61.94 374 MET A C 1
ATOM 3082 O O . MET A 1 374 ? -36.433 25.738 32.368 1.00 61.94 374 MET A O 1
ATOM 3086 N N . MET A 1 375 ? -37.646 27.601 32.018 1.00 54.50 375 MET A N 1
ATOM 3087 C CA . MET A 1 375 ? -38.620 26.967 31.111 1.00 54.50 375 MET A CA 1
ATOM 3088 C C . MET A 1 375 ? -39.273 25.701 31.708 1.00 54.50 375 MET A C 1
ATOM 3090 O O . MET A 1 375 ? -39.392 24.675 31.037 1.00 54.50 375 MET A O 1
ATOM 3094 N N . SER A 1 376 ? -39.643 25.742 32.992 1.00 66.81 376 SER A N 1
ATOM 3095 C CA . SER A 1 376 ? -40.203 24.603 33.730 1.00 66.81 376 SER A CA 1
ATOM 3096 C C . SER A 1 376 ? -41.701 24.762 34.018 1.00 66.81 376 SER A C 1
ATOM 3098 O O . SER A 1 376 ? -42.190 25.860 34.292 1.00 66.81 376 SER A O 1
ATOM 3100 N N . TYR A 1 377 ? -42.431 23.646 33.984 1.00 70.12 377 TYR A N 1
ATOM 3101 C CA . TYR A 1 377 ? -43.811 23.534 34.460 1.00 70.12 377 TYR A CA 1
ATOM 3102 C C . TYR A 1 377 ? -43.810 22.766 35.781 1.00 70.12 377 TYR A C 1
ATOM 3104 O O . TYR A 1 377 ? -43.608 21.551 35.789 1.00 70.12 377 TYR A O 1
ATOM 3112 N N . ILE A 1 378 ? -44.030 23.466 36.895 1.00 68.75 378 ILE A N 1
ATOM 3113 C CA . ILE A 1 378 ? -44.016 22.884 38.241 1.00 68.75 378 ILE A CA 1
ATOM 3114 C C . ILE A 1 378 ? -45.408 23.016 38.867 1.00 68.75 378 ILE A C 1
ATOM 3116 O O . ILE A 1 378 ? -45.942 24.113 39.003 1.00 68.75 378 ILE A O 1
ATOM 3120 N N . THR A 1 379 ? -46.037 21.907 39.261 1.00 71.25 379 THR A N 1
ATOM 3121 C CA . THR A 1 379 ? -47.366 21.995 39.903 1.00 71.25 379 THR A CA 1
ATOM 3122 C C . THR A 1 379 ? -47.229 22.382 41.376 1.00 71.25 379 THR A C 1
ATOM 3124 O O . THR A 1 379 ? -47.855 23.342 41.815 1.00 71.25 379 THR A O 1
ATOM 3127 N N . TYR A 1 380 ? -46.349 21.714 42.122 1.00 70.25 380 TYR A N 1
ATOM 3128 C CA . TYR A 1 380 ? -46.045 22.042 43.515 1.00 70.25 380 TYR A CA 1
ATOM 3129 C C . TYR A 1 380 ? -44.536 22.158 43.725 1.00 70.25 380 TYR A C 1
ATOM 3131 O O . TYR A 1 380 ? -43.811 21.196 43.484 1.00 70.25 380 TYR A O 1
ATOM 3139 N N . LEU A 1 381 ? -44.076 23.315 44.200 1.00 72.69 381 LEU A N 1
ATOM 3140 C CA . LEU A 1 381 ? -42.715 23.564 44.666 1.00 72.69 381 LEU A CA 1
ATOM 3141 C C . LEU A 1 381 ? -42.760 23.906 46.155 1.00 72.69 381 LEU A C 1
ATOM 3143 O O . LEU A 1 381 ? -43.325 24.928 46.540 1.00 72.69 381 LEU A O 1
ATOM 3147 N N . VAL A 1 382 ? -42.179 23.044 46.987 1.00 69.69 382 VAL A N 1
ATOM 3148 C CA . VAL A 1 382 ? -42.088 23.250 48.435 1.00 69.69 382 VAL A CA 1
ATOM 3149 C C . VAL A 1 382 ? -40.626 23.241 48.853 1.00 69.69 382 VAL A C 1
ATOM 3151 O O . VAL A 1 382 ? -39.937 22.236 48.694 1.00 69.69 382 VAL A O 1
ATOM 3154 N N . THR A 1 383 ? -40.163 24.352 49.414 1.00 68.75 383 THR A N 1
ATOM 3155 C CA . THR A 1 383 ? -38.775 24.521 49.849 1.00 68.75 383 THR A CA 1
ATOM 3156 C C . THR A 1 383 ? -38.741 24.742 51.361 1.00 68.75 383 THR A C 1
ATOM 3158 O O . THR A 1 383 ? -39.349 25.683 51.876 1.00 68.75 383 THR A O 1
ATOM 3161 N N . THR A 1 384 ? -38.043 23.873 52.103 1.00 66.56 384 THR A N 1
ATOM 3162 C CA . THR A 1 384 ? -37.830 24.050 53.552 1.00 66.56 384 THR A CA 1
ATOM 3163 C C . THR A 1 384 ? -36.339 24.097 53.877 1.00 66.56 384 THR A C 1
ATOM 3165 O O . THR A 1 384 ? -35.646 23.092 53.693 1.00 66.56 384 THR A O 1
ATOM 3168 N N . HIS A 1 385 ? -35.837 25.235 54.364 1.00 65.75 385 HIS A N 1
ATOM 3169 C CA . HIS A 1 385 ? -34.394 25.440 54.571 1.00 65.75 385 HIS A CA 1
ATOM 3170 C C . HIS A 1 385 ? -34.088 26.113 55.918 1.00 65.75 385 HIS A C 1
ATOM 3172 O O . HIS A 1 385 ? -34.961 26.740 56.527 1.00 65.75 385 HIS A O 1
ATOM 3178 N N . LYS A 1 386 ? -32.862 25.913 56.424 1.00 61.66 386 LYS A N 1
ATOM 3179 C CA . LYS A 1 386 ? -32.397 26.486 57.699 1.00 61.66 386 LYS A CA 1
ATOM 3180 C C . LYS A 1 386 ? -31.555 27.758 57.547 1.00 61.66 386 LYS A C 1
ATOM 3182 O O . LYS A 1 386 ? -31.744 28.613 58.400 1.00 61.66 386 LYS A O 1
ATOM 3187 N N . GLU A 1 387 ? -30.726 27.853 56.512 1.00 63.12 387 GLU A N 1
ATOM 3188 C CA . GLU A 1 387 ? -29.798 28.971 56.235 1.00 63.12 387 GLU A CA 1
ATOM 3189 C C . GLU A 1 387 ? -30.140 29.641 54.879 1.00 63.12 387 GLU A C 1
ATOM 3191 O O . GLU A 1 387 ? -31.219 29.365 54.332 1.00 63.12 387 GLU A O 1
ATOM 3196 N N . GLU A 1 388 ? -29.263 30.516 54.364 1.00 61.28 388 GLU A N 1
ATOM 3197 C CA . GLU A 1 388 ? -29.480 31.387 53.193 1.00 61.28 388 GLU A CA 1
ATOM 3198 C C . GLU A 1 388 ? -29.906 30.642 51.909 1.00 61.28 388 GLU A C 1
ATOM 3200 O O . GLU A 1 388 ? -29.426 29.549 51.582 1.00 61.28 388 GLU A O 1
ATOM 3205 N N . VAL A 1 389 ? -30.823 31.244 51.136 1.00 61.59 389 VAL A N 1
ATOM 3206 C CA . VAL A 1 389 ? -31.306 30.678 49.859 1.00 61.59 389 VAL A CA 1
ATOM 3207 C C . VAL A 1 389 ? -31.340 31.719 48.742 1.00 61.59 389 VAL A C 1
ATOM 3209 O O . VAL A 1 389 ? -31.924 32.794 48.899 1.00 61.59 389 VAL A O 1
ATOM 3212 N N . SER A 1 390 ? -30.815 31.329 47.571 1.00 66.25 390 SER A N 1
ATOM 3213 C CA . SER A 1 390 ? -31.005 32.037 46.300 1.00 66.25 390 SER A CA 1
ATOM 3214 C C . SER A 1 390 ? -31.845 31.201 45.324 1.00 66.25 390 SER A C 1
ATOM 3216 O O . SER A 1 390 ? -31.442 30.148 44.822 1.00 66.25 390 SER A O 1
ATOM 3218 N N . LEU A 1 391 ? -33.064 31.667 45.056 1.00 68.38 391 LEU A N 1
ATOM 3219 C CA . LEU A 1 391 ? -34.007 31.028 44.135 1.00 68.38 391 LEU A CA 1
ATOM 3220 C C . LEU A 1 391 ? -34.196 31.913 42.907 1.00 68.38 391 LEU A C 1
ATOM 3222 O O . LEU A 1 391 ? -34.775 32.995 43.002 1.00 68.38 391 LEU A O 1
ATOM 3226 N N . GLN A 1 392 ? -33.751 31.435 41.745 1.00 69.75 392 GLN A N 1
ATOM 3227 C CA . GLN A 1 392 ? -33.921 32.122 40.468 1.00 69.75 392 GLN A CA 1
ATOM 3228 C C . GLN A 1 392 ? -34.818 31.299 39.545 1.00 69.75 392 GLN A C 1
ATOM 3230 O O . GLN A 1 392 ? -34.505 30.172 39.152 1.00 69.75 392 GLN A O 1
ATOM 3235 N N . THR A 1 393 ? -35.964 31.873 39.188 1.00 65.81 393 THR A N 1
ATOM 3236 C CA . THR A 1 393 ? -36.918 31.254 38.263 1.00 65.81 393 THR A CA 1
ATOM 3237 C C . THR A 1 393 ? -37.126 32.158 37.054 1.00 65.81 393 THR A C 1
ATOM 3239 O O . THR A 1 393 ? -37.445 33.341 37.192 1.00 65.81 393 THR A O 1
ATOM 3242 N N . MET A 1 394 ? -36.945 31.604 35.857 1.00 66.62 394 MET A N 1
ATOM 3243 C CA . MET A 1 394 ? -37.140 32.322 34.599 1.00 66.62 394 MET A CA 1
ATOM 3244 C C . MET A 1 394 ? -38.109 31.556 33.706 1.00 66.62 394 MET A C 1
ATOM 3246 O O . MET A 1 394 ? -37.915 30.363 33.447 1.00 66.62 394 MET A O 1
ATOM 3250 N N . MET A 1 395 ? -39.101 32.260 33.155 1.00 55.78 395 MET A N 1
ATOM 3251 C CA . MET A 1 395 ? -40.016 31.702 32.149 1.00 55.78 395 MET A CA 1
ATOM 3252 C C . MET A 1 395 ? -40.695 30.394 32.611 1.00 55.78 395 MET A C 1
ATOM 3254 O O . MET A 1 395 ? -40.848 29.455 31.829 1.00 55.78 395 MET A O 1
ATOM 3258 N N . SER A 1 396 ? -41.049 30.298 33.895 1.00 68.38 396 SER A N 1
ATOM 3259 C CA . SER A 1 396 ? -41.635 29.100 34.508 1.00 68.38 396 SER A CA 1
ATOM 3260 C C . SER A 1 396 ? -43.125 29.272 34.819 1.00 68.38 396 SER A C 1
ATOM 3262 O O . SER A 1 396 ? -43.603 30.373 35.104 1.00 68.38 396 SER A O 1
ATOM 3264 N N . TYR A 1 397 ? -43.870 28.166 34.769 1.00 73.19 397 TYR A N 1
ATOM 3265 C CA . TYR A 1 397 ? -45.263 28.089 35.209 1.00 73.19 397 TYR A CA 1
ATOM 3266 C C . TYR A 1 397 ? -45.324 27.287 36.509 1.00 73.19 397 TYR A C 1
ATOM 3268 O O . TYR A 1 397 ? -45.080 26.079 36.496 1.00 73.19 397 TYR A O 1
ATOM 3276 N N . ILE A 1 398 ? -45.640 27.947 37.625 1.00 70.88 398 ILE A N 1
ATOM 3277 C CA . ILE A 1 398 ? -45.679 27.336 38.957 1.00 70.88 398 ILE A CA 1
ATOM 3278 C C . ILE A 1 398 ? -47.095 27.446 39.529 1.00 70.88 398 ILE A C 1
ATOM 3280 O O . ILE A 1 398 ? -47.613 28.541 39.713 1.00 70.88 398 ILE A O 1
ATOM 3284 N N . THR A 1 399 ? -47.758 26.328 39.832 1.00 74.12 399 THR A N 1
ATOM 3285 C CA . THR A 1 399 ? -49.129 26.411 40.388 1.00 74.12 399 THR A CA 1
ATOM 3286 C C . THR A 1 399 ? -49.096 26.755 41.880 1.00 74.12 399 THR A C 1
ATOM 3288 O O . THR A 1 399 ? -49.775 27.682 42.314 1.00 74.12 399 THR A O 1
ATOM 3291 N N . TYR A 1 400 ? -48.255 26.078 42.660 1.00 71.31 400 TYR A N 1
ATOM 3292 C CA . TYR A 1 400 ? -48.050 26.355 44.082 1.00 71.31 400 TYR A CA 1
ATOM 3293 C C . TYR A 1 400 ? -46.560 26.457 44.401 1.00 71.31 400 TYR A C 1
ATOM 3295 O O . TYR A 1 400 ? -45.821 25.502 44.175 1.00 71.31 400 TYR A O 1
ATOM 3303 N N . LEU A 1 401 ? -46.139 27.587 44.963 1.00 74.50 401 LEU A N 1
ATOM 3304 C CA . LEU A 1 401 ? -44.814 27.813 45.530 1.00 74.50 401 LEU A CA 1
ATOM 3305 C C . LEU A 1 401 ? -44.965 28.102 47.025 1.00 74.50 401 LEU A C 1
ATOM 3307 O O . LEU A 1 401 ? -45.575 29.101 47.405 1.00 74.50 401 LEU A O 1
ATOM 3311 N N . MET A 1 402 ? -44.428 27.220 47.866 1.00 69.06 402 MET A N 1
ATOM 3312 C CA . MET A 1 402 ? -44.417 27.385 49.316 1.00 69.06 402 MET A CA 1
ATOM 3313 C C . MET A 1 402 ? -42.983 27.366 49.834 1.00 69.06 402 MET A C 1
ATOM 3315 O O . MET A 1 402 ? -42.275 26.373 49.668 1.00 69.06 402 MET A O 1
ATOM 3319 N N . THR A 1 403 ? -42.580 28.446 50.494 1.00 69.44 403 THR A N 1
ATOM 3320 C CA . THR A 1 403 ? -41.228 28.615 51.029 1.00 69.44 403 THR A CA 1
ATOM 3321 C C . THR A 1 403 ? -41.303 28.780 52.550 1.00 69.44 403 THR A C 1
ATOM 3323 O O . THR A 1 403 ? -41.971 29.684 53.055 1.00 69.44 403 THR A O 1
ATOM 3326 N N . THR A 1 404 ? -40.639 27.901 53.312 1.00 67.62 404 THR A N 1
ATOM 3327 C CA . THR A 1 404 ? -40.553 28.009 54.784 1.00 67.62 404 THR A CA 1
ATOM 3328 C C . THR A 1 404 ? -39.094 28.050 55.241 1.00 67.62 404 THR A C 1
ATOM 3330 O O . THR A 1 404 ? -38.371 27.068 55.047 1.00 67.62 404 THR A O 1
ATOM 3333 N N . HIS A 1 405 ? -38.651 29.160 55.841 1.00 66.06 405 HIS A N 1
ATOM 3334 C CA . HIS A 1 405 ? -37.224 29.380 56.140 1.00 66.06 405 HIS A CA 1
ATOM 3335 C C . HIS A 1 405 ? -36.996 30.034 57.513 1.00 66.06 405 HIS A C 1
ATOM 3337 O O . HIS A 1 405 ? -37.925 30.589 58.111 1.00 66.06 405 HIS A O 1
ATOM 3343 N N . LYS A 1 406 ? -35.767 29.917 58.043 1.00 61.69 406 LYS A N 1
ATOM 3344 C CA . LYS A 1 406 ? -35.364 30.513 59.330 1.00 61.69 406 LYS A CA 1
ATOM 3345 C C . LYS A 1 406 ? -34.521 31.791 59.205 1.00 61.69 406 LYS A C 1
ATOM 3347 O O . LYS A 1 406 ? -34.732 32.633 60.065 1.00 61.69 406 LYS A O 1
ATOM 3352 N N . GLU A 1 407 ? -33.672 31.917 58.185 1.00 63.12 407 GLU A N 1
ATOM 3353 C CA . GLU A 1 407 ? -32.733 33.042 57.955 1.00 63.12 407 GLU A CA 1
ATOM 3354 C C . GLU A 1 407 ? -32.990 33.709 56.575 1.00 63.12 407 GLU A C 1
ATOM 3356 O O . GLU A 1 407 ? -34.058 33.467 55.989 1.00 63.12 407 GLU A O 1
ATOM 3361 N N . GLU A 1 408 ? -32.064 34.550 56.081 1.00 62.09 408 GLU A N 1
ATOM 3362 C CA . GLU A 1 408 ? -32.204 35.429 54.899 1.00 62.09 408 GLU A CA 1
ATOM 3363 C C . GLU A 1 408 ? -32.588 34.708 53.588 1.00 62.09 408 GLU A C 1
ATOM 3365 O O . GLU A 1 408 ? -32.160 33.586 53.295 1.00 62.09 408 GLU A O 1
ATOM 3370 N N . VAL A 1 409 ? -33.401 35.369 52.748 1.00 62.97 409 VAL A N 1
ATOM 3371 C CA . VAL A 1 409 ? -33.818 34.834 51.435 1.00 62.97 409 VAL A CA 1
ATOM 3372 C C . VAL A 1 409 ? -33.751 35.889 50.332 1.00 62.97 409 VAL A C 1
ATOM 3374 O O . VAL A 1 409 ? -34.317 36.978 50.463 1.00 62.97 409 VAL A O 1
ATOM 3377 N N . SER A 1 410 ? -33.161 35.498 49.193 1.00 67.50 410 SER A N 1
ATOM 3378 C CA . SER A 1 410 ? -33.253 36.215 47.917 1.00 67.50 410 SER A CA 1
ATOM 3379 C C . SER A 1 410 ? -34.034 35.388 46.888 1.00 67.50 410 SER A C 1
ATOM 3381 O O . SER A 1 410 ? -33.604 34.327 46.425 1.00 67.50 410 SER A O 1
ATOM 3383 N N . LEU A 1 411 ? -35.228 35.861 46.524 1.00 69.06 411 LEU A N 1
ATOM 3384 C CA . LEU A 1 411 ? -36.058 35.205 45.513 1.00 69.06 411 LEU A CA 1
ATOM 3385 C C . LEU A 1 411 ? -36.249 36.122 44.310 1.00 69.06 411 LEU A C 1
ATOM 3387 O O . LEU A 1 411 ? -36.841 37.195 44.418 1.00 69.06 411 LEU A O 1
ATOM 3391 N N . GLN A 1 412 ? -35.769 35.670 43.153 1.00 70.75 412 GLN A N 1
ATOM 3392 C CA . GLN A 1 412 ? -35.857 36.388 41.889 1.00 70.75 412 GLN A CA 1
ATOM 3393 C C . GLN A 1 412 ? -36.713 35.598 40.902 1.00 70.75 412 GLN A C 1
ATOM 3395 O O . GLN A 1 412 ? -36.391 34.475 40.502 1.00 70.75 412 GLN A O 1
ATOM 3400 N N . THR A 1 413 ? -37.829 36.197 40.495 1.00 65.81 413 THR A N 1
ATOM 3401 C CA . THR A 1 413 ? -38.708 35.629 39.468 1.00 65.81 413 THR A CA 1
ATOM 3402 C C . THR A 1 413 ? -38.813 36.584 38.287 1.00 65.81 413 THR A C 1
ATOM 3404 O O . THR A 1 413 ? -39.110 37.769 38.453 1.00 65.81 413 THR A O 1
ATOM 3407 N N . MET A 1 414 ? -38.580 36.070 37.081 1.00 68.00 414 MET A N 1
ATOM 3408 C CA . MET A 1 414 ? -38.712 36.839 35.844 1.00 68.00 414 MET A CA 1
ATOM 3409 C C . MET A 1 414 ? -39.643 36.115 34.879 1.00 68.00 414 MET A C 1
ATOM 3411 O O . MET A 1 414 ? -39.441 34.933 34.583 1.00 68.00 414 MET A O 1
ATOM 3415 N N . MET A 1 415 ? -40.611 36.844 34.317 1.00 57.59 415 MET A N 1
ATOM 3416 C CA . MET A 1 415 ? -41.486 36.335 33.251 1.00 57.59 415 MET A CA 1
ATOM 3417 C C . MET A 1 415 ? -42.194 35.012 33.618 1.00 57.59 415 MET A C 1
ATOM 3419 O O . MET A 1 415 ? -42.379 34.142 32.765 1.00 57.59 415 MET A O 1
ATOM 3423 N N . SER A 1 416 ? -42.544 34.822 34.893 1.00 70.62 416 SER A N 1
ATOM 3424 C CA . SER A 1 416 ? -43.162 33.596 35.411 1.00 70.62 416 SER A CA 1
ATOM 3425 C C . SER A 1 416 ? -44.659 33.769 35.688 1.00 70.62 416 SER A C 1
ATOM 3427 O O . SER A 1 416 ? -45.141 34.869 35.976 1.00 70.62 416 SER A O 1
ATOM 3429 N N . TYR A 1 417 ? -45.408 32.668 35.599 1.00 74.62 417 TYR A N 1
ATOM 3430 C CA . TYR A 1 417 ? -46.819 32.602 35.990 1.00 74.62 417 TYR A CA 1
ATOM 3431 C C . TYR A 1 417 ? -46.938 31.776 37.269 1.00 74.62 417 TYR A C 1
ATOM 3433 O O . TYR A 1 417 ? -46.637 30.581 37.252 1.00 74.62 417 TYR A O 1
ATOM 3441 N N . ILE A 1 418 ? -47.363 32.400 38.369 1.00 72.44 418 ILE A N 1
ATOM 3442 C CA . ILE A 1 418 ? -47.478 31.762 39.683 1.00 72.44 418 ILE A CA 1
ATOM 3443 C C . ILE A 1 418 ? -48.924 31.853 40.183 1.00 72.44 418 ILE A C 1
ATOM 3445 O O . ILE A 1 418 ? -49.462 32.942 40.359 1.00 72.44 418 ILE A O 1
ATOM 3449 N N . THR A 1 419 ? -49.599 30.729 40.432 1.00 74.88 419 THR A N 1
ATOM 3450 C CA . THR A 1 419 ? -50.987 30.794 40.939 1.00 74.88 419 THR A CA 1
ATOM 3451 C C . THR A 1 419 ? -51.018 31.104 42.436 1.00 74.88 419 THR A C 1
ATOM 3453 O O . THR A 1 419 ? -51.700 32.037 42.850 1.00 74.88 419 THR A O 1
ATOM 3456 N N . TYR A 1 420 ? -50.236 30.392 43.244 1.00 72.31 420 TYR A N 1
ATOM 3457 C CA . TYR A 1 420 ? -50.116 30.630 44.682 1.00 72.31 420 TYR A CA 1
ATOM 3458 C C . TYR A 1 420 ? -48.648 30.729 45.090 1.00 72.31 420 TYR A C 1
ATOM 3460 O O . TYR A 1 420 ? -47.890 29.783 44.889 1.00 72.31 420 TYR A O 1
ATOM 3468 N N . LEU A 1 421 ? -48.270 31.847 45.703 1.00 74.81 421 LEU A N 1
ATOM 3469 C CA . LEU A 1 421 ? -46.980 32.064 46.345 1.00 74.81 421 LEU A CA 1
ATOM 3470 C C . LEU A 1 421 ? -47.212 32.314 47.835 1.00 74.81 421 LEU A C 1
ATOM 3472 O O . LEU A 1 421 ? -47.830 33.309 48.207 1.00 74.81 421 LEU A O 1
ATOM 3476 N N . VAL A 1 422 ? -46.742 31.395 48.676 1.00 71.88 422 VAL A N 1
ATOM 3477 C CA . VAL A 1 422 ? -46.860 31.484 50.134 1.00 71.88 422 VAL A CA 1
ATOM 3478 C C . VAL A 1 422 ? -45.473 31.447 50.756 1.00 71.88 422 VAL A C 1
ATOM 3480 O O . VAL A 1 422 ? -44.756 30.457 50.615 1.00 71.88 422 VAL A O 1
ATOM 3483 N N . THR A 1 423 ? -45.116 32.507 51.473 1.00 70.19 423 THR A N 1
ATOM 3484 C CA . THR A 1 423 ? -43.798 32.663 52.093 1.00 70.19 423 THR A CA 1
ATOM 3485 C C . THR A 1 423 ? -43.951 32.800 53.612 1.00 70.19 423 THR A C 1
ATOM 3487 O O . THR A 1 423 ? -44.669 33.675 54.100 1.00 70.19 423 THR A O 1
ATOM 3490 N N . THR A 1 424 ? -43.296 31.931 54.393 1.00 67.50 424 THR A N 1
ATOM 3491 C CA . THR A 1 424 ? -43.290 32.006 55.870 1.00 67.50 424 THR A CA 1
ATOM 3492 C C . THR A 1 424 ? -41.861 32.060 56.416 1.00 67.50 424 THR A C 1
ATOM 3494 O O . THR A 1 424 ? -41.110 31.095 56.239 1.00 67.50 424 THR A O 1
ATOM 3497 N N . HIS A 1 425 ? -41.470 33.159 57.073 1.00 66.12 425 HIS A N 1
ATOM 3498 C CA . HIS A 1 425 ? -40.065 33.390 57.464 1.00 66.12 425 HIS A CA 1
ATOM 3499 C C . HIS A 1 425 ? -39.924 34.063 58.844 1.00 66.12 425 HIS A C 1
ATOM 3501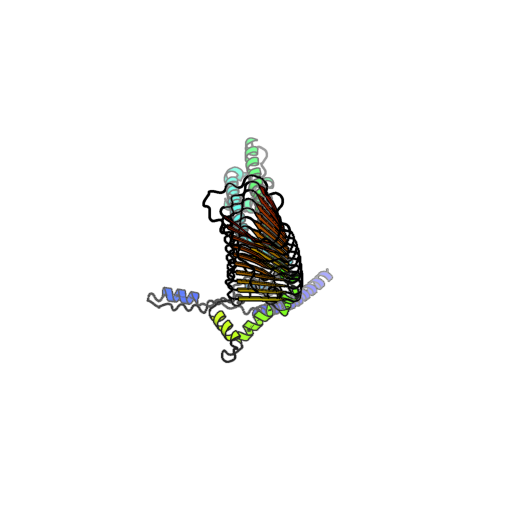 O O . HIS A 1 425 ? -40.905 34.568 59.403 1.00 66.12 425 HIS A O 1
ATOM 3507 N N . LYS A 1 426 ? -38.713 34.021 59.425 1.00 61.81 426 LYS A N 1
ATOM 3508 C CA . LYS A 1 426 ? -38.396 34.621 60.736 1.00 61.81 426 LYS A CA 1
ATOM 3509 C C . LYS A 1 426 ? -37.551 35.905 60.676 1.00 61.81 426 LYS A C 1
ATOM 3511 O O . LYS A 1 426 ? -37.799 36.723 61.550 1.00 61.81 426 LYS A O 1
ATOM 3516 N N . GLU A 1 427 ? -36.661 36.065 59.697 1.00 62.31 427 GLU A N 1
ATOM 3517 C CA . GLU A 1 427 ? -35.713 37.199 59.547 1.00 62.31 427 GLU A CA 1
ATOM 3518 C C . GLU A 1 427 ? -35.877 37.883 58.160 1.00 62.31 427 GLU A C 1
ATOM 3520 O O . GLU A 1 427 ? -36.911 37.660 57.511 1.00 62.31 427 GLU A O 1
ATOM 3525 N N . GLU A 1 428 ? -34.911 38.714 57.729 1.00 61.59 428 GLU A N 1
ATOM 3526 C CA . GLU A 1 428 ? -34.958 39.597 56.541 1.00 61.59 428 GLU A CA 1
ATOM 3527 C C . GLU A 1 428 ? -35.250 38.884 55.201 1.00 61.59 428 GLU A C 1
ATOM 3529 O O . GLU A 1 428 ? -34.815 37.757 54.941 1.00 61.59 428 GLU A O 1
ATOM 3534 N N . VAL A 1 429 ? -35.987 39.556 54.301 1.00 62.66 429 VAL A N 1
ATOM 3535 C CA . VAL A 1 429 ? -36.314 39.028 52.959 1.00 62.66 429 VAL A CA 1
ATOM 3536 C C . VAL A 1 429 ? -36.177 40.089 51.865 1.00 62.66 429 VAL A C 1
ATOM 3538 O O . VAL A 1 429 ? -36.730 41.186 51.979 1.00 62.66 429 VAL A O 1
ATOM 3541 N N . SER A 1 430 ? -35.542 39.698 50.749 1.00 66.88 430 SER A N 1
ATOM 3542 C CA . SER A 1 430 ? -35.563 40.427 49.475 1.00 66.88 430 SER A CA 1
ATOM 3543 C C . SER A 1 430 ? -36.286 39.615 48.392 1.00 66.88 430 SER A C 1
ATOM 3545 O O . SER A 1 430 ? -35.825 38.571 47.921 1.00 66.88 430 SER A O 1
ATOM 3547 N N . LEU A 1 431 ? -37.468 40.084 47.988 1.00 69.31 431 LEU A N 1
ATOM 3548 C CA . LEU A 1 431 ? -38.256 39.441 46.934 1.00 69.31 431 LEU A CA 1
ATOM 3549 C C . LEU A 1 431 ? -38.356 40.359 45.720 1.00 69.31 431 LEU A C 1
ATOM 3551 O O . LEU A 1 431 ? -38.937 41.440 45.795 1.00 69.31 431 LEU A O 1
ATOM 3555 N N . GLN A 1 432 ? -37.808 39.909 44.592 1.00 70.81 432 GLN A N 1
ATOM 3556 C CA . GLN A 1 432 ? -37.790 40.650 43.335 1.00 70.81 432 GLN A CA 1
ATOM 3557 C C . GLN A 1 432 ? -38.596 39.904 42.273 1.00 70.81 432 GLN A C 1
ATOM 3559 O O . GLN A 1 432 ? -38.286 38.775 41.881 1.00 70.81 432 GLN A O 1
ATOM 3564 N N . THR A 1 433 ? -39.651 40.550 41.787 1.00 65.88 433 THR A N 1
ATOM 3565 C CA . THR A 1 433 ? -40.495 40.013 40.717 1.00 65.88 433 THR A CA 1
ATOM 3566 C C . THR A 1 433 ? -40.549 40.993 39.554 1.00 65.88 433 THR A C 1
ATOM 3568 O O . THR A 1 433 ? -40.844 42.176 39.733 1.00 65.88 433 THR A O 1
ATOM 3571 N N . MET A 1 434 ? -40.265 40.505 38.348 1.00 66.44 434 MET A N 1
ATOM 3572 C CA . MET A 1 434 ? -40.323 41.309 37.129 1.00 66.44 434 MET A CA 1
ATOM 3573 C C . MET A 1 434 ? -41.209 40.624 36.097 1.00 66.44 434 MET A C 1
ATOM 3575 O O . MET A 1 434 ? -40.995 39.452 35.770 1.00 66.44 434 MET A O 1
ATOM 3579 N N . MET A 1 435 ? -42.151 41.372 35.517 1.00 57.19 435 MET A N 1
ATOM 3580 C CA . MET A 1 435 ? -42.980 40.903 34.397 1.00 57.19 435 MET A CA 1
ATOM 3581 C C . MET A 1 435 ? -43.709 39.571 34.684 1.00 57.19 435 MET A C 1
ATOM 3583 O O . MET A 1 435 ? -43.876 38.744 33.787 1.00 57.19 435 MET A O 1
ATOM 3587 N N . SER A 1 436 ? -44.099 39.324 35.938 1.00 70.06 436 SER A N 1
ATOM 3588 C CA . SER A 1 436 ? -44.743 38.081 36.379 1.00 70.06 436 SER A CA 1
ATOM 3589 C C . SER A 1 436 ? -46.248 38.254 36.613 1.00 70.06 436 SER A C 1
ATOM 3591 O O . SER A 1 436 ? -46.734 39.348 36.911 1.00 70.06 436 SER A O 1
ATOM 3593 N N . TYR A 1 437 ? -47.000 37.161 36.474 1.00 74.00 437 TYR A N 1
ATOM 3594 C CA . TYR A 1 437 ? -48.426 37.101 36.807 1.00 74.00 437 TYR A CA 1
ATOM 3595 C C . TYR A 1 437 ? -48.606 36.241 38.057 1.00 74.00 437 TYR A C 1
ATOM 3597 O O . TYR A 1 437 ? -48.301 35.049 38.022 1.00 74.00 437 TYR A O 1
ATOM 3605 N N . ILE A 1 438 ? -49.098 36.829 39.149 1.00 72.25 438 ILE A N 1
ATOM 3606 C CA . ILE A 1 438 ? -49.293 36.150 40.432 1.00 72.25 438 ILE A CA 1
ATOM 3607 C C . ILE A 1 438 ? -50.770 36.214 40.835 1.00 72.25 438 ILE A C 1
ATOM 3609 O O . ILE A 1 438 ? -51.343 37.291 40.954 1.00 72.25 438 ILE A O 1
ATOM 3613 N N . THR A 1 439 ? -51.436 35.079 41.057 1.00 73.94 439 THR A N 1
ATOM 3614 C CA . THR A 1 439 ? -52.862 35.126 41.458 1.00 73.94 439 THR A CA 1
ATOM 3615 C C . THR A 1 439 ? -53.008 35.405 42.954 1.00 73.94 439 THR A C 1
ATOM 3617 O O . THR A 1 439 ? -53.714 36.332 43.336 1.00 73.94 439 THR A O 1
ATOM 3620 N N . TYR A 1 440 ? -52.291 34.671 43.802 1.00 71.06 440 TYR A N 1
ATOM 3621 C CA . TYR A 1 440 ? -52.268 34.872 45.250 1.00 71.06 440 TYR A CA 1
ATOM 3622 C C . TYR A 1 440 ? -50.829 34.954 45.750 1.00 71.06 440 TYR A C 1
ATOM 3624 O O . TYR A 1 440 ? -50.056 34.019 45.556 1.00 71.06 440 TYR A O 1
ATOM 3632 N N . LEU A 1 441 ? -50.491 36.048 46.425 1.00 74.75 441 LEU A N 1
ATOM 3633 C CA . LEU A 1 441 ? -49.233 36.250 47.131 1.00 74.75 441 LEU A CA 1
ATOM 3634 C C . LEU A 1 441 ? -49.540 36.460 48.612 1.00 74.75 441 LEU A C 1
ATOM 3636 O O . LEU A 1 441 ? -50.185 37.440 48.973 1.00 74.75 441 LEU A O 1
ATOM 3640 N N . VAL A 1 442 ? -49.108 35.527 49.458 1.00 71.75 442 VAL A N 1
ATOM 3641 C CA . VAL A 1 442 ? -49.309 35.581 50.908 1.00 71.75 442 VAL A CA 1
ATOM 3642 C C . VAL A 1 442 ? -47.961 35.525 51.608 1.00 71.75 442 VAL A C 1
ATOM 3644 O O . VAL A 1 442 ? -47.230 34.546 51.466 1.00 71.75 442 VAL A O 1
ATOM 3647 N N . THR A 1 443 ? -47.655 36.553 52.390 1.00 70.19 443 THR A N 1
ATOM 3648 C CA . THR A 1 443 ? -46.375 36.693 53.087 1.00 70.19 443 THR A CA 1
ATOM 3649 C C . THR A 1 443 ? -46.614 36.802 54.597 1.00 70.19 443 THR A C 1
ATOM 3651 O O . THR A 1 443 ? -47.350 37.674 55.059 1.00 70.19 443 THR A O 1
ATOM 3654 N N . THR A 1 444 ? -46.012 35.914 55.400 1.00 67.38 444 THR A N 1
ATOM 3655 C CA . THR A 1 444 ? -46.086 35.953 56.879 1.00 67.38 444 THR A CA 1
ATOM 3656 C C . THR A 1 444 ? -44.682 36.027 57.489 1.00 67.38 444 THR A C 1
ATOM 3658 O O . THR A 1 444 ? -43.901 35.086 57.319 1.00 67.38 444 THR A O 1
ATOM 3661 N N . HIS A 1 445 ? -44.346 37.119 58.188 1.00 65.50 445 HIS A N 1
ATOM 3662 C CA . HIS A 1 445 ? -42.967 37.375 58.652 1.00 65.50 445 HIS A CA 1
ATOM 3663 C C . HIS A 1 445 ? -42.911 38.038 60.045 1.00 65.50 445 HIS A C 1
ATOM 3665 O O . HIS A 1 445 ? -43.932 38.508 60.559 1.00 65.50 445 HIS A O 1
ATOM 3671 N N . LYS A 1 446 ? -41.728 38.031 60.685 1.00 60.88 446 LYS A N 1
ATOM 3672 C CA . LYS A 1 446 ? -41.495 38.637 62.013 1.00 60.88 446 LYS A CA 1
ATOM 3673 C C . LYS A 1 446 ? -40.661 39.931 62.004 1.00 60.88 446 LYS A C 1
ATOM 3675 O O . LYS A 1 446 ? -40.967 40.744 62.864 1.00 60.88 446 LYS A O 1
ATOM 3680 N N . GLU A 1 447 ? -39.717 40.104 61.079 1.00 61.25 447 GLU A N 1
ATOM 3681 C CA . GLU A 1 447 ? -38.785 41.256 60.979 1.00 61.25 447 GLU A CA 1
ATOM 3682 C C . GLU A 1 447 ? -38.891 41.940 59.586 1.00 61.25 447 GLU A C 1
ATOM 3684 O O . GLU A 1 447 ? -39.888 41.704 58.885 1.00 61.25 447 GLU A O 1
ATOM 3689 N N . GLU A 1 448 ? -37.918 42.787 59.207 1.00 61.09 448 GLU A N 1
ATOM 3690 C CA . GLU A 1 448 ? -37.921 43.668 58.019 1.00 61.09 448 GLU A CA 1
ATOM 3691 C C . GLU A 1 448 ? -38.118 42.945 56.669 1.00 61.09 448 GLU A C 1
ATOM 3693 O O . GLU A 1 448 ? -37.635 41.834 56.432 1.00 61.09 448 GLU A O 1
ATOM 3698 N N . VAL A 1 449 ? -38.825 43.596 55.731 1.00 62.03 449 VAL A N 1
ATOM 3699 C CA . VAL A 1 449 ? -39.050 43.067 54.370 1.00 62.03 449 VAL A CA 1
ATOM 3700 C C . VAL A 1 449 ? -38.849 44.140 53.301 1.00 62.03 449 VAL A C 1
ATOM 3702 O O . VAL A 1 449 ? -39.432 45.224 53.383 1.00 62.03 449 VAL A O 1
ATOM 3705 N N . SER A 1 450 ? -38.115 43.780 52.239 1.00 66.00 450 SER A N 1
ATOM 3706 C CA . SER A 1 450 ? -38.048 44.527 50.980 1.00 66.00 450 SER A CA 1
ATOM 3707 C C . SER A 1 450 ? -38.693 43.727 49.843 1.00 66.00 450 SER A C 1
ATOM 3709 O O . SER A 1 450 ? -38.209 42.678 49.407 1.00 66.00 450 SER A O 1
ATOM 3711 N N . LEU A 1 451 ? -39.834 44.210 49.353 1.00 68.44 451 LEU A N 1
ATOM 3712 C CA . LEU A 1 451 ? -40.539 43.579 48.239 1.00 68.44 451 LEU A CA 1
ATOM 3713 C C . LEU A 1 451 ? -40.571 44.527 47.048 1.00 68.44 451 LEU A C 1
ATOM 3715 O O . LEU A 1 451 ? -41.182 45.591 47.100 1.00 68.44 451 LEU A O 1
ATOM 3719 N N . GLN A 1 452 ? -39.915 44.114 45.967 1.00 69.25 452 GLN A N 1
ATOM 3720 C CA . GLN A 1 452 ? -39.788 44.871 44.729 1.00 69.25 452 GLN A CA 1
ATOM 3721 C C . GLN A 1 452 ? -40.545 44.159 43.610 1.00 69.25 452 GLN A C 1
ATOM 3723 O O . GLN A 1 452 ? -40.212 43.045 43.197 1.00 69.25 452 GLN A O 1
ATOM 3728 N N . THR A 1 453 ? -41.585 44.811 43.100 1.00 64.25 453 THR A N 1
ATOM 3729 C CA . THR A 1 453 ? -42.355 44.323 41.951 1.00 64.25 453 THR A CA 1
ATOM 3730 C C . THR A 1 453 ? -42.304 45.340 40.819 1.00 64.25 453 THR A C 1
ATOM 3732 O O . THR A 1 453 ? -42.575 46.523 41.020 1.00 64.25 453 THR A O 1
ATOM 3735 N N . MET A 1 454 ? -41.973 44.888 39.612 1.00 64.88 454 MET A N 1
ATOM 3736 C CA . MET A 1 454 ? -41.982 45.732 38.417 1.00 64.88 454 MET A CA 1
ATOM 3737 C C . MET A 1 454 ? -42.827 45.077 37.330 1.00 64.88 454 MET A C 1
ATOM 3739 O O . MET A 1 454 ? -42.604 43.913 36.984 1.00 64.88 454 MET A O 1
ATOM 3743 N N . MET A 1 455 ? -43.741 45.843 36.729 1.00 56.22 455 MET A N 1
ATOM 3744 C CA . MET A 1 455 ? -44.526 45.412 35.564 1.00 56.22 455 MET A CA 1
ATOM 3745 C C . MET A 1 455 ? -45.274 44.076 35.777 1.00 56.22 455 MET A C 1
ATOM 3747 O O . MET A 1 455 ? -45.407 43.280 34.847 1.00 56.22 455 MET A O 1
ATOM 3751 N N . SER A 1 456 ? -45.722 43.789 37.004 1.00 68.44 456 SER A N 1
ATOM 3752 C CA . SER A 1 456 ? -46.391 42.533 37.372 1.00 68.44 456 SER A CA 1
ATOM 3753 C C . SER A 1 456 ? -47.907 42.700 37.531 1.00 68.44 456 SER A C 1
ATOM 3755 O O . SER A 1 456 ? -48.409 43.792 37.805 1.00 68.44 456 SER A O 1
ATOM 3757 N N . TYR A 1 457 ? -48.653 41.608 37.355 1.00 72.50 457 TYR A N 1
ATOM 3758 C CA . TYR A 1 457 ? -50.094 41.552 37.624 1.00 72.50 457 TYR A CA 1
ATOM 3759 C C . TYR A 1 457 ? -50.345 40.650 38.831 1.00 72.50 457 TYR A C 1
ATOM 3761 O O . TYR A 1 457 ? -50.022 39.464 38.778 1.00 72.50 457 TYR A O 1
ATOM 3769 N N . ILE A 1 458 ? -50.917 41.193 39.907 1.00 71.25 458 ILE A N 1
ATOM 3770 C CA . ILE A 1 458 ? -51.190 40.477 41.156 1.00 71.25 458 ILE A CA 1
ATOM 3771 C C . ILE A 1 458 ? -52.690 40.522 41.467 1.00 71.25 458 ILE A C 1
ATOM 3773 O O . ILE A 1 458 ? -53.276 41.592 41.577 1.00 71.25 458 ILE A O 1
ATOM 3777 N N . THR A 1 459 ? -53.362 39.380 41.628 1.00 71.12 459 THR A N 1
ATOM 3778 C CA . THR A 1 459 ? -54.812 39.414 41.934 1.00 71.12 459 THR A CA 1
ATOM 3779 C C . THR A 1 459 ? -55.065 39.651 43.424 1.00 71.12 459 THR A C 1
ATOM 3781 O O . THR A 1 459 ? -55.816 40.552 43.781 1.00 71.12 459 THR A O 1
ATOM 3784 N N . TYR A 1 460 ? -54.393 38.912 44.304 1.00 68.69 460 TYR A N 1
ATOM 3785 C CA . TYR A 1 460 ? -54.476 39.072 45.755 1.00 68.69 460 TYR A CA 1
ATOM 3786 C C . TYR A 1 460 ? -53.075 39.121 46.360 1.00 68.69 460 TYR A C 1
ATOM 3788 O O . TYR A 1 460 ? -52.308 38.173 46.212 1.00 68.69 460 TYR A O 1
ATOM 3796 N N . LEU A 1 461 ? -52.763 40.198 47.070 1.00 73.69 461 LEU A N 1
ATOM 3797 C CA . LEU A 1 461 ? -51.556 40.364 47.870 1.00 73.69 461 LEU A CA 1
ATOM 3798 C C . LEU A 1 461 ? -51.966 40.510 49.334 1.00 73.69 461 LEU A C 1
ATOM 3800 O O . LEU A 1 461 ? -52.655 41.463 49.680 1.00 73.69 461 LEU A O 1
ATOM 3804 N N . MET A 1 462 ? -51.570 39.563 50.180 1.00 68.06 462 MET A N 1
ATOM 3805 C CA . MET A 1 462 ? -51.821 39.591 51.617 1.00 68.06 462 MET A CA 1
ATOM 3806 C C . MET A 1 462 ? -50.504 39.546 52.384 1.00 68.06 462 MET A C 1
ATOM 3808 O O . MET A 1 462 ? -49.743 38.590 52.256 1.00 68.06 462 MET A O 1
ATOM 3812 N N . THR A 1 463 ? -50.258 40.554 53.211 1.00 69.25 463 THR A N 1
ATOM 3813 C CA . THR A 1 463 ? -49.012 40.699 53.966 1.00 69.25 463 THR A CA 1
ATOM 3814 C C . THR A 1 463 ? -49.326 40.763 55.461 1.00 69.25 463 THR A C 1
ATOM 3816 O O . THR A 1 463 ? -50.087 41.623 55.901 1.00 69.25 463 THR A O 1
ATOM 3819 N N . THR A 1 464 ? -48.766 39.860 56.273 1.00 66.50 464 THR A N 1
ATOM 3820 C CA . THR A 1 464 ? -48.924 39.874 57.742 1.00 66.50 464 THR A CA 1
ATOM 3821 C C . THR A 1 464 ? -47.565 39.962 58.442 1.00 66.50 464 THR A C 1
ATOM 3823 O O . THR A 1 464 ? -46.754 39.039 58.312 1.00 66.50 464 THR A O 1
ATOM 3826 N N . HIS A 1 465 ? -47.302 41.051 59.176 1.00 64.81 465 HIS A N 1
ATOM 3827 C CA . HIS A 1 465 ? -45.963 41.357 59.711 1.00 64.81 465 HIS A CA 1
ATOM 3828 C C . HIS A 1 465 ? -46.006 41.976 61.123 1.00 64.81 465 HIS A C 1
ATOM 3830 O O . HIS A 1 465 ? -47.066 42.405 61.593 1.00 64.81 465 HIS A O 1
ATOM 3836 N N . LYS A 1 466 ? -44.859 41.986 61.826 1.00 59.97 466 LYS A N 1
ATOM 3837 C CA . LYS A 1 466 ? -44.711 42.578 63.171 1.00 59.97 466 LYS A CA 1
ATOM 3838 C C . LYS A 1 466 ? -43.893 43.881 63.220 1.00 59.97 466 LYS A C 1
ATOM 3840 O O . LYS A 1 466 ? -44.237 44.678 64.081 1.00 59.97 466 LYS A O 1
ATOM 3845 N N . GLU A 1 467 ? -42.914 44.081 62.337 1.00 59.56 467 GLU A N 1
ATOM 3846 C CA . GLU A 1 467 ? -42.004 45.253 62.287 1.00 59.56 467 GLU A CA 1
ATOM 3847 C C . GLU A 1 467 ? -42.039 45.924 60.886 1.00 59.56 467 GLU A C 1
ATOM 3849 O O . GLU A 1 467 ? -42.988 45.666 60.130 1.00 59.56 467 GLU A O 1
ATOM 3854 N N . GLU A 1 468 ? -41.061 46.787 60.562 1.00 60.00 468 GLU A N 1
ATOM 3855 C CA . GLU A 1 468 ? -41.019 47.660 59.371 1.00 60.00 468 GLU A CA 1
ATOM 3856 C C . GLU A 1 468 ? -41.126 46.925 58.018 1.00 60.00 468 GLU A C 1
ATOM 3858 O O . GLU A 1 468 ? -40.620 45.817 57.820 1.00 60.00 468 GLU A O 1
ATOM 3863 N N . VAL A 1 469 ? -41.780 47.560 57.035 1.00 61.44 469 VAL A N 1
ATOM 3864 C CA . VAL A 1 469 ? -41.914 47.022 55.667 1.00 61.44 469 VAL A CA 1
ATOM 3865 C C . VAL A 1 469 ? -41.634 48.092 54.615 1.00 61.44 469 VAL A C 1
ATOM 3867 O O . VAL A 1 469 ? -42.214 49.177 54.666 1.00 61.44 469 VAL A O 1
ATOM 3870 N N . SER A 1 470 ? -40.828 47.742 53.605 1.00 64.00 470 SER A N 1
ATOM 3871 C CA . SER A 1 470 ? -40.645 48.517 52.374 1.00 64.00 470 SER A CA 1
ATOM 3872 C C . SER A 1 470 ? -41.228 47.773 51.166 1.00 64.00 470 SER A C 1
ATOM 3874 O O . SER A 1 470 ? -40.717 46.761 50.679 1.00 64.00 470 SER A O 1
ATOM 3876 N N . LEU A 1 471 ? -42.357 48.275 50.675 1.00 66.50 471 LEU A N 1
ATOM 3877 C CA . LEU A 1 471 ? -43.040 47.748 49.496 1.00 66.50 471 LEU A CA 1
ATOM 3878 C C . LEU A 1 471 ? -42.813 48.705 48.331 1.00 66.50 471 LEU A C 1
ATOM 3880 O O . LEU A 1 471 ? -43.370 49.798 48.309 1.00 66.50 471 LEU A O 1
ATOM 3884 N N . GLN A 1 472 ? -42.019 48.282 47.352 1.00 66.31 472 GLN A N 1
ATOM 3885 C CA . GLN A 1 472 ? -41.737 49.032 46.134 1.00 66.31 472 GLN A CA 1
ATOM 3886 C C . GLN A 1 472 ? -42.437 48.373 44.947 1.00 66.31 472 GLN A C 1
ATOM 3888 O O . GLN A 1 472 ? -42.112 47.258 44.535 1.00 66.31 472 GLN A O 1
ATOM 3893 N N . THR A 1 473 ? -43.416 49.065 44.373 1.00 61.97 473 THR A N 1
ATOM 3894 C CA . THR A 1 473 ? -44.122 48.597 43.178 1.00 61.97 473 THR A CA 1
ATOM 3895 C C . THR A 1 473 ? -44.027 49.632 42.065 1.00 61.97 473 THR A C 1
ATOM 3897 O O . THR A 1 473 ? -44.259 50.819 42.288 1.00 61.97 473 THR A O 1
ATOM 3900 N N . MET A 1 474 ? -43.684 49.204 40.854 1.00 60.03 474 MET A N 1
ATOM 3901 C CA . MET A 1 474 ? -43.661 50.081 39.684 1.00 60.03 474 MET A CA 1
ATOM 3902 C C . MET A 1 474 ? -44.468 49.455 38.555 1.00 60.03 474 MET A C 1
ATOM 3904 O O . MET A 1 474 ? -44.223 48.305 38.181 1.00 60.03 474 MET A O 1
ATOM 3908 N N . MET A 1 475 ? -45.363 50.234 37.948 1.00 53.81 475 MET A N 1
ATOM 3909 C CA . MET A 1 475 ? -46.114 49.843 36.752 1.00 53.81 475 MET A CA 1
ATOM 3910 C C . MET A 1 475 ? -46.877 48.511 36.911 1.00 53.81 475 MET A C 1
ATOM 3912 O O . MET A 1 475 ? -46.978 47.739 35.956 1.00 53.81 475 MET A O 1
ATOM 3916 N N . SER A 1 476 ? -47.368 48.195 38.115 1.00 66.00 476 SER A N 1
ATOM 3917 C CA . SER A 1 476 ? -48.042 46.925 38.421 1.00 66.00 476 SER A CA 1
ATOM 3918 C C . SER A 1 476 ? -49.562 47.080 38.556 1.00 66.00 476 SER A C 1
ATOM 3920 O O . SER A 1 476 ? -50.076 48.148 38.886 1.00 66.00 476 SER A O 1
ATOM 3922 N N . TYR A 1 477 ? -50.304 46.004 38.290 1.00 69.56 477 TYR A N 1
ATOM 3923 C CA . TYR A 1 477 ? -51.760 45.940 38.469 1.00 69.56 477 TYR A CA 1
ATOM 3924 C C . TYR A 1 477 ? -52.083 44.997 39.628 1.00 69.56 477 TYR A C 1
ATOM 3926 O O . TYR A 1 477 ? -51.806 43.805 39.527 1.00 69.56 477 TYR A O 1
ATOM 3934 N N . ILE A 1 478 ? -52.672 45.505 40.712 1.00 68.12 478 ILE A N 1
ATOM 3935 C CA . ILE A 1 478 ? -53.027 44.736 41.909 1.00 68.12 478 ILE A CA 1
ATOM 3936 C C . ILE A 1 478 ? -54.545 44.785 42.121 1.00 68.12 478 ILE A C 1
ATOM 3938 O O . ILE A 1 478 ? -55.116 45.859 42.230 1.00 68.12 478 ILE A O 1
ATOM 3942 N N . THR A 1 479 ? -55.246 43.652 42.193 1.00 66.38 479 THR A N 1
ATOM 3943 C CA . THR A 1 479 ? -56.717 43.703 42.381 1.00 66.38 479 THR A CA 1
ATOM 3944 C C . THR A 1 479 ? -57.098 43.876 43.854 1.00 66.38 479 THR A C 1
ATOM 3946 O O . THR A 1 479 ? -57.901 44.742 44.179 1.00 66.38 479 THR A O 1
ATOM 3949 N N . TYR A 1 480 ? -56.489 43.115 44.761 1.00 65.00 480 TYR A N 1
ATOM 3950 C CA . TYR A 1 480 ? -56.690 43.224 46.206 1.00 65.00 480 TYR A CA 1
ATOM 3951 C C . TYR A 1 480 ? -55.342 43.258 46.922 1.00 65.00 480 TYR A C 1
ATOM 3953 O O . TYR A 1 480 ? -54.546 42.333 46.779 1.00 65.00 480 TYR A O 1
ATOM 3961 N N . LEU A 1 481 ? -55.109 44.291 47.721 1.00 70.25 481 LEU A N 1
ATOM 3962 C CA . LEU A 1 481 ? -53.954 44.438 48.596 1.00 70.25 481 LEU A CA 1
ATOM 3963 C C . LEU A 1 481 ? -54.444 44.513 50.041 1.00 70.25 481 LEU A C 1
ATOM 3965 O O . LEU A 1 481 ? -55.133 45.458 50.404 1.00 70.25 481 LEU A O 1
ATOM 3969 N N . VAL A 1 482 ? -54.112 43.513 50.853 1.00 68.50 482 VAL A N 1
ATOM 3970 C CA . VAL A 1 482 ? -54.483 43.424 52.266 1.00 68.50 482 VAL A CA 1
ATOM 3971 C C . VAL A 1 482 ? -53.220 43.392 53.109 1.00 68.50 482 VAL A C 1
ATOM 3973 O O . VAL A 1 482 ? -52.410 42.480 52.977 1.00 68.50 482 VAL A O 1
ATOM 3976 N N . THR A 1 483 ? -53.057 44.360 53.998 1.00 67.31 483 THR A N 1
ATOM 3977 C CA . THR A 1 483 ? -51.836 44.502 54.788 1.00 67.31 483 THR A CA 1
ATOM 3978 C C . THR A 1 483 ? -52.184 44.565 56.279 1.00 67.31 483 THR A C 1
ATOM 3980 O O . THR A 1 483 ? -53.039 45.347 56.697 1.00 67.31 483 THR A O 1
ATOM 3983 N N . THR A 1 484 ? -51.577 43.707 57.106 1.00 64.56 484 THR A N 1
ATOM 3984 C CA . THR A 1 484 ? -51.792 43.682 58.564 1.00 64.56 484 THR A CA 1
ATOM 3985 C C . THR A 1 484 ? -50.465 43.824 59.310 1.00 64.56 484 THR A C 1
ATOM 3987 O O . THR A 1 484 ? -49.607 42.943 59.199 1.00 64.56 484 THR A O 1
ATOM 3990 N N . HIS A 1 485 ? -50.299 44.908 60.075 1.00 62.56 485 HIS A N 1
ATOM 3991 C CA . HIS A 1 485 ? -49.010 45.317 60.655 1.00 62.56 485 HIS A CA 1
ATOM 3992 C C . HIS A 1 485 ? -49.151 45.832 62.099 1.00 62.56 485 HIS A C 1
ATOM 3994 O O . HIS A 1 485 ? -50.252 46.181 62.539 1.00 62.56 485 HIS A O 1
ATOM 4000 N N . LYS A 1 486 ? -48.042 45.855 62.859 1.00 58.31 486 LYS A N 1
ATOM 4001 C CA . LYS A 1 486 ? -47.981 46.423 64.222 1.00 58.31 486 LYS A CA 1
ATOM 4002 C C . LYS A 1 486 ? -47.184 47.735 64.335 1.00 58.31 486 LYS A C 1
ATOM 4004 O O . LYS A 1 486 ? -47.542 48.497 65.222 1.00 58.31 486 LYS A O 1
ATOM 4009 N N . GLU A 1 487 ? -46.195 47.981 63.478 1.00 57.41 487 GLU A N 1
ATOM 4010 C CA . GLU A 1 487 ? -45.316 49.174 63.468 1.00 57.41 487 GLU A CA 1
ATOM 4011 C C . GLU A 1 487 ? -45.289 49.821 62.059 1.00 57.41 487 GLU A C 1
ATOM 4013 O O . GLU A 1 487 ? -46.192 49.535 61.262 1.00 57.41 487 GLU A O 1
ATOM 4018 N N . GLU A 1 488 ? -44.315 50.698 61.767 1.00 58.47 488 GLU A N 1
ATOM 4019 C CA . GLU A 1 488 ? -44.269 51.563 60.574 1.00 58.47 488 GLU A CA 1
ATOM 4020 C C . GLU A 1 488 ? -44.254 50.815 59.224 1.00 58.47 488 GLU A C 1
ATOM 4022 O O . GLU A 1 488 ? -43.672 49.743 59.065 1.00 58.47 488 GLU A O 1
ATOM 4027 N N . VAL A 1 489 ? -44.884 51.403 58.200 1.00 59.91 489 VAL A N 1
ATOM 4028 C CA . VAL A 1 489 ? -44.874 50.875 56.821 1.00 59.91 489 VAL A CA 1
ATOM 4029 C C . VAL A 1 489 ? -44.466 51.966 55.837 1.00 59.91 489 VAL A C 1
ATOM 4031 O O . VAL A 1 489 ? -45.012 53.066 55.881 1.00 59.91 489 VAL A O 1
ATOM 4034 N N . SER A 1 490 ? -43.575 51.641 54.895 1.00 60.56 490 SER A N 1
ATOM 4035 C CA . SER A 1 490 ? -43.261 52.463 53.724 1.00 60.56 490 SER A CA 1
ATOM 4036 C C . SER A 1 490 ? -43.751 51.797 52.434 1.00 60.56 490 SER A C 1
ATOM 4038 O O . SER A 1 490 ? -43.240 50.782 51.958 1.00 60.56 490 SER A O 1
ATOM 4040 N N . LEU A 1 491 ? -44.803 52.371 51.858 1.00 62.72 491 LEU A N 1
ATOM 4041 C CA . LEU A 1 491 ? -45.379 51.943 50.586 1.00 62.72 491 LEU A CA 1
ATOM 4042 C C . LEU A 1 491 ? -44.955 52.923 49.497 1.00 62.72 491 LEU A C 1
ATOM 4044 O O . LEU A 1 491 ? -45.452 54.045 49.432 1.00 62.72 491 LEU A O 1
ATOM 4048 N N . GLN A 1 492 ? -44.055 52.482 48.626 1.00 61.09 492 GLN A N 1
ATOM 4049 C CA . GLN A 1 492 ? -43.612 53.219 47.452 1.00 61.09 492 GLN A CA 1
ATOM 4050 C C . GLN A 1 492 ? -44.236 52.623 46.191 1.00 61.09 492 GLN A C 1
ATOM 4052 O O . GLN A 1 492 ? -43.886 51.524 45.764 1.00 61.09 492 GLN A O 1
ATOM 4057 N N . THR A 1 493 ? -45.166 53.341 45.563 1.00 59.25 493 THR A N 1
ATOM 4058 C CA . THR A 1 493 ? -45.795 52.879 44.313 1.00 59.25 493 THR A CA 1
ATOM 4059 C C . THR A 1 493 ? -45.646 53.919 43.213 1.00 59.25 493 THR A C 1
ATOM 4061 O O . THR A 1 493 ? -46.057 55.060 43.416 1.00 59.25 493 THR A O 1
ATOM 4064 N N . MET A 1 494 ? -45.149 53.562 42.029 1.00 56.62 494 MET A N 1
ATOM 4065 C CA . MET A 1 494 ? -45.255 54.447 40.861 1.00 56.62 494 MET A CA 1
ATOM 4066 C C . MET A 1 494 ? -46.040 53.818 39.722 1.00 56.62 494 MET A C 1
ATOM 4068 O O . MET A 1 494 ? -45.732 52.711 39.290 1.00 56.62 494 MET A O 1
ATOM 4072 N N . MET A 1 495 ? -46.993 54.573 39.169 1.00 49.78 495 MET A N 1
ATOM 4073 C CA . MET A 1 495 ? -47.769 54.210 37.978 1.00 49.78 495 MET A CA 1
ATOM 4074 C C . MET A 1 495 ? -48.456 52.832 38.091 1.00 49.78 495 MET A C 1
ATOM 4076 O O . MET A 1 495 ? -48.598 52.122 37.096 1.00 49.78 495 MET A O 1
ATOM 4080 N N . SER A 1 496 ? -48.871 52.444 39.302 1.00 62.03 496 SER A N 1
ATOM 4081 C CA . SER A 1 496 ? -49.536 51.166 39.598 1.00 62.03 496 SER A CA 1
ATOM 4082 C C . SER A 1 496 ? -51.051 51.353 39.780 1.00 62.03 496 SER A C 1
ATOM 4084 O O . SER A 1 496 ? -51.503 52.387 40.274 1.00 62.03 496 SER A O 1
ATOM 4086 N N . ASN A 1 497 ? -51.854 50.358 39.400 1.00 64.00 497 ASN A N 1
ATOM 4087 C CA . ASN A 1 497 ? -53.315 50.370 39.554 1.00 64.00 497 ASN A CA 1
ATOM 4088 C C . ASN A 1 497 ? -53.736 49.332 40.604 1.00 64.00 497 ASN A C 1
ATOM 4090 O O . ASN A 1 497 ? -53.458 48.149 40.423 1.00 64.00 497 ASN A O 1
ATOM 4094 N N . ILE A 1 498 ? -54.374 49.768 41.692 1.00 64.50 498 ILE A N 1
ATOM 4095 C CA . ILE A 1 498 ? -54.803 48.941 42.824 1.00 64.50 498 ILE A CA 1
ATOM 4096 C C . ILE A 1 498 ? -56.330 49.011 42.970 1.00 64.50 498 ILE A C 1
ATOM 4098 O O . ILE A 1 498 ? -56.872 50.050 43.323 1.00 64.50 498 ILE A O 1
ATOM 4102 N N . THR A 1 499 ? -57.070 47.926 42.747 1.00 61.03 499 THR A N 1
ATOM 4103 C CA . THR A 1 499 ? -58.546 48.005 42.798 1.00 61.03 499 THR A CA 1
ATOM 4104 C C . THR A 1 499 ? -59.081 48.106 44.231 1.00 61.03 499 THR A C 1
ATOM 4106 O O . THR A 1 499 ? -59.909 48.965 44.512 1.00 61.03 499 THR A O 1
ATOM 4109 N N . TYR A 1 500 ? -58.586 47.292 45.162 1.00 59.44 500 TYR A N 1
ATOM 4110 C CA . TYR A 1 500 ? -58.970 47.319 46.575 1.00 59.44 500 TYR A CA 1
ATOM 4111 C C . TYR A 1 500 ? -57.729 47.312 47.464 1.00 59.44 500 TYR A C 1
ATOM 4113 O O . TYR A 1 500 ? -56.919 46.391 47.386 1.00 59.44 500 TYR A O 1
ATOM 4121 N N . LEU A 1 501 ? -57.604 48.301 48.343 1.00 65.62 501 LEU A N 1
ATOM 4122 C CA . LEU A 1 501 ? -56.552 48.394 49.351 1.00 65.62 501 LEU A CA 1
ATOM 4123 C C . LEU A 1 501 ? -57.178 48.343 50.747 1.00 65.62 501 LEU A C 1
ATOM 4125 O O . LEU A 1 501 ? -57.980 49.203 51.093 1.00 65.62 501 LEU A O 1
ATOM 4129 N N . VAL A 1 502 ? -56.811 47.343 51.544 1.00 65.81 502 VAL A N 1
ATOM 4130 C CA . VAL A 1 502 ? -57.235 47.178 52.936 1.00 65.81 502 VAL A CA 1
ATOM 4131 C C . VAL A 1 502 ? -56.002 47.169 53.827 1.00 65.81 502 VAL A C 1
ATOM 4133 O O . VAL A 1 502 ? -55.158 46.288 53.688 1.00 65.81 502 VAL A O 1
ATOM 4136 N N . THR A 1 503 ? -55.890 48.110 54.760 1.00 63.69 503 THR A N 1
ATOM 4137 C CA . THR A 1 503 ? -54.760 48.148 55.700 1.00 63.69 503 THR A CA 1
ATOM 4138 C C . THR A 1 503 ? -55.246 48.148 57.146 1.00 63.69 503 THR A C 1
ATOM 4140 O O . THR A 1 503 ? -56.155 48.889 57.525 1.00 63.69 503 THR A O 1
ATOM 4143 N N . THR A 1 504 ? -54.627 47.319 57.985 1.00 62.06 504 THR A N 1
ATOM 4144 C CA . THR A 1 504 ? -54.868 47.288 59.432 1.00 62.06 504 THR A CA 1
ATOM 4145 C C . THR A 1 504 ? -53.543 47.517 60.157 1.00 62.06 504 THR A C 1
ATOM 4147 O O . THR A 1 504 ? -52.629 46.699 60.023 1.00 62.06 504 THR A O 1
ATOM 4150 N N . HIS A 1 505 ? -53.425 48.609 60.909 1.00 60.03 505 HIS A N 1
ATOM 4151 C CA . HIS A 1 505 ? -52.173 49.033 61.550 1.00 60.03 505 HIS A CA 1
ATOM 4152 C C . HIS A 1 505 ? -52.412 49.545 62.981 1.00 60.03 505 HIS A C 1
ATOM 4154 O O . HIS A 1 505 ? -53.548 49.841 63.368 1.00 60.03 505 HIS A O 1
ATOM 4160 N N . LYS A 1 506 ? -51.345 49.584 63.794 1.00 54.41 506 LYS A N 1
ATOM 4161 C CA . LYS A 1 506 ? -51.362 50.160 65.152 1.00 54.41 506 LYS A CA 1
ATOM 4162 C C . LYS A 1 506 ? -50.631 51.507 65.259 1.00 54.41 506 LYS A C 1
ATOM 4164 O O . LYS A 1 506 ? -51.066 52.300 66.087 1.00 54.41 506 LYS A O 1
ATOM 4169 N N . GLU A 1 507 ? -49.600 51.745 64.445 1.00 52.44 507 GLU A N 1
ATOM 4170 C CA . GLU A 1 507 ? -48.775 52.972 64.388 1.00 52.44 507 GLU A CA 1
ATOM 4171 C C . GLU A 1 507 ? -48.611 53.467 62.923 1.00 52.44 507 GLU A C 1
ATOM 4173 O O . GLU A 1 507 ? -49.333 52.979 62.048 1.00 52.44 507 GLU A O 1
ATOM 4178 N N . GLU A 1 508 ? -47.741 54.461 62.668 1.00 55.12 508 GLU A N 1
ATOM 4179 C CA . GLU A 1 508 ? -47.694 55.300 61.449 1.00 55.12 508 GLU A CA 1
ATOM 4180 C C . GLU A 1 508 ? -47.556 54.535 60.110 1.00 55.12 508 GLU A C 1
ATOM 4182 O O . GLU A 1 508 ? -46.923 53.488 60.003 1.00 55.12 508 GLU A O 1
ATOM 4187 N N . VAL A 1 509 ? -48.127 55.094 59.034 1.00 57.09 509 VAL A N 1
ATOM 4188 C CA . VAL A 1 509 ? -47.997 54.578 57.658 1.00 57.09 509 VAL A CA 1
ATOM 4189 C C . VAL A 1 509 ? -47.498 55.695 56.746 1.00 57.09 509 VAL A C 1
ATOM 4191 O O . VAL A 1 509 ? -48.168 56.713 56.589 1.00 57.09 509 VAL A O 1
ATOM 4194 N N . SER A 1 510 ? -46.363 55.478 56.081 1.00 56.31 510 SER A N 1
ATOM 4195 C CA . SER A 1 510 ? -45.830 56.362 55.044 1.00 56.31 510 SER A CA 1
ATOM 4196 C C . SER A 1 510 ? -46.172 55.825 53.646 1.00 56.31 510 SER A C 1
ATOM 4198 O O . SER A 1 510 ? -45.751 54.747 53.222 1.00 56.31 510 SER A O 1
ATOM 4200 N N . LEU A 1 511 ? -46.984 56.582 52.908 1.00 57.94 511 LEU A N 1
ATOM 4201 C CA . LEU A 1 511 ? -47.389 56.269 51.535 1.00 57.94 511 LEU A CA 1
ATOM 4202 C C . LEU A 1 511 ? -46.740 57.271 50.580 1.00 57.94 511 LEU A C 1
ATOM 4204 O O . LEU A 1 511 ? -47.119 58.438 50.525 1.00 57.94 511 LEU A O 1
ATOM 4208 N N . GLN A 1 512 ? -45.767 56.809 49.803 1.00 56.22 512 GLN A N 1
ATOM 4209 C CA . GLN A 1 512 ? -45.103 57.591 48.766 1.00 56.22 512 GLN A CA 1
ATOM 4210 C C . GLN A 1 512 ? -45.521 57.074 47.394 1.00 56.22 512 GLN A C 1
ATOM 4212 O O . GLN A 1 512 ? -44.969 56.112 46.863 1.00 56.22 512 GLN A O 1
ATOM 4217 N N . THR A 1 513 ? -46.516 57.718 46.793 1.00 53.97 513 THR A N 1
ATOM 4218 C CA . THR A 1 513 ? -47.080 57.262 45.522 1.00 53.97 513 THR A CA 1
ATOM 4219 C C . THR A 1 513 ? -46.916 58.300 44.416 1.00 53.97 513 THR A C 1
ATOM 4221 O O . THR A 1 513 ? -47.263 59.459 44.619 1.00 53.97 513 THR A O 1
ATOM 4224 N N . MET A 1 514 ? -46.459 57.898 43.227 1.00 47.72 514 MET A N 1
ATOM 4225 C CA . MET A 1 514 ? -46.523 58.728 42.015 1.00 47.72 514 MET A CA 1
ATOM 4226 C C . MET A 1 514 ? -47.518 58.130 41.017 1.00 47.72 514 MET A C 1
ATOM 4228 O O . MET A 1 514 ? -47.312 57.021 40.533 1.00 47.72 514 MET A O 1
ATOM 4232 N N . MET A 1 515 ? -48.572 58.873 40.671 1.00 47.75 515 MET A N 1
ATOM 4233 C CA . MET A 1 515 ? -49.608 58.473 39.699 1.00 47.75 515 MET A CA 1
ATOM 4234 C C . MET A 1 515 ? -50.279 57.097 39.964 1.00 47.75 515 MET A C 1
ATOM 4236 O O . MET A 1 515 ? -50.349 56.282 39.039 1.00 47.75 515 MET A O 1
ATOM 4240 N N . PRO A 1 516 ? -50.762 56.780 41.186 1.00 57.09 516 PRO A N 1
ATOM 4241 C CA . PRO A 1 516 ? -51.512 55.547 41.426 1.00 57.09 516 PRO A CA 1
ATOM 4242 C C . PRO A 1 516 ? -52.987 55.674 40.993 1.00 57.09 516 PRO A C 1
ATOM 4244 O O . PRO A 1 516 ? -53.615 56.717 41.169 1.00 57.09 516 PRO A O 1
ATOM 4247 N N . TYR A 1 517 ? -53.578 54.586 40.498 1.00 57.62 517 TYR A N 1
ATOM 4248 C CA . TYR A 1 517 ? -55.037 54.463 40.357 1.00 57.62 517 TYR A CA 1
ATOM 4249 C C . TYR A 1 517 ? -55.558 53.522 41.440 1.00 57.62 517 TYR A C 1
ATOM 4251 O O . TYR A 1 517 ? -55.347 52.321 41.328 1.00 57.62 517 TYR A O 1
ATOM 4259 N N . ILE A 1 518 ? -56.214 54.045 42.483 1.00 59.34 518 ILE A N 1
ATOM 4260 C CA . ILE A 1 518 ? -56.816 53.229 43.551 1.00 59.34 518 ILE A CA 1
ATOM 4261 C C . ILE A 1 518 ? -58.338 53.332 43.478 1.00 59.34 518 ILE A C 1
ATOM 4263 O O . ILE A 1 518 ? -58.868 54.438 43.554 1.00 59.34 518 ILE A O 1
ATOM 4267 N N . THR A 1 519 ? -59.048 52.209 43.324 1.00 55.44 519 THR A N 1
ATOM 4268 C CA . THR A 1 519 ? -60.521 52.236 43.197 1.00 55.44 519 THR A CA 1
ATOM 4269 C C . THR A 1 519 ? -61.225 52.272 44.557 1.00 55.44 519 THR A C 1
ATOM 4271 O O . THR A 1 519 ? -62.132 53.076 44.747 1.00 55.44 519 THR A O 1
ATOM 4274 N N . TYR A 1 520 ? -60.788 51.462 45.526 1.00 55.47 520 TYR A N 1
ATOM 4275 C CA . TYR A 1 520 ? -61.362 51.396 46.874 1.00 55.47 520 TYR A CA 1
ATOM 4276 C C . TYR A 1 520 ? -60.268 51.290 47.942 1.00 55.47 520 TYR A C 1
ATOM 4278 O O . TYR A 1 520 ? -59.359 50.469 47.826 1.00 55.47 520 TYR A O 1
ATOM 4286 N N . LEU A 1 521 ? -60.384 52.087 49.007 1.00 60.19 521 LEU A N 1
ATOM 4287 C CA . LEU A 1 521 ? -59.456 52.119 50.141 1.00 60.19 521 LEU A CA 1
ATOM 4288 C C . LEU A 1 521 ? -60.220 51.932 51.457 1.00 60.19 521 LEU A C 1
ATOM 4290 O O . LEU A 1 521 ? -61.160 52.671 51.737 1.00 60.19 521 LEU A O 1
ATOM 4294 N N . VAL A 1 522 ? -59.786 50.976 52.275 1.00 60.34 522 VAL A N 1
ATOM 4295 C CA . VAL A 1 522 ? -60.306 50.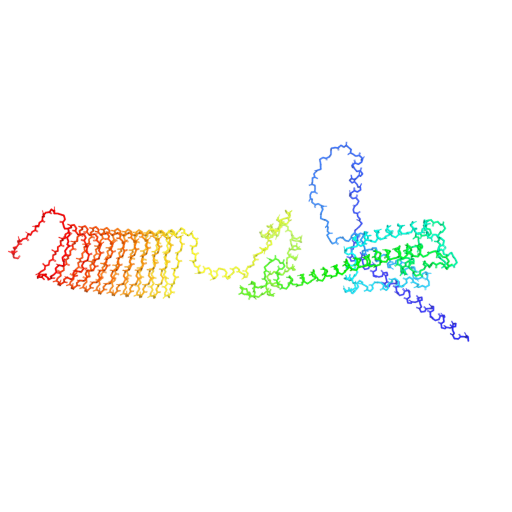715 53.620 1.00 60.34 522 VAL A CA 1
ATOM 4296 C C . VAL A 1 522 ? -59.135 50.670 54.594 1.00 60.34 522 VAL A C 1
ATOM 4298 O O . VAL A 1 522 ? -58.221 49.863 54.445 1.00 60.34 522 VAL A O 1
ATOM 4301 N N . THR A 1 523 ? -59.158 51.519 55.614 1.00 58.12 523 THR A N 1
ATOM 4302 C CA . THR A 1 523 ? -58.133 51.547 56.660 1.00 58.12 523 THR A CA 1
ATOM 4303 C C . THR A 1 523 ? -58.783 51.369 58.027 1.00 58.12 523 THR A C 1
ATOM 4305 O O . THR A 1 523 ? -59.872 51.880 58.284 1.00 58.12 523 THR A O 1
ATOM 4308 N N . THR A 1 524 ? -58.130 50.633 58.924 1.00 57.84 524 THR A N 1
ATOM 4309 C CA . THR A 1 524 ? -58.543 50.542 60.334 1.00 57.84 524 THR A CA 1
ATOM 4310 C C . THR A 1 524 ? -57.380 50.979 61.227 1.00 57.84 524 THR A C 1
ATOM 4312 O O . THR A 1 524 ? -56.351 50.298 61.233 1.00 57.84 524 THR A O 1
ATOM 4315 N N . HIS A 1 525 ? -57.544 52.078 61.977 1.00 57.47 525 HIS A N 1
ATOM 4316 C CA . HIS A 1 525 ? -56.536 52.654 62.889 1.00 57.47 525 HIS A CA 1
ATOM 4317 C C . HIS A 1 525 ? -57.136 52.937 64.282 1.00 57.47 525 HIS A C 1
ATOM 4319 O O . HIS A 1 525 ? -58.349 53.073 64.435 1.00 57.47 525 HIS A O 1
ATOM 4325 N N . LYS A 1 526 ? -56.268 53.046 65.297 1.00 44.94 526 LYS A N 1
ATOM 4326 C CA . LYS A 1 526 ? -56.524 53.626 66.632 1.00 44.94 526 LYS A CA 1
ATOM 4327 C C . LYS A 1 526 ? -56.182 55.129 66.916 1.00 44.94 526 LYS A C 1
ATOM 4329 O O . LYS A 1 526 ? -56.561 55.538 68.000 1.00 44.94 526 LYS A O 1
ATOM 4334 N N . GLU A 1 527 ? -55.537 55.941 66.051 1.00 39.97 527 GLU A N 1
ATOM 4335 C CA . GLU A 1 527 ? -55.080 57.350 66.284 1.00 39.97 527 GLU A CA 1
ATOM 4336 C C . GLU A 1 527 ? -54.566 58.039 64.965 1.00 39.97 527 GLU A C 1
ATOM 4338 O O . GLU A 1 527 ? -54.662 57.424 63.913 1.00 39.97 527 GLU A O 1
ATOM 4343 N N . GLU A 1 528 ? -54.164 59.328 64.966 1.00 35.06 528 GLU A N 1
ATOM 4344 C CA . GLU A 1 528 ? -54.073 60.272 63.802 1.00 35.06 528 GLU A CA 1
ATOM 4345 C C . GLU A 1 528 ? -53.107 59.943 62.621 1.00 35.06 528 GLU A C 1
ATOM 4347 O O . GLU A 1 528 ? -51.996 59.466 62.814 1.00 35.06 528 GLU A O 1
ATOM 4352 N N . VAL A 1 529 ? -53.494 60.332 61.385 1.00 38.47 529 VAL A N 1
ATOM 4353 C CA . VAL A 1 529 ? -52.729 60.192 60.113 1.00 38.47 529 VAL A CA 1
ATOM 4354 C C . VAL A 1 529 ? -52.097 61.526 59.668 1.00 38.47 529 VAL A C 1
ATOM 4356 O O . VAL A 1 529 ? -52.785 62.549 59.636 1.00 38.47 529 VAL A O 1
ATOM 4359 N N . ARG A 1 530 ? -50.825 61.521 59.230 1.00 34.56 530 ARG A N 1
ATOM 4360 C CA . ARG A 1 530 ? -50.106 62.681 58.654 1.00 34.56 530 ARG A CA 1
ATOM 4361 C C . ARG A 1 530 ? -49.758 62.457 57.166 1.00 34.56 530 ARG A C 1
ATOM 4363 O O . ARG A 1 530 ? -49.171 61.444 56.825 1.00 34.56 530 ARG A O 1
ATOM 4370 N N . GLU A 1 531 ? -50.134 63.426 56.321 1.00 37.25 531 GLU A N 1
ATOM 4371 C CA . GLU A 1 531 ? -49.824 63.606 54.879 1.00 37.25 531 GLU A CA 1
ATOM 4372 C C . GLU A 1 531 ? -50.054 62.421 53.904 1.00 37.25 531 GLU A C 1
ATOM 4374 O O . GLU A 1 531 ? -49.183 61.596 53.653 1.00 37.25 531 GLU A O 1
ATOM 4379 N N . LEU A 1 532 ? -51.207 62.438 53.216 1.00 38.66 532 LEU A N 1
ATOM 4380 C CA . LEU A 1 532 ? -51.430 61.752 51.932 1.00 38.66 532 LEU A CA 1
ATOM 4381 C C . LEU A 1 532 ? -51.088 62.721 50.784 1.00 38.66 532 LEU A C 1
ATOM 4383 O O . LEU A 1 532 ? -51.741 63.755 50.638 1.00 38.66 532 LEU A O 1
ATOM 4387 N N . CYS A 1 533 ? -50.063 62.407 49.984 1.00 34.00 533 CYS A N 1
ATOM 4388 C CA . CYS A 1 533 ? -49.662 63.216 48.825 1.00 34.00 533 CYS A CA 1
ATOM 4389 C C . CYS A 1 533 ? -50.707 63.217 47.690 1.00 34.00 533 CYS A C 1
ATOM 4391 O O . CYS A 1 533 ? -51.443 62.255 47.476 1.00 34.00 533 CYS A O 1
ATOM 4393 N N . GLU A 1 534 ? -50.737 64.339 46.967 1.00 39.19 534 GLU A N 1
ATOM 4394 C CA . GLU A 1 534 ? -51.712 64.746 45.952 1.00 39.19 534 GLU A CA 1
ATOM 4395 C C . GLU A 1 534 ? -51.796 63.815 44.720 1.00 39.19 534 GLU A C 1
ATOM 4397 O O . GLU A 1 534 ? -50.785 63.354 44.197 1.00 39.19 534 GLU A O 1
ATOM 4402 N N . GLN A 1 535 ? -53.025 63.671 44.196 1.00 36.03 535 GLN A N 1
ATOM 4403 C CA . GLN A 1 535 ? -53.452 62.964 42.968 1.00 36.03 535 GLN A CA 1
ATOM 4404 C C . GLN A 1 535 ? -53.737 61.453 43.083 1.00 36.03 535 GLN A C 1
ATOM 4406 O O . GLN A 1 535 ? -53.098 60.627 42.436 1.00 36.03 535 GLN A O 1
ATOM 4411 N N . VAL A 1 536 ? -54.809 61.106 43.808 1.00 39.12 536 VAL A N 1
ATOM 4412 C CA . VAL A 1 536 ? -55.582 59.870 43.578 1.00 39.12 536 VAL A CA 1
ATOM 4413 C C . VAL A 1 536 ? -56.831 60.245 42.777 1.00 39.12 536 VAL A C 1
ATOM 4415 O O . VAL A 1 536 ? -57.650 61.038 43.239 1.00 39.12 536 VAL A O 1
ATOM 4418 N N . GLN A 1 537 ? -56.978 59.713 41.564 1.00 37.88 537 GLN A N 1
ATOM 4419 C CA . GLN A 1 537 ? -58.172 59.912 40.741 1.00 37.88 537 GLN A CA 1
ATOM 4420 C C . GLN A 1 537 ? -59.205 58.840 41.131 1.00 37.88 537 GLN A C 1
ATOM 4422 O O . GLN A 1 537 ? -59.229 57.751 40.564 1.00 37.88 537 GLN A O 1
ATOM 4427 N N . THR A 1 538 ? -59.997 59.114 42.170 1.00 33.12 538 THR A N 1
ATOM 4428 C CA . THR A 1 538 ? -61.093 58.246 42.620 1.00 33.12 538 THR A CA 1
ATOM 4429 C C . THR A 1 538 ? -62.331 58.484 41.752 1.00 33.12 538 THR A C 1
ATOM 4431 O O . THR A 1 538 ? -62.904 59.572 41.762 1.00 33.12 538 THR A O 1
ATOM 4434 N N . ASP A 1 539 ? -62.758 57.473 40.992 1.00 28.52 539 ASP A N 1
ATOM 4435 C CA . ASP A 1 539 ? -64.082 57.490 40.362 1.00 28.52 539 ASP A CA 1
ATOM 4436 C C . ASP A 1 539 ? -65.116 57.103 41.431 1.00 28.52 539 ASP A C 1
ATOM 4438 O O . ASP A 1 539 ? -65.038 56.060 42.078 1.00 28.52 539 ASP A O 1
ATOM 4442 N N . THR A 1 540 ? -66.036 58.021 41.690 1.00 25.19 540 THR A N 1
ATOM 4443 C CA . THR A 1 540 ? -66.923 58.071 42.855 1.00 25.19 540 THR A CA 1
ATOM 4444 C C . THR A 1 540 ? -68.013 56.992 42.866 1.00 25.19 540 THR A C 1
ATOM 4446 O O . THR A 1 540 ? -68.861 56.967 41.976 1.00 25.19 540 THR A O 1
ATOM 4449 N N . SER A 1 541 ? -68.103 56.223 43.957 1.00 26.08 541 SER A N 1
ATOM 4450 C CA . SER A 1 541 ? -69.378 55.797 44.560 1.00 26.08 541 SER A CA 1
ATOM 4451 C C . SER A 1 541 ? -69.203 55.659 46.079 1.00 26.08 541 SER A C 1
ATOM 4453 O O . SER A 1 541 ? -68.535 54.740 46.551 1.00 26.08 541 SER A O 1
ATOM 4455 N N . GLU A 1 542 ? -69.756 56.620 46.818 1.00 30.80 542 GLU A N 1
ATOM 4456 C CA . GLU A 1 542 ? -69.781 56.715 48.281 1.00 30.80 542 GLU A CA 1
ATOM 4457 C C . GLU A 1 542 ? -70.419 55.482 48.945 1.00 30.80 542 GLU A C 1
ATOM 4459 O O . GLU A 1 542 ? -71.574 55.170 48.672 1.00 30.80 542 GLU A O 1
ATOM 4464 N N . GLU A 1 543 ? -69.717 54.849 49.889 1.00 27.34 543 GLU A N 1
ATOM 4465 C CA . GLU A 1 543 ? -70.343 54.165 51.033 1.00 27.34 543 GLU A CA 1
ATOM 4466 C C . GLU A 1 543 ? -69.354 54.137 52.212 1.00 27.34 543 GLU A C 1
ATOM 4468 O O . GLU A 1 543 ? -68.638 53.173 52.476 1.00 27.34 543 GLU A O 1
ATOM 4473 N N . LEU A 1 544 ? -69.266 55.275 52.903 1.00 28.83 544 LEU A N 1
ATOM 4474 C CA . LEU A 1 544 ? -68.466 55.469 54.109 1.00 28.83 544 LEU A CA 1
ATOM 4475 C C . LEU A 1 544 ? -69.315 55.030 55.316 1.00 28.83 544 LEU A C 1
ATOM 4477 O O . LEU A 1 544 ? -69.970 55.849 55.956 1.00 28.83 544 LEU A O 1
ATOM 4481 N N . MET A 1 545 ? -69.373 53.723 55.599 1.00 25.77 545 MET A N 1
ATOM 4482 C CA . MET A 1 545 ? -69.998 53.213 56.829 1.00 25.77 545 MET A CA 1
ATOM 4483 C C . MET A 1 545 ? -69.022 53.322 58.007 1.00 25.77 545 MET A C 1
ATOM 4485 O O . MET A 1 545 ? -68.294 52.386 58.330 1.00 25.77 545 MET A O 1
ATOM 4489 N N . ALA A 1 546 ? -69.038 54.480 58.668 1.00 26.20 546 ALA A N 1
ATOM 4490 C CA . ALA A 1 546 ? -68.584 54.611 60.046 1.00 26.20 546 ALA A CA 1
ATOM 4491 C C . ALA A 1 546 ? -69.656 54.002 60.970 1.00 26.20 546 ALA A C 1
ATOM 4493 O O . ALA A 1 546 ? -70.744 54.558 61.111 1.00 26.20 546 ALA A O 1
ATOM 4494 N N . LEU A 1 547 ? -69.372 52.848 61.576 1.00 26.14 547 LEU A N 1
ATOM 4495 C CA . LEU A 1 547 ? -70.141 52.337 62.712 1.00 26.14 547 LEU A CA 1
ATOM 4496 C C . LEU A 1 547 ? -69.412 52.730 64.001 1.00 26.14 547 LEU A C 1
ATOM 4498 O O . LEU A 1 547 ? -68.513 52.027 64.457 1.00 26.14 547 LEU A O 1
ATOM 4502 N N . GLU A 1 548 ? -69.808 53.869 64.568 1.00 26.45 548 GLU A N 1
ATOM 4503 C CA . GLU A 1 548 ? -69.709 54.116 66.007 1.00 26.45 548 GLU A CA 1
ATOM 4504 C C . GLU A 1 548 ? -70.779 53.276 66.730 1.00 26.45 548 GLU A C 1
ATOM 4506 O O . GLU A 1 548 ? -71.924 53.187 66.282 1.00 26.45 548 GLU A O 1
ATOM 4511 N N . GLY A 1 549 ? -70.405 52.658 67.848 1.00 26.97 549 GLY A N 1
ATOM 4512 C CA . GLY A 1 549 ? -71.290 51.903 68.741 1.00 26.97 549 GLY A CA 1
ATOM 4513 C C . GLY A 1 549 ? -70.443 51.213 69.809 1.00 26.97 549 GLY A C 1
ATOM 4514 O O . GLY A 1 549 ? -69.901 50.141 69.569 1.00 26.97 549 GLY A O 1
ATOM 4515 N N . GLU A 1 550 ? -70.038 51.960 70.834 1.00 26.39 550 GLU A N 1
ATOM 4516 C CA . GLU A 1 550 ? -70.655 51.991 72.173 1.00 26.39 550 GLU A CA 1
ATOM 4517 C C . GLU A 1 550 ? -70.170 50.858 73.093 1.00 26.39 550 GLU A C 1
ATOM 4519 O O . GLU A 1 550 ? -70.442 49.677 72.889 1.00 26.39 550 GLU A O 1
ATOM 4524 N N . ASP A 1 551 ? -69.467 51.277 74.149 1.00 29.16 551 ASP A N 1
ATOM 4525 C CA . ASP A 1 551 ? -69.234 50.524 75.377 1.00 29.16 551 ASP A CA 1
ATOM 4526 C C . ASP A 1 551 ? -70.537 49.924 75.923 1.00 29.16 551 ASP A C 1
ATOM 4528 O O . ASP A 1 551 ? -71.442 50.672 76.289 1.00 29.16 551 ASP A O 1
ATOM 4532 N N . VAL A 1 552 ? -70.581 48.602 76.122 1.00 30.23 552 VAL A N 1
ATOM 4533 C CA . VAL A 1 552 ? -71.373 47.978 77.196 1.00 30.23 552 VAL A CA 1
ATOM 4534 C C . VAL A 1 552 ? -70.649 46.723 77.716 1.00 30.23 552 VAL A C 1
ATOM 4536 O O . VAL A 1 552 ? -70.677 45.679 77.071 1.00 30.23 552 VAL A O 1
ATOM 4539 N N . SER A 1 553 ? -70.060 46.880 78.912 1.00 33.22 553 SER A N 1
ATOM 4540 C CA . SER A 1 553 ? -69.692 45.890 79.957 1.00 33.22 553 SER A CA 1
ATOM 4541 C C . SER A 1 553 ? -68.790 44.698 79.632 1.00 33.22 553 SER A C 1
ATOM 4543 O O . SER A 1 553 ? -69.264 43.768 78.942 1.00 33.22 553 SER A O 1
#

Radius of gyration: 50.86 Å; chains: 1; bounding box: 124×97×127 Å

InterPro domains:
  IPR005821 Ion transport domain [PF00520] (84-236)
  IPR015925 Ryanodine/Inositol 1,4,5-trisphosphate receptor [PTHR13715] (17-333)
  IPR016024 Armadillo-type fold [SSF48371] (318-535)

Sequence (553 aa):
MVPVYVYAAQVKVCTWVLGGIHNACTACVLISYFIISHPTLPRLKPLRRLYSYLTTRKDAEVEEDLSDDRSSKLEVMFFSFNTFWYLLLGVSSALGAMFYGYFFSFHLLHIAEFNQLLKRTILAITQNGVSLMWVFIYGLIVIYIYSLLGFAFYRELFDAETGLYCTTLYECSVTMLHRGFIQGIVEFLEVPDGKPFVYHLFKAIFDISFFIIITTIGLNIIFGIIVDTFSELRDNKWQVESDMHNTCFICSRSSYDFEHQGSGFEHHVKEEHNQWAYVFFFIHLDETRPSDYTALDRYVSELVAKQRYDFFPVNRALSLQLEEDDSEVRLQTMMAYITYLVTTHKEEVSLQTMMAYITYLVTTHKEEVSLQTMMSYITYLVTTHKEEVSLQTMMSYITYLMTTHKEEVSLQTMMSYITYLVTTHKEEVSLQTMMSYITYLVTTHKEEVSLQTMMSYITYLMTTHKEEVSLQTMMSYITYLVTTHKEEVSLQTMMSNITYLVTTHKEEVSLQTMMPYITYLVTTHKEEVRELCEQVQTDTSEELMALEGEDVS

pLDDT: mean 73.88, std 18.3, range [25.19, 95.81]